Protein AF-A0A940WPD9-F1 (afdb_monomer_lite)

pLDDT: mean 84.14, std 19.32, range [26.27, 98.81]

Foldseek 3Di:
DDDDDDDDDDDDDDPPPPPPDCPVPQLVQLLVQLQVLLVVLAQQADDVVDQDSVHYAFQSSVQNSNVSSVFGADSAQVRNVVDADFDDPVRDDFQKKWWFADPPDGGTDHIFTDHDPQWTWGQDNSGIHIDHCPPPNNVVGTDGIGDRRDDDPDDDDDDDDDDDDDDDDDDDDDDDDPPDDDDPALAAEAEQADPDLQSSLLSLLCVLPVQADDPPQPALEAEEWELAQCLQLLQVLLLCLLRVLHFYGYAHLQAADPSNLVSSQSNVRQAYEYTEDSRTHNPRNQVSVCVRNNPVRYYYQYDPDSQSSQVSSVVSSPDFQAEEEWESVDRLLSLQCSLVCSQRRYGYGYDHQQDDDPVVLVVQAAHEYEYQEDSVRHNVNNVVSNVVRYVYYDYQYDPDSQSSSLSVCVVRVAQAQAEEEEASPRDSQSSSCSSVCNSVSHGYHHDYLARDPSCLVVLQPRLHRYYYYTYDPHDPRRVSRSSVSSD

Secondary structure (DSSP, 8-state):
----------------------GGGHHHHHHHHHHHHHHHTTTPPB-TT-EETTEE-HHHHHHHHHHHTT----SSHHHHHHSSEEE-GGG--TT-EEEEESSSSSSEEEEEEEEETTEEEEEETTEEEEEETT-TTTGGGEEEEEE-SPPP-------PPP------------------PPP--SSEEEEE--SSHHHHHHHHHHHH-TT-S-TT-S--EEEEEESS--GGGTTHHHHHHHTTS--EEEE-SSS--HHHHHHHHHHT-SEEEEES-TTTS-HHHHHHHHHHH-GGGEEEE--SSHHHHHHHHHHHH---SEEEEEESS-GGGTTTHHHHHHHTTEEEEEEBTTB--HHHHHHTTTSEEEEES-TTTS-HHHHHHHHHH-SEEEEE--SSHHHHHHHHHHHHT---SEEEEEESSS-HHHHHHHHHHHHTT-EEEEE-SS--GGGHHHHHHH--SEEEEESS---HHHHHHHHHHH-

Sequence (487 aa):
MSKKLLSLIIAFTLILTTLAFPIHSFANTQVNTVMSTANSLIGTPYRWGGTSPSGFDCSGFMSYVFNKAGVSLPRTTIDQYKAGTFVSKTDLQPGDAVFFKNTYRQGISHAGIYVGDNHFIHASSSGVVKTSLNNPYWSPKYHGAKRYIKPVAVKPVAKPVETKPAETQPVTTKPQSAEEQIIDTQIELTTLKGSTRETTAVEISKEIYPNGFDPKHQYKTVIVATAYEFADALSAAPLAAKYDNAPILLTEANKLNSNVATEIRRLKAEKVIVLGGEQAVSTQALQEAEQIVGKGNVSRISGSTRYETNEKINNQVGEVEGYFVVSGQEPADALSAAPIAAQNNWAIVLTNKNNINSETIEALEGKKISVLGGEAAISNQVYNQLEVEAATINRLSGKNRYETLSAVLNEFETNMDKIYMATGKNFPDALSAASLVNATDGTLLLIGDSVDNSLDQYITSSNPNNLYIIGGVVSNKAINSFLRLAN

Structure (mmCIF, N/CA/C/O backbone):
data_AF-A0A940WPD9-F1
#
_entry.id   AF-A0A940WPD9-F1
#
loop_
_atom_site.group_PDB
_atom_site.id
_atom_site.type_symbol
_atom_site.label_atom_id
_atom_site.label_alt_id
_atom_site.label_comp_id
_atom_site.label_asym_id
_atom_site.label_entity_id
_atom_site.label_seq_id
_atom_site.pdbx_PDB_ins_code
_atom_site.Cartn_x
_atom_site.Cartn_y
_atom_site.Cartn_z
_atom_site.occupancy
_atom_site.B_iso_or_equiv
_atom_site.auth_seq_id
_atom_site.auth_comp_id
_atom_site.auth_asym_id
_atom_site.auth_atom_id
_atom_site.pdbx_PDB_model_num
ATOM 1 N N . MET A 1 1 ? 88.794 15.548 14.563 1.00 39.53 1 MET A N 1
ATOM 2 C CA . MET A 1 1 ? 88.645 15.954 13.146 1.00 39.53 1 MET A CA 1
ATOM 3 C C . MET A 1 1 ? 87.170 15.969 12.782 1.00 39.53 1 MET A C 1
ATOM 5 O O . MET A 1 1 ? 86.406 15.182 13.313 1.00 39.53 1 MET A O 1
ATOM 9 N N . SER A 1 2 ? 86.783 16.942 11.968 1.00 39.28 2 SER A N 1
ATOM 10 C CA . SER A 1 2 ? 85.440 17.503 11.818 1.00 39.28 2 SER A CA 1
ATOM 11 C C . SER A 1 2 ? 84.738 17.098 10.511 1.00 39.28 2 SER A C 1
ATOM 13 O O . SER A 1 2 ? 85.445 16.928 9.523 1.00 39.28 2 SER A O 1
ATOM 15 N N . LYS A 1 3 ? 83.393 17.215 10.482 1.00 39.72 3 LYS A N 1
ATOM 16 C CA . LYS A 1 3 ? 82.508 17.415 9.299 1.00 39.72 3 LYS A CA 1
ATOM 17 C C . LYS A 1 3 ? 82.391 16.171 8.378 1.00 39.72 3 LYS A C 1
ATOM 19 O O . LYS A 1 3 ? 83.391 15.592 8.002 1.00 39.72 3 LYS A O 1
ATOM 24 N N . LYS A 1 4 ? 81.217 15.711 7.933 1.00 40.47 4 LYS A N 1
ATOM 25 C CA . LYS A 1 4 ? 80.090 16.460 7.359 1.00 40.47 4 LYS A CA 1
ATOM 26 C C . LYS A 1 4 ? 78.768 15.691 7.468 1.00 40.47 4 LYS A C 1
ATOM 28 O O . LYS A 1 4 ? 78.689 14.501 7.190 1.00 40.47 4 LYS A O 1
ATOM 33 N N . LEU A 1 5 ? 77.749 16.470 7.799 1.00 41.53 5 LEU A N 1
ATOM 34 C CA . LEU A 1 5 ? 76.334 16.277 7.531 1.00 41.53 5 LEU A CA 1
ATOM 35 C C . LEU A 1 5 ? 76.040 16.630 6.051 1.00 41.53 5 LEU A C 1
ATOM 37 O O . LEU A 1 5 ? 76.738 17.481 5.493 1.00 41.53 5 LEU A O 1
ATOM 41 N N . LEU A 1 6 ? 74.940 16.074 5.526 1.00 36.81 6 LEU A N 1
ATOM 42 C CA . LEU A 1 6 ? 74.021 16.606 4.495 1.00 36.81 6 LEU A CA 1
ATOM 43 C C . LEU A 1 6 ? 73.977 15.937 3.094 1.00 36.81 6 LEU A C 1
ATOM 45 O O . LEU A 1 6 ? 74.938 15.965 2.331 1.00 36.81 6 LEU A O 1
ATOM 49 N N . SER A 1 7 ? 72.744 15.508 2.771 1.00 32.84 7 SER A N 1
ATOM 50 C CA . SER A 1 7 ? 72.069 15.461 1.458 1.00 32.84 7 SER A CA 1
ATOM 51 C C . SER A 1 7 ? 72.208 14.225 0.557 1.00 32.84 7 SER A C 1
ATOM 53 O O . SER A 1 7 ? 73.091 14.175 -0.290 1.00 32.84 7 SER A O 1
ATOM 55 N N . LEU A 1 8 ? 71.188 13.352 0.574 1.00 34.41 8 LEU A N 1
ATOM 56 C CA . LEU A 1 8 ? 70.436 13.051 -0.655 1.00 34.41 8 LEU A CA 1
ATOM 57 C C . LEU A 1 8 ? 68.998 12.602 -0.332 1.00 34.41 8 LEU A C 1
ATOM 59 O O . LEU A 1 8 ? 68.768 11.648 0.404 1.00 34.41 8 LEU A O 1
ATOM 63 N N . ILE A 1 9 ? 68.045 13.356 -0.872 1.00 39.81 9 ILE A N 1
ATOM 64 C CA . ILE A 1 9 ? 66.598 13.117 -0.873 1.00 39.81 9 ILE A CA 1
ATOM 65 C C . ILE A 1 9 ? 66.276 12.190 -2.065 1.00 39.81 9 ILE A C 1
ATOM 67 O O . ILE A 1 9 ? 66.993 12.231 -3.063 1.00 39.81 9 ILE A O 1
ATOM 71 N N . ILE A 1 10 ? 65.138 11.483 -1.981 1.00 38.88 10 ILE A N 1
ATOM 72 C CA . ILE A 1 10 ? 64.295 10.907 -3.063 1.00 38.88 10 ILE A CA 1
ATOM 73 C C . ILE A 1 10 ? 64.305 9.364 -3.151 1.00 38.88 10 ILE A C 1
ATOM 75 O O . ILE A 1 10 ? 65.205 8.777 -3.738 1.00 38.88 10 ILE A O 1
ATOM 79 N N . ALA A 1 11 ? 63.230 8.746 -2.632 1.00 36.12 11 ALA A N 1
ATOM 80 C CA . ALA A 1 11 ? 62.503 7.573 -3.172 1.00 36.12 11 ALA A CA 1
ATOM 81 C C . ALA A 1 11 ? 61.358 7.219 -2.188 1.00 36.12 11 ALA A C 1
ATOM 83 O O . ALA A 1 11 ? 61.543 6.467 -1.239 1.00 36.12 11 ALA A O 1
ATOM 84 N N . PHE A 1 12 ? 60.284 8.008 -2.126 1.00 38.59 12 PHE A N 1
ATOM 85 C CA . PHE A 1 12 ? 59.021 7.831 -2.867 1.00 38.59 12 PHE A CA 1
ATOM 86 C C . PHE A 1 12 ? 58.340 6.454 -2.675 1.00 38.59 12 PHE A C 1
ATOM 88 O O . PHE A 1 12 ? 58.554 5.515 -3.429 1.00 38.59 12 PHE A O 1
ATOM 95 N N . THR A 1 13 ? 57.508 6.411 -1.626 1.00 37.34 13 THR A N 1
ATOM 96 C CA . THR A 1 13 ? 56.138 5.855 -1.559 1.00 37.34 13 THR A CA 1
ATOM 97 C C . THR A 1 13 ? 55.847 4.441 -2.070 1.00 37.34 13 THR A C 1
ATOM 99 O O . THR A 1 13 ? 55.763 4.181 -3.266 1.00 37.34 13 THR A O 1
ATOM 102 N N . LEU A 1 14 ? 55.517 3.596 -1.089 1.00 37.44 14 LEU A N 1
ATOM 103 C CA . LEU A 1 14 ? 54.426 2.616 -1.043 1.00 37.44 14 LEU A CA 1
ATOM 104 C C . LEU A 1 14 ? 53.578 2.502 -2.330 1.00 37.44 14 LEU A C 1
ATOM 106 O O . LEU A 1 14 ? 52.730 3.347 -2.621 1.00 37.44 14 LEU A O 1
ATOM 110 N N . ILE A 1 15 ? 53.772 1.404 -3.058 1.00 40.84 15 ILE A N 1
ATOM 111 C CA . ILE A 1 15 ? 52.881 0.958 -4.129 1.00 40.84 15 ILE A CA 1
ATOM 112 C C . ILE A 1 15 ? 51.590 0.458 -3.470 1.00 40.84 15 ILE A C 1
ATOM 114 O O . ILE A 1 15 ? 51.507 -0.680 -3.019 1.00 40.84 15 ILE A O 1
ATOM 118 N N . LEU A 1 16 ? 50.583 1.327 -3.401 1.00 38.41 16 LEU A N 1
ATOM 119 C CA . LEU A 1 16 ? 49.189 0.931 -3.239 1.00 38.41 16 LEU A CA 1
ATOM 120 C C . LEU A 1 16 ? 48.524 1.127 -4.604 1.00 38.41 16 LEU A C 1
ATOM 122 O O . LEU A 1 16 ? 48.071 2.220 -4.938 1.00 38.41 16 LEU A O 1
ATOM 126 N N . THR A 1 17 ? 48.531 0.086 -5.437 1.00 38.62 17 THR A N 1
ATOM 127 C CA . THR A 1 17 ? 47.802 0.081 -6.710 1.00 38.62 17 THR A CA 1
ATOM 128 C C . THR A 1 17 ? 46.307 0.034 -6.425 1.00 38.62 17 THR A C 1
ATOM 130 O O . THR A 1 17 ? 45.703 -1.032 -6.332 1.00 38.62 17 THR A O 1
ATOM 133 N N . THR A 1 18 ? 45.700 1.207 -6.269 1.00 39.31 18 THR A N 1
ATOM 134 C CA . THR A 1 18 ? 44.254 1.367 -6.360 1.00 39.31 18 THR A CA 1
ATOM 135 C C . THR A 1 18 ? 43.843 1.175 -7.819 1.00 39.31 18 THR A C 1
ATOM 137 O O . THR A 1 18 ? 44.156 1.976 -8.698 1.00 39.31 18 THR A O 1
ATOM 140 N N . LEU A 1 19 ? 43.123 0.088 -8.089 1.00 40.81 19 LEU A N 1
ATOM 141 C CA . LEU A 1 19 ? 42.294 -0.045 -9.284 1.00 40.81 19 LEU A CA 1
ATOM 142 C C . LEU A 1 19 ? 41.166 0.993 -9.192 1.00 40.81 19 LEU A C 1
ATOM 144 O O . LEU A 1 19 ? 40.081 0.726 -8.679 1.00 40.81 19 LEU A O 1
ATOM 148 N N . ALA A 1 20 ? 41.436 2.212 -9.656 1.00 43.62 20 ALA A N 1
ATOM 149 C CA . ALA A 1 20 ? 40.407 3.205 -9.909 1.00 43.62 20 ALA A CA 1
ATOM 150 C C . ALA A 1 20 ? 39.647 2.800 -11.182 1.00 43.62 20 ALA A C 1
ATOM 152 O O . ALA A 1 20 ? 40.031 3.151 -12.296 1.00 43.62 20 ALA A O 1
ATOM 153 N N . PHE A 1 21 ? 38.559 2.047 -11.023 1.00 49.44 21 PHE A N 1
ATOM 154 C CA . PHE A 1 21 ? 37.566 1.904 -12.087 1.00 49.44 21 PHE A CA 1
ATOM 155 C C . PHE A 1 21 ? 36.969 3.287 -12.416 1.00 49.44 21 PHE A C 1
ATOM 157 O O . PHE A 1 21 ? 36.688 4.072 -11.501 1.00 49.44 21 PHE A O 1
ATOM 164 N N . PRO A 1 22 ? 36.751 3.636 -13.696 1.00 43.00 22 PRO A N 1
ATOM 165 C CA . PRO A 1 22 ? 36.337 4.980 -14.063 1.00 43.00 22 PRO A CA 1
ATOM 166 C C . PRO A 1 22 ? 34.831 5.159 -13.822 1.00 43.00 22 PRO A C 1
ATOM 168 O O . PRO A 1 22 ? 34.005 4.934 -14.702 1.00 43.00 22 PRO A O 1
ATOM 171 N N . ILE A 1 23 ? 34.461 5.664 -12.642 1.00 47.09 23 ILE A N 1
ATOM 172 C CA . ILE A 1 23 ? 33.092 6.139 -12.334 1.00 47.09 23 ILE A CA 1
ATOM 173 C C . ILE A 1 23 ? 32.683 7.310 -13.266 1.00 47.09 23 ILE A C 1
ATOM 175 O O . ILE A 1 23 ? 31.501 7.585 -13.467 1.00 47.09 23 ILE A O 1
ATOM 179 N N . HIS A 1 24 ? 33.656 7.953 -13.922 1.00 44.50 24 HIS A N 1
ATOM 180 C CA . HIS A 1 24 ? 33.468 9.070 -14.853 1.00 44.50 24 HIS A CA 1
ATOM 181 C C . HIS A 1 24 ? 32.723 8.710 -16.159 1.00 44.50 24 HIS A C 1
ATOM 183 O O . HIS A 1 24 ? 32.221 9.611 -16.828 1.00 44.50 24 HIS A O 1
ATOM 189 N N . SER A 1 25 ? 32.612 7.426 -16.529 1.00 50.47 25 SER A N 1
ATOM 190 C CA . SER A 1 25 ? 32.008 7.009 -17.810 1.00 50.47 25 SER A CA 1
ATOM 191 C C . SER A 1 25 ? 30.476 6.875 -17.776 1.00 50.47 25 SER A C 1
ATOM 193 O O . SER A 1 25 ? 29.822 6.968 -18.815 1.00 50.47 25 SER A O 1
ATOM 195 N N . PHE A 1 26 ? 29.867 6.648 -16.609 1.00 54.84 26 PHE A N 1
ATOM 196 C CA . PHE A 1 26 ? 28.481 6.158 -16.543 1.00 54.84 26 PHE A CA 1
ATOM 197 C C . PHE A 1 26 ? 27.414 7.243 -16.759 1.00 54.84 26 PHE A C 1
ATOM 199 O O . PHE A 1 26 ? 26.503 7.041 -17.559 1.00 54.84 26 PHE A O 1
ATOM 206 N N . ALA A 1 27 ? 27.537 8.416 -16.128 1.00 53.69 27 ALA A N 1
ATOM 207 C CA . ALA A 1 27 ? 26.535 9.483 -16.264 1.00 53.69 27 ALA A CA 1
ATOM 208 C C . ALA A 1 27 ? 26.481 10.067 -17.690 1.00 53.69 27 ALA A C 1
ATOM 210 O O . ALA A 1 27 ? 25.396 10.259 -18.239 1.00 53.69 27 ALA A O 1
ATOM 211 N N . ASN A 1 28 ? 27.644 10.263 -18.329 1.00 62.09 28 ASN A N 1
ATOM 212 C CA . ASN A 1 28 ? 27.721 10.666 -19.739 1.00 62.09 28 ASN A CA 1
ATOM 213 C C . ASN A 1 28 ? 27.082 9.616 -20.663 1.00 62.09 28 ASN A C 1
ATOM 215 O O . ASN A 1 28 ? 26.410 9.971 -21.627 1.00 62.09 28 ASN A O 1
ATOM 219 N N . THR A 1 29 ? 27.207 8.327 -20.336 1.00 75.69 29 THR A N 1
ATOM 220 C CA . THR A 1 29 ? 26.565 7.243 -21.096 1.00 75.69 29 THR A CA 1
ATOM 221 C C . THR A 1 29 ? 25.037 7.279 -20.970 1.00 75.69 29 THR A C 1
ATOM 223 O O . THR A 1 29 ? 24.335 7.105 -21.968 1.00 75.69 29 THR A O 1
ATOM 226 N N . GLN A 1 30 ? 24.493 7.573 -19.784 1.00 85.88 30 GLN A N 1
ATOM 227 C CA . GLN A 1 30 ? 23.041 7.680 -19.581 1.00 85.88 30 GLN A CA 1
ATOM 228 C C . GLN A 1 30 ? 22.441 8.883 -20.310 1.00 85.88 30 GLN A C 1
ATOM 230 O O . GLN A 1 30 ? 21.435 8.732 -21.002 1.00 85.88 30 GLN A O 1
ATOM 235 N N . VAL A 1 31 ? 23.071 10.060 -20.214 1.00 88.31 31 VAL A N 1
ATOM 236 C CA . VAL A 1 31 ? 22.607 11.257 -20.937 1.00 88.31 31 VAL A CA 1
ATOM 237 C C . VAL A 1 31 ? 22.649 11.010 -22.443 1.00 88.31 31 VAL A C 1
ATOM 239 O O . VAL A 1 31 ? 21.654 11.247 -23.124 1.00 88.31 31 VAL A O 1
ATOM 242 N N . ASN A 1 32 ? 23.738 10.434 -22.961 1.00 84.50 32 ASN A N 1
ATOM 243 C CA . ASN A 1 32 ? 23.835 10.071 -24.376 1.00 84.50 32 ASN A CA 1
ATOM 244 C C . ASN A 1 32 ? 22.734 9.093 -24.802 1.00 84.50 32 ASN A C 1
ATOM 246 O O . ASN A 1 32 ? 22.191 9.233 -25.894 1.00 84.50 32 ASN A O 1
ATOM 250 N N . THR A 1 33 ? 22.362 8.147 -23.936 1.00 90.44 33 THR A N 1
ATOM 251 C CA . THR A 1 33 ? 21.287 7.181 -24.203 1.00 90.44 33 THR A CA 1
ATOM 252 C C . THR A 1 33 ? 19.906 7.838 -24.214 1.00 90.44 33 THR A C 1
ATOM 254 O O . THR A 1 33 ? 19.110 7.558 -25.110 1.00 90.44 33 THR A O 1
ATOM 257 N N . VAL A 1 34 ? 19.621 8.750 -23.275 1.00 96.38 34 VAL A N 1
ATOM 258 C CA . VAL A 1 34 ? 18.391 9.566 -23.289 1.00 96.38 34 VAL A CA 1
ATOM 259 C C . VAL A 1 34 ? 18.304 10.348 -24.596 1.00 96.38 34 VAL A C 1
ATOM 261 O O . VAL A 1 34 ? 17.288 10.311 -25.288 1.00 96.38 34 VAL A O 1
ATOM 264 N N . MET A 1 35 ? 19.391 11.023 -24.957 1.00 93.25 35 MET A N 1
ATOM 265 C CA . MET A 1 35 ? 19.458 11.888 -26.127 1.00 93.25 35 MET A CA 1
ATOM 266 C C . MET A 1 35 ? 19.324 11.105 -27.436 1.00 93.25 35 MET A C 1
ATOM 268 O O . MET A 1 35 ? 18.530 11.489 -28.296 1.00 93.25 35 MET A O 1
ATOM 272 N N . SER A 1 36 ? 20.049 9.997 -27.602 1.00 87.81 36 SER A N 1
ATOM 273 C CA . SER A 1 36 ? 19.975 9.170 -28.812 1.00 87.81 36 SER A CA 1
ATOM 274 C C . SER A 1 36 ? 18.607 8.499 -28.955 1.00 87.81 36 SER A C 1
ATOM 276 O O . SER A 1 36 ? 18.016 8.539 -30.035 1.00 87.81 36 SER A O 1
ATOM 278 N N . THR A 1 37 ? 18.049 7.982 -27.856 1.00 96.38 37 THR A N 1
ATOM 279 C CA . THR A 1 37 ? 16.721 7.357 -27.850 1.00 96.38 37 THR A CA 1
ATOM 280 C C . THR A 1 37 ? 15.639 8.381 -28.189 1.00 96.38 37 THR A C 1
ATOM 282 O O . THR A 1 37 ? 14.836 8.129 -29.085 1.00 96.38 37 THR A O 1
ATOM 285 N N . ALA A 1 38 ? 15.637 9.556 -27.548 1.00 95.75 38 ALA A N 1
ATOM 286 C CA . ALA A 1 38 ? 14.668 10.617 -27.831 1.00 95.75 38 ALA A CA 1
ATOM 287 C C . ALA A 1 38 ? 14.671 11.023 -29.312 1.00 95.75 38 ALA A C 1
ATOM 289 O O . ALA A 1 38 ? 13.608 11.135 -29.918 1.00 95.75 38 ALA A O 1
ATOM 290 N N . ASN A 1 39 ? 15.859 11.201 -29.902 1.00 94.94 39 ASN A N 1
ATOM 291 C CA . ASN A 1 39 ? 15.996 11.538 -31.319 1.00 94.94 39 ASN A CA 1
ATOM 292 C C . ASN A 1 39 ? 15.512 10.402 -32.235 1.00 94.94 39 ASN A C 1
ATOM 294 O O . ASN A 1 39 ? 14.820 10.677 -33.210 1.00 94.94 39 ASN A O 1
ATOM 298 N N . SER A 1 40 ? 15.811 9.139 -31.907 1.00 95.88 40 SER A N 1
ATOM 299 C CA . SER A 1 40 ? 15.390 7.980 -32.716 1.00 95.88 40 SER A CA 1
ATOM 300 C C . SER A 1 40 ? 13.872 7.791 -32.794 1.00 95.88 40 SER A C 1
ATOM 302 O O . SER A 1 40 ? 13.377 7.155 -33.718 1.00 95.88 40 SER A O 1
ATOM 304 N N . LEU A 1 41 ? 13.131 8.342 -31.828 1.00 97.75 41 LEU A N 1
ATOM 305 C CA . LEU A 1 41 ? 11.678 8.209 -31.743 1.00 97.75 41 LEU A CA 1
ATOM 306 C C . LEU A 1 41 ? 10.922 9.341 -32.444 1.00 97.75 41 LEU A C 1
ATOM 308 O O . LEU A 1 41 ? 9.694 9.266 -32.503 1.00 97.75 41 LEU A O 1
ATOM 312 N N . ILE A 1 42 ? 11.603 10.369 -32.967 1.00 97.00 42 ILE A N 1
ATOM 313 C CA . ILE A 1 42 ? 10.959 11.442 -33.740 1.00 97.00 42 ILE A CA 1
ATOM 314 C C . ILE A 1 42 ? 10.161 10.827 -34.899 1.00 97.00 42 ILE A C 1
ATOM 316 O O . ILE A 1 42 ? 10.656 9.976 -35.630 1.00 97.00 42 ILE A O 1
ATOM 320 N N . GLY A 1 43 ? 8.909 11.257 -35.049 1.00 93.81 43 GLY A N 1
ATOM 321 C CA . GLY A 1 43 ? 7.959 10.715 -36.022 1.00 93.81 43 GLY A CA 1
ATOM 322 C C . GLY A 1 43 ? 7.080 9.577 -35.494 1.00 93.81 43 GLY A C 1
ATOM 323 O O . GLY A 1 43 ? 6.101 9.228 -36.150 1.00 93.81 43 GLY A O 1
ATOM 324 N N . THR A 1 44 ? 7.351 9.030 -34.302 1.00 96.88 44 THR A N 1
ATOM 325 C CA . THR A 1 44 ? 6.466 8.022 -33.689 1.00 96.88 44 THR A CA 1
ATOM 326 C C . THR A 1 44 ? 5.070 8.616 -33.442 1.00 96.88 44 THR A C 1
ATOM 328 O O . THR A 1 44 ? 4.991 9.712 -32.875 1.00 96.88 44 THR A O 1
ATOM 331 N N . PRO A 1 45 ? 3.966 7.928 -33.807 1.00 96.75 45 PRO A N 1
ATOM 332 C CA . PRO A 1 45 ? 2.615 8.463 -33.650 1.00 96.75 45 PRO A CA 1
ATOM 333 C C . PRO A 1 45 ? 2.246 8.806 -32.207 1.00 96.75 45 PRO A C 1
ATOM 335 O O . PRO A 1 45 ? 2.702 8.175 -31.252 1.00 96.75 45 PRO A O 1
ATOM 338 N N . TYR A 1 46 ? 1.346 9.771 -32.043 1.00 95.94 46 TYR A N 1
ATOM 339 C CA . TYR A 1 46 ? 0.737 10.032 -30.746 1.00 95.94 46 TYR A CA 1
ATOM 340 C C . TYR A 1 46 ? -0.354 9.007 -30.447 1.00 95.94 46 TYR A C 1
ATOM 342 O O . TYR A 1 46 ? -1.203 8.735 -31.296 1.00 95.94 46 TYR A O 1
ATOM 350 N N . ARG A 1 47 ? -0.371 8.478 -29.224 1.00 94.88 47 ARG A N 1
ATOM 351 C CA . ARG A 1 47 ? -1.475 7.670 -28.696 1.00 94.88 47 ARG A CA 1
ATOM 352 C C . ARG A 1 47 ? -1.701 8.026 -27.238 1.00 94.88 47 ARG A C 1
ATOM 354 O O . ARG A 1 47 ? -0.790 7.881 -26.431 1.00 94.88 47 ARG A O 1
ATOM 361 N N . TRP A 1 48 ? -2.915 8.448 -26.894 1.00 89.69 48 TRP A N 1
ATOM 362 C CA . TRP A 1 48 ? -3.289 8.691 -25.501 1.00 89.69 48 TRP A CA 1
ATOM 363 C C . TRP A 1 48 ? -3.090 7.416 -24.674 1.00 89.69 48 TRP A C 1
ATOM 365 O O . TRP A 1 48 ? -3.544 6.346 -25.076 1.00 89.69 48 TRP A O 1
ATOM 375 N N . GLY A 1 49 ? -2.381 7.500 -23.549 1.00 87.00 49 GLY A N 1
ATOM 376 C CA . GLY A 1 49 ? -2.015 6.328 -22.754 1.00 87.00 49 GLY A CA 1
ATOM 377 C C . GLY A 1 49 ? -0.836 5.518 -23.313 1.00 87.00 49 GLY A C 1
ATOM 378 O O . GLY A 1 49 ? -0.356 4.613 -22.630 1.00 87.00 49 GLY A O 1
ATOM 379 N N . GLY A 1 50 ? -0.316 5.850 -24.497 1.00 92.31 50 GLY A N 1
ATOM 380 C CA . GLY A 1 50 ? 0.723 5.091 -25.191 1.00 92.31 50 GLY A CA 1
ATOM 381 C C . GLY A 1 50 ? 2.101 5.163 -24.530 1.00 92.31 50 GLY A C 1
ATOM 382 O O . GLY A 1 50 ? 2.527 6.219 -24.061 1.00 92.31 50 GLY A O 1
ATOM 383 N N . THR A 1 51 ? 2.812 4.034 -24.516 1.00 95.44 51 THR A N 1
ATOM 384 C CA . THR A 1 51 ? 4.109 3.846 -23.833 1.00 95.44 51 THR A CA 1
ATOM 385 C C . THR A 1 51 ? 5.140 3.086 -24.671 1.00 95.44 51 THR A C 1
ATOM 387 O O . THR A 1 51 ? 6.170 2.666 -24.143 1.00 95.44 51 THR A O 1
ATOM 390 N N . SER A 1 52 ? 4.896 2.888 -25.969 1.00 96.06 52 SER A N 1
ATOM 391 C CA . SER A 1 52 ? 5.783 2.106 -26.837 1.00 96.06 52 SER A CA 1
ATOM 392 C C . SER A 1 52 ? 5.952 2.750 -28.217 1.00 96.06 52 SER A C 1
ATOM 394 O O . SER A 1 52 ? 5.158 3.614 -28.582 1.00 96.06 52 SER A O 1
ATOM 396 N N . PRO A 1 53 ? 6.927 2.310 -29.037 1.00 96.56 53 PRO A N 1
ATOM 397 C CA . PRO A 1 53 ? 7.115 2.814 -30.402 1.00 96.56 53 PRO A CA 1
ATOM 398 C C . PRO A 1 53 ? 5.913 2.629 -31.347 1.00 96.56 53 PRO A C 1
ATOM 400 O O . PRO A 1 53 ? 5.915 3.161 -32.450 1.00 96.56 53 PRO A O 1
ATOM 403 N N . SER A 1 54 ? 4.864 1.906 -30.933 1.00 93.38 54 SER A N 1
ATOM 404 C CA . SER A 1 54 ? 3.584 1.868 -31.662 1.00 93.38 54 SER A CA 1
ATOM 405 C C . SER A 1 54 ? 2.746 3.146 -31.479 1.00 93.38 54 SER A C 1
ATOM 407 O O . SER A 1 54 ? 1.832 3.420 -32.262 1.00 93.38 54 SER A O 1
ATOM 409 N N . GLY A 1 55 ? 3.065 3.937 -30.452 1.00 92.44 55 GLY A N 1
ATOM 410 C CA . GLY A 1 55 ? 2.582 5.285 -30.221 1.00 92.44 55 GLY A CA 1
ATOM 411 C C . GLY A 1 55 ? 2.727 5.715 -28.759 1.00 92.44 55 GLY A C 1
ATOM 412 O O . GLY A 1 55 ? 2.577 4.902 -27.842 1.00 92.44 55 GLY A O 1
ATOM 413 N N . PHE A 1 56 ? 2.982 7.005 -28.540 1.00 98.12 56 PHE A N 1
ATOM 414 C CA . PHE A 1 56 ? 3.245 7.569 -27.213 1.00 98.12 56 PHE A CA 1
ATOM 415 C C . PHE A 1 56 ? 2.276 8.688 -26.839 1.00 98.12 56 PHE A C 1
ATOM 417 O O . PHE A 1 56 ? 1.882 9.478 -27.696 1.00 98.12 56 PHE A O 1
ATOM 424 N N . ASP A 1 57 ? 1.984 8.831 -25.545 1.00 96.44 57 ASP A N 1
ATOM 425 C CA . ASP A 1 57 ? 1.639 10.138 -24.980 1.00 96.44 57 ASP A CA 1
ATOM 426 C C . ASP A 1 57 ? 2.868 10.806 -24.349 1.00 96.44 57 ASP A C 1
ATOM 428 O O . ASP A 1 57 ? 3.963 10.242 -24.329 1.00 96.44 57 ASP A O 1
ATOM 432 N N . CYS A 1 58 ? 2.714 12.042 -23.863 1.00 94.44 58 CYS A N 1
ATOM 433 C CA . CYS A 1 58 ? 3.848 12.830 -23.385 1.00 94.44 58 CYS A CA 1
ATOM 434 C C . CYS A 1 58 ? 4.618 12.144 -22.251 1.00 94.44 58 CYS A C 1
ATOM 436 O O . CYS A 1 58 ? 5.835 12.018 -22.341 1.00 94.44 58 CYS A O 1
ATOM 438 N N . SER A 1 59 ? 3.940 11.644 -21.219 1.00 96.06 59 SER A N 1
ATOM 439 C CA . SER A 1 59 ? 4.616 11.019 -20.088 1.00 96.06 59 SER A CA 1
ATOM 440 C C . SER A 1 59 ? 5.038 9.577 -20.379 1.00 96.06 59 SER A C 1
ATOM 442 O O . SER A 1 59 ? 6.047 9.136 -19.837 1.00 96.06 59 SER A O 1
ATOM 444 N N . GLY A 1 60 ? 4.364 8.865 -21.286 1.00 94.19 60 GLY A N 1
ATOM 445 C CA . GLY A 1 60 ? 4.787 7.557 -21.781 1.00 94.19 60 GLY A CA 1
ATOM 446 C C . GLY A 1 60 ? 6.055 7.632 -22.633 1.00 94.19 60 GLY A C 1
ATOM 447 O O . GLY A 1 60 ? 6.940 6.794 -22.473 1.00 94.19 60 GLY A O 1
ATOM 448 N N . PHE A 1 61 ? 6.195 8.674 -23.460 1.00 98.56 61 PHE A N 1
ATOM 449 C CA . PHE A 1 61 ? 7.439 8.995 -24.167 1.00 98.56 61 PHE A CA 1
ATOM 450 C C . PHE A 1 61 ? 8.587 9.251 -23.183 1.00 98.56 61 PHE A C 1
ATOM 452 O O . PHE A 1 61 ? 9.650 8.645 -23.307 1.00 98.56 61 PHE A O 1
ATOM 459 N N . MET A 1 62 ? 8.356 10.097 -22.173 1.00 98.31 62 MET A N 1
ATOM 460 C CA . MET A 1 62 ? 9.352 10.387 -21.136 1.00 98.31 62 MET A CA 1
ATOM 461 C C . MET A 1 62 ? 9.795 9.109 -20.418 1.00 98.31 62 MET A C 1
ATOM 463 O O . MET A 1 62 ? 10.986 8.805 -20.381 1.00 98.31 62 MET A O 1
ATOM 467 N N . SER A 1 63 ? 8.848 8.325 -19.893 1.00 96.00 63 SER A N 1
ATOM 468 C CA . SER A 1 63 ? 9.156 7.079 -19.187 1.00 96.00 63 SER A CA 1
ATOM 469 C C . SER A 1 63 ? 9.918 6.095 -20.070 1.00 96.00 63 SER A C 1
ATOM 471 O O . SER A 1 63 ? 10.890 5.512 -19.604 1.00 96.00 63 SER A O 1
ATOM 473 N N . TYR A 1 64 ? 9.539 5.944 -21.342 1.00 97.81 64 TYR A N 1
ATOM 474 C CA . TYR A 1 64 ? 10.229 5.048 -22.270 1.00 97.81 64 TYR A CA 1
ATOM 475 C C . TYR A 1 64 ? 11.682 5.472 -22.514 1.00 97.81 64 TYR A C 1
ATOM 477 O O . TYR A 1 64 ? 12.593 4.652 -22.397 1.00 97.81 64 TYR A O 1
ATOM 485 N N . VAL A 1 65 ? 11.917 6.750 -22.827 1.00 97.88 65 VAL A N 1
ATOM 486 C CA . VAL A 1 65 ? 13.263 7.248 -23.140 1.00 97.88 65 VAL A CA 1
ATOM 487 C C . VAL A 1 65 ? 14.192 7.144 -21.934 1.00 97.88 65 VAL A C 1
ATOM 489 O O . VAL A 1 65 ? 15.305 6.633 -22.053 1.00 97.88 65 VAL A O 1
ATOM 492 N N . PHE A 1 66 ? 13.744 7.603 -20.766 1.00 96.62 66 PHE A N 1
ATOM 493 C CA . PHE A 1 66 ? 14.568 7.539 -19.563 1.00 96.62 66 PHE A CA 1
ATOM 494 C C . PHE A 1 66 ? 14.798 6.093 -19.116 1.00 96.62 66 PHE A C 1
ATOM 496 O O . PHE A 1 66 ? 15.909 5.763 -18.698 1.00 96.62 66 PHE A O 1
ATOM 503 N N . ASN A 1 67 ? 13.821 5.199 -19.306 1.00 93.94 67 ASN A N 1
ATOM 504 C CA . ASN A 1 67 ? 13.994 3.780 -19.007 1.00 93.94 67 ASN A CA 1
ATOM 505 C C . ASN A 1 67 ? 15.104 3.140 -19.857 1.00 93.94 67 ASN A C 1
ATOM 507 O O . ASN A 1 67 ? 15.895 2.368 -19.320 1.00 93.94 67 ASN A O 1
ATOM 511 N N . LYS A 1 68 ? 15.251 3.523 -21.136 1.00 92.56 68 LYS A N 1
ATOM 512 C CA . LYS A 1 68 ? 16.376 3.068 -21.976 1.00 92.56 68 LYS A CA 1
ATOM 513 C C . LYS A 1 68 ? 17.742 3.498 -21.445 1.00 92.56 68 LYS A C 1
ATOM 515 O O . LYS A 1 68 ? 18.714 2.785 -21.655 1.00 92.56 68 LYS A O 1
ATOM 520 N N . ALA A 1 69 ? 17.808 4.607 -20.712 1.00 86.62 69 ALA A N 1
ATOM 521 C CA . ALA A 1 69 ? 19.009 5.063 -20.016 1.00 86.62 69 ALA A CA 1
ATOM 522 C C . ALA A 1 69 ? 19.140 4.519 -18.577 1.00 86.62 69 ALA A C 1
ATOM 524 O O . ALA A 1 69 ? 19.990 4.982 -17.813 1.00 86.62 69 ALA A O 1
ATOM 525 N N . GLY A 1 70 ? 18.297 3.562 -18.180 1.00 86.31 70 GLY A N 1
ATOM 526 C CA . GLY A 1 70 ? 18.289 2.986 -16.833 1.00 86.31 70 GLY A CA 1
ATOM 527 C C . GLY A 1 70 ? 17.673 3.894 -15.764 1.00 86.31 70 GLY A C 1
ATOM 528 O O . GLY A 1 70 ? 17.910 3.687 -14.578 1.00 86.31 70 GLY A O 1
ATOM 529 N N . VAL A 1 71 ? 16.896 4.908 -16.157 1.00 90.81 71 VAL A N 1
ATOM 530 C CA . VAL A 1 71 ? 16.234 5.857 -15.253 1.00 90.81 71 VAL A CA 1
ATOM 531 C C . VAL A 1 71 ? 14.725 5.630 -15.290 1.00 90.81 71 VAL A C 1
ATOM 533 O O . VAL A 1 71 ? 14.061 5.881 -16.291 1.00 90.81 71 VAL A O 1
ATOM 536 N N . SER A 1 72 ? 14.153 5.150 -14.187 1.00 90.69 72 SER A N 1
ATOM 537 C CA . SER A 1 72 ? 12.707 4.929 -14.101 1.00 90.69 72 SER A CA 1
ATOM 538 C C . SER A 1 72 ? 11.978 6.226 -13.767 1.00 90.69 72 SER A C 1
ATOM 540 O O . SER A 1 72 ? 12.285 6.870 -12.763 1.00 90.69 72 SER A O 1
ATOM 542 N N . LEU A 1 73 ? 11.001 6.597 -14.597 1.00 90.06 73 LEU A N 1
ATOM 543 C CA . LEU A 1 73 ? 10.138 7.749 -14.356 1.00 90.06 73 LEU A CA 1
ATOM 544 C C . LEU A 1 73 ? 8.687 7.320 -14.100 1.00 90.06 73 LEU A C 1
ATOM 546 O O . LEU A 1 73 ? 8.188 6.447 -14.821 1.00 90.06 73 LEU A O 1
ATOM 550 N N . PRO A 1 74 ? 7.978 7.979 -13.159 1.00 87.38 74 PRO A N 1
ATOM 551 C CA . PRO A 1 74 ? 6.542 7.791 -12.950 1.00 87.38 74 PRO A CA 1
ATOM 552 C C . PRO A 1 74 ? 5.733 7.948 -14.241 1.00 87.38 74 PRO A C 1
ATOM 554 O O . PRO A 1 74 ? 6.144 8.658 -15.153 1.00 87.38 74 PRO A O 1
ATOM 557 N N . ARG A 1 75 ? 4.555 7.323 -14.333 1.00 92.00 75 ARG A N 1
ATOM 558 C CA . ARG A 1 75 ? 3.754 7.327 -15.572 1.00 92.00 75 ARG A CA 1
ATOM 559 C C . ARG A 1 75 ? 3.072 8.665 -15.865 1.00 92.00 75 ARG A C 1
ATOM 561 O O . ARG A 1 75 ? 2.748 8.927 -17.025 1.00 92.00 75 ARG A O 1
ATOM 568 N N . THR A 1 76 ? 2.814 9.491 -14.851 1.00 90.25 76 THR A N 1
ATOM 569 C CA . THR A 1 76 ? 2.081 10.756 -15.009 1.00 90.25 76 THR A CA 1
ATOM 570 C C . THR A 1 76 ? 3.033 11.943 -15.076 1.00 90.25 76 THR A C 1
ATOM 572 O O . THR A 1 76 ? 4.039 11.996 -14.375 1.00 90.25 76 THR A O 1
ATOM 575 N N . THR A 1 77 ? 2.689 12.947 -15.880 1.00 91.25 77 THR A N 1
ATOM 576 C CA . THR A 1 77 ? 3.484 14.174 -16.016 1.00 91.25 77 THR A CA 1
ATOM 577 C C . THR A 1 77 ? 3.655 14.928 -14.691 1.00 91.25 77 THR A C 1
ATOM 579 O O . THR A 1 77 ? 4.693 15.543 -14.459 1.00 91.25 77 THR A O 1
ATOM 582 N N . ILE A 1 78 ? 2.651 14.885 -13.805 1.00 89.88 78 ILE A N 1
ATOM 583 C CA . ILE A 1 78 ? 2.724 15.535 -12.486 1.00 89.88 78 ILE A CA 1
ATOM 584 C C . ILE A 1 78 ? 3.755 14.827 -11.609 1.00 89.88 78 ILE A C 1
ATOM 586 O O . ILE A 1 78 ? 4.594 15.492 -11.006 1.00 89.88 78 ILE A O 1
ATOM 590 N N . ASP A 1 79 ? 3.722 13.497 -11.556 1.00 88.88 79 ASP A N 1
ATOM 591 C CA . ASP A 1 79 ? 4.639 12.732 -10.708 1.00 88.88 79 ASP A CA 1
ATOM 592 C C . ASP A 1 79 ? 6.057 12.755 -11.265 1.00 88.88 79 ASP A C 1
ATOM 594 O O . ASP A 1 79 ? 7.015 12.858 -10.504 1.00 88.88 79 ASP A O 1
ATOM 598 N N . GLN A 1 80 ? 6.195 12.760 -12.594 1.00 94.75 80 GLN A N 1
ATOM 599 C CA . GLN A 1 80 ? 7.465 13.055 -13.247 1.00 94.75 80 GLN A CA 1
ATOM 600 C C . GLN A 1 80 ? 7.993 14.405 -12.761 1.00 94.75 80 GLN A C 1
ATOM 602 O O . GLN A 1 80 ? 9.112 14.459 -12.266 1.00 94.75 80 GLN A O 1
ATOM 607 N N . TYR A 1 81 ? 7.192 15.473 -12.791 1.00 94.19 81 TYR A N 1
ATOM 608 C CA . TYR A 1 81 ? 7.645 16.778 -12.307 1.00 94.19 81 TYR A CA 1
ATOM 609 C C . TYR A 1 81 ? 7.997 16.792 -10.815 1.00 94.19 81 TYR A C 1
ATOM 611 O O . TYR A 1 81 ? 8.926 17.487 -10.409 1.00 94.19 81 TYR A O 1
ATOM 619 N N . LYS A 1 82 ? 7.268 16.060 -9.970 1.00 89.81 82 LYS A N 1
ATOM 620 C CA . LYS A 1 82 ? 7.609 15.946 -8.543 1.00 89.81 82 LYS A CA 1
ATOM 621 C C . LYS A 1 82 ? 8.942 15.218 -8.350 1.00 89.81 82 LYS A C 1
ATOM 623 O O . LYS A 1 82 ? 9.732 15.633 -7.506 1.00 89.81 82 LYS A O 1
ATOM 628 N N . ALA A 1 83 ? 9.213 14.205 -9.168 1.00 80.94 83 ALA A N 1
ATOM 629 C CA . ALA A 1 83 ? 10.472 13.477 -9.181 1.00 80.94 83 ALA A CA 1
ATOM 630 C C . ALA A 1 83 ? 11.635 14.314 -9.756 1.00 80.94 83 ALA A C 1
ATOM 632 O O . ALA A 1 83 ? 11.449 15.251 -10.533 1.00 80.94 83 ALA A O 1
ATOM 633 N N . GLY A 1 84 ? 12.864 13.925 -9.415 1.00 84.69 84 GLY A N 1
ATOM 634 C CA . GLY A 1 84 ? 14.084 14.549 -9.934 1.00 84.69 84 GLY A CA 1
ATOM 635 C C . GLY A 1 84 ? 14.460 15.866 -9.252 1.00 84.69 84 GLY A C 1
ATOM 636 O O . GLY A 1 84 ? 13.690 16.479 -8.509 1.00 84.69 84 GLY A O 1
ATOM 637 N N . THR A 1 85 ? 15.688 16.310 -9.499 1.00 90.12 85 THR A N 1
ATOM 638 C CA . THR A 1 85 ? 16.227 17.548 -8.928 1.00 90.12 85 THR A CA 1
ATOM 639 C C . THR A 1 85 ? 15.747 18.745 -9.741 1.00 90.12 85 THR A C 1
ATOM 641 O O . THR A 1 85 ? 15.756 18.697 -10.968 1.00 90.12 85 THR A O 1
ATOM 644 N N . PHE A 1 86 ? 15.316 19.818 -9.076 1.00 84.69 86 PHE A N 1
ATOM 645 C CA . PHE A 1 86 ? 14.933 21.064 -9.746 1.00 84.69 86 PHE A CA 1
ATOM 646 C C . PHE A 1 86 ? 16.095 21.641 -10.568 1.00 84.69 86 PHE A C 1
ATOM 648 O O . PHE A 1 86 ? 17.232 21.666 -10.099 1.00 84.69 86 PHE A O 1
ATOM 655 N N . VAL A 1 87 ? 15.791 22.123 -11.775 1.00 86.88 87 VAL A N 1
ATOM 656 C CA . VAL A 1 87 ? 16.735 22.820 -12.658 1.00 86.88 87 VAL A CA 1
ATOM 657 C C . VAL A 1 87 ? 16.146 24.172 -13.040 1.00 86.88 87 VAL A C 1
ATOM 659 O O . VAL A 1 87 ? 14.999 24.258 -13.491 1.00 86.88 87 VAL A O 1
ATOM 662 N N . SER A 1 88 ? 16.928 25.237 -12.860 1.00 73.44 88 SER A N 1
ATOM 663 C CA . SER A 1 88 ? 16.538 26.569 -13.319 1.00 73.44 88 SER A CA 1
ATOM 664 C C . SER A 1 88 ? 16.576 26.628 -14.853 1.00 73.44 88 SER A C 1
ATOM 666 O O . SER A 1 88 ? 17.329 25.905 -15.499 1.00 73.44 88 SER A O 1
ATOM 668 N N . LYS A 1 89 ? 15.777 27.503 -15.476 1.00 81.69 89 LYS A N 1
ATOM 669 C CA . LYS A 1 89 ? 15.716 27.587 -16.948 1.00 81.69 89 LYS A CA 1
ATOM 670 C C . LYS A 1 89 ? 17.070 27.951 -17.584 1.00 81.69 89 LYS A C 1
ATOM 672 O O . LYS A 1 89 ? 17.333 27.535 -18.707 1.00 81.69 89 LYS A O 1
ATOM 677 N N . THR A 1 90 ? 17.914 28.708 -16.884 1.00 78.19 90 THR A N 1
ATOM 678 C CA . THR A 1 90 ? 19.264 29.087 -17.338 1.00 78.19 90 THR A CA 1
ATOM 679 C C . THR A 1 90 ? 20.289 27.965 -17.181 1.00 78.19 90 THR A C 1
ATOM 681 O O . THR A 1 90 ? 21.305 27.993 -17.864 1.00 78.19 90 THR A O 1
ATOM 684 N N . ASP A 1 91 ? 20.004 26.960 -16.346 1.00 81.19 91 ASP A N 1
ATOM 685 C CA . ASP A 1 91 ? 20.901 25.829 -16.059 1.00 81.19 91 ASP A CA 1
ATOM 686 C C . ASP A 1 91 ? 20.511 24.546 -16.813 1.00 81.19 91 ASP A C 1
ATOM 688 O O . ASP A 1 91 ? 20.976 23.450 -16.468 1.00 81.19 91 ASP A O 1
ATOM 692 N N . LEU A 1 92 ? 19.631 24.670 -17.813 1.00 86.69 92 LEU A N 1
ATOM 693 C CA . LEU A 1 92 ? 19.181 23.560 -18.647 1.00 86.69 92 LEU A CA 1
ATOM 694 C C . LEU A 1 92 ? 20.351 22.928 -19.404 1.00 86.69 92 LEU A C 1
ATOM 696 O O . LEU A 1 92 ? 21.079 23.593 -20.142 1.00 86.69 92 LEU A O 1
ATOM 700 N N . GLN A 1 93 ? 20.474 21.613 -19.270 1.00 91.25 93 GLN A N 1
ATOM 701 C CA . GLN A 1 93 ? 21.464 20.781 -19.944 1.00 91.25 93 GLN A CA 1
ATOM 702 C C . GLN A 1 93 ? 20.759 19.692 -20.758 1.00 91.25 93 GLN A C 1
ATOM 704 O O . GLN A 1 93 ? 19.693 19.220 -20.348 1.00 91.25 93 GLN A O 1
ATOM 709 N N . PRO A 1 94 ? 21.306 19.285 -21.921 1.00 93.19 94 PRO A N 1
ATOM 710 C CA . PRO A 1 94 ? 20.763 18.166 -22.684 1.00 93.19 94 PRO A CA 1
ATOM 711 C C . PRO A 1 94 ? 20.514 16.940 -21.795 1.00 93.19 94 PRO A C 1
ATOM 713 O O . PRO A 1 94 ? 21.374 16.554 -21.007 1.00 93.19 94 PRO A O 1
ATOM 716 N N . GLY A 1 95 ? 19.325 16.349 -21.910 1.00 91.31 95 GLY A N 1
ATOM 717 C CA . GLY A 1 95 ? 18.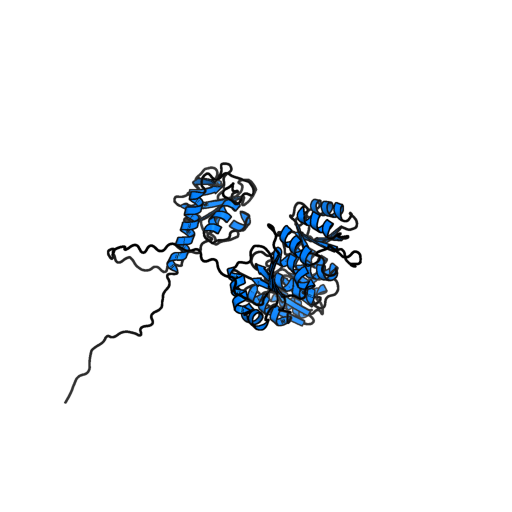868 15.246 -21.061 1.00 91.31 95 GLY A CA 1
ATOM 718 C C . GLY A 1 95 ? 18.033 15.671 -19.849 1.00 91.31 95 GLY A C 1
ATOM 719 O O . GLY A 1 95 ? 17.438 14.807 -19.205 1.00 91.31 95 GLY A O 1
ATOM 720 N N . ASP A 1 96 ? 17.921 16.968 -19.551 1.00 97.62 96 ASP A N 1
ATOM 721 C CA . ASP A 1 96 ? 16.939 17.462 -18.583 1.00 97.62 96 ASP A CA 1
ATOM 722 C C . ASP A 1 96 ? 15.513 17.317 -19.119 1.00 97.62 96 ASP A C 1
ATOM 724 O O . ASP A 1 96 ? 15.255 17.418 -20.317 1.00 97.62 96 ASP A O 1
ATOM 728 N N . ALA A 1 97 ? 14.551 17.128 -18.225 1.00 98.12 97 ALA A N 1
ATOM 729 C CA . ALA A 1 97 ? 13.140 17.158 -18.560 1.00 98.12 97 ALA A CA 1
ATOM 730 C C . ALA A 1 97 ? 12.559 18.554 -18.347 1.00 98.12 97 ALA A C 1
ATOM 732 O O . ALA A 1 97 ? 12.756 19.169 -17.301 1.00 98.12 97 ALA A O 1
ATOM 733 N N . VAL A 1 98 ? 11.790 19.031 -19.317 1.00 98.50 98 VAL A N 1
ATOM 734 C CA . VAL A 1 98 ? 11.068 20.304 -19.270 1.00 98.50 98 VAL A CA 1
ATOM 735 C C . VAL A 1 98 ? 9.571 20.051 -19.169 1.00 98.50 98 VAL A C 1
ATOM 737 O O . VAL A 1 98 ? 9.033 19.156 -19.821 1.00 98.50 98 VAL A O 1
ATOM 740 N N . PHE A 1 99 ? 8.894 20.851 -18.352 1.00 98.56 99 PHE A N 1
ATOM 741 C CA . PHE A 1 99 ? 7.488 20.682 -18.008 1.00 98.56 99 PHE A CA 1
ATOM 742 C C . PHE A 1 99 ? 6.685 21.923 -18.348 1.00 98.56 99 PHE A C 1
ATOM 744 O O . PHE A 1 99 ? 7.146 23.054 -18.177 1.00 98.56 99 PHE A O 1
ATOM 751 N N . PHE A 1 100 ? 5.448 21.699 -18.783 1.00 98.38 100 PHE A N 1
ATOM 752 C CA . PHE A 1 100 ? 4.533 22.744 -19.212 1.00 98.38 100 PHE A CA 1
ATOM 753 C C . PHE A 1 100 ? 3.174 22.594 -18.532 1.00 98.38 100 PHE A C 1
ATOM 755 O O . PHE A 1 100 ? 2.702 21.485 -18.250 1.00 98.38 100 PHE A O 1
ATOM 762 N N . LYS A 1 101 ? 2.535 23.734 -18.282 1.00 96.56 101 LYS A N 1
ATOM 763 C CA . LYS A 1 101 ? 1.218 23.837 -17.656 1.00 96.56 101 LYS A CA 1
ATOM 764 C C . LYS A 1 101 ? 0.164 24.342 -18.634 1.00 96.56 101 LYS A C 1
ATOM 766 O O . LYS A 1 101 ? 0.490 25.034 -19.595 1.00 96.56 101 LYS A O 1
ATOM 771 N N . ASN A 1 102 ? -1.100 24.063 -18.332 1.00 95.31 102 ASN A N 1
ATOM 772 C CA . ASN A 1 102 ? -2.255 24.585 -19.063 1.00 95.31 102 ASN A CA 1
ATOM 773 C C . ASN A 1 102 ? -2.199 24.286 -20.578 1.00 95.31 102 ASN A C 1
ATOM 775 O O . ASN A 1 102 ? -2.497 25.159 -21.393 1.00 95.31 102 ASN A O 1
ATOM 779 N N . THR A 1 103 ? -1.765 23.079 -20.967 1.00 93.31 103 THR A N 1
ATOM 780 C CA . THR A 1 103 ? -1.790 22.636 -22.373 1.00 93.31 103 THR A CA 1
ATOM 781 C C . THR A 1 103 ? -3.144 22.020 -22.719 1.00 93.31 103 THR A C 1
ATOM 783 O O . THR A 1 103 ? -3.879 22.596 -23.512 1.00 93.31 103 THR A O 1
ATOM 786 N N . TYR A 1 104 ? -3.497 20.894 -22.088 1.00 86.81 104 TYR A N 1
ATOM 787 C CA . TYR A 1 104 ? -4.793 20.211 -22.246 1.00 86.81 104 TYR A CA 1
ATOM 788 C C . TYR A 1 104 ? -5.600 20.103 -20.942 1.00 86.81 104 TYR A C 1
ATOM 790 O O . TYR A 1 104 ? -6.774 19.753 -20.974 1.00 86.81 104 TYR A O 1
ATOM 798 N N . ARG A 1 105 ? -4.986 20.392 -19.788 1.00 89.81 105 ARG A N 1
ATOM 799 C CA . ARG A 1 105 ? -5.665 20.537 -18.490 1.00 89.81 105 ARG A CA 1
ATOM 800 C C . ARG A 1 105 ? -4.977 21.611 -17.656 1.00 89.81 105 ARG A C 1
ATOM 802 O O . ARG A 1 105 ? -3.801 21.908 -17.889 1.00 89.81 105 ARG A O 1
ATOM 809 N N . GLN A 1 106 ? -5.694 22.167 -16.684 1.00 89.31 106 GLN A N 1
ATOM 810 C CA . GLN A 1 106 ? -5.135 23.128 -15.735 1.00 89.31 106 GLN A CA 1
ATOM 811 C C . GLN A 1 106 ? -3.969 22.509 -14.945 1.00 89.31 106 GLN A C 1
ATOM 813 O O . GLN A 1 106 ? -3.988 21.328 -14.598 1.00 89.31 106 GLN A O 1
ATOM 818 N N . GLY A 1 107 ? -2.942 23.312 -14.669 1.00 90.62 107 GLY A N 1
ATOM 819 C CA . GLY A 1 107 ? -1.723 22.846 -14.012 1.00 90.62 107 GLY A CA 1
ATOM 820 C C . GLY A 1 107 ? -0.826 22.039 -14.953 1.00 90.62 107 GLY A C 1
ATOM 821 O O . GLY A 1 107 ? -0.946 22.125 -16.179 1.00 90.62 107 GLY A O 1
ATOM 822 N N . ILE A 1 108 ? 0.123 21.290 -14.387 1.00 95.94 108 ILE A N 1
ATOM 823 C CA . ILE A 1 108 ? 1.115 20.534 -15.162 1.00 95.94 108 ILE A CA 1
ATOM 824 C C . ILE A 1 108 ? 0.417 19.460 -15.990 1.00 95.94 108 ILE A C 1
ATOM 826 O O . ILE A 1 108 ? -0.251 18.552 -15.483 1.00 95.94 108 ILE A O 1
ATOM 830 N N . SER A 1 109 ? 0.591 19.580 -17.296 1.00 94.50 109 SER A N 1
ATOM 831 C CA . SER A 1 109 ? -0.121 18.777 -18.280 1.00 94.50 109 SER A CA 1
ATOM 832 C C . SER A 1 109 ? 0.825 18.161 -19.299 1.00 94.50 109 SER A C 1
ATOM 834 O O . SER A 1 109 ? 0.568 17.050 -19.739 1.00 94.50 109 SER A O 1
ATOM 836 N N . HIS A 1 110 ? 1.973 18.771 -19.601 1.00 98.19 110 HIS A N 1
ATOM 837 C CA . HIS A 1 110 ? 2.876 18.254 -20.634 1.00 98.19 110 HIS A CA 1
ATOM 838 C C . HIS A 1 110 ? 4.340 18.210 -20.203 1.00 98.19 110 HIS A C 1
ATOM 840 O O . HIS A 1 110 ? 4.756 18.989 -19.346 1.00 98.19 110 HIS A O 1
ATOM 846 N N . ALA A 1 111 ? 5.118 17.327 -20.827 1.00 98.25 111 ALA A N 1
ATOM 847 C CA . ALA A 1 111 ? 6.558 17.218 -20.625 1.00 98.25 111 ALA A CA 1
ATOM 848 C C . ALA A 1 111 ? 7.298 16.878 -21.922 1.00 98.25 111 ALA A C 1
ATOM 850 O O . ALA A 1 111 ? 6.706 16.404 -22.895 1.00 98.25 111 ALA A O 1
ATOM 851 N N . GLY A 1 112 ? 8.604 17.119 -21.909 1.00 98.25 112 GLY A N 1
ATOM 852 C CA . GLY A 1 112 ? 9.533 16.690 -22.943 1.00 98.25 112 GLY A CA 1
ATOM 853 C C . GLY A 1 112 ? 10.978 16.732 -22.460 1.00 98.25 112 GLY A C 1
ATOM 854 O O . GLY A 1 112 ? 11.255 17.121 -21.327 1.00 98.25 112 GLY A O 1
ATOM 855 N N . ILE A 1 113 ? 11.898 16.331 -23.327 1.00 98.62 113 ILE A N 1
ATOM 856 C CA . ILE A 1 113 ? 13.326 16.194 -23.027 1.00 98.62 113 ILE A CA 1
ATOM 857 C C . ILE A 1 113 ? 14.057 17.346 -23.689 1.00 98.62 113 ILE A C 1
ATOM 859 O O . ILE A 1 113 ? 13.985 17.491 -24.906 1.00 98.62 113 ILE A O 1
ATOM 863 N N . TYR A 1 114 ? 14.743 18.172 -22.910 1.00 98.19 114 TYR A N 1
ATOM 864 C CA . TYR A 1 114 ? 15.603 19.224 -23.424 1.00 98.19 114 TYR A CA 1
ATOM 865 C C . TYR A 1 114 ? 16.798 18.610 -24.150 1.00 98.19 114 TYR A C 1
ATOM 867 O O . TYR A 1 114 ? 17.475 17.734 -23.614 1.00 98.19 114 TYR A O 1
ATOM 875 N N . VAL A 1 115 ? 17.060 19.070 -25.373 1.00 94.06 115 VAL A N 1
ATOM 876 C CA . VAL A 1 115 ? 18.086 18.489 -26.250 1.00 94.06 115 VAL A CA 1
ATOM 877 C C . VAL A 1 115 ? 19.183 19.473 -26.659 1.00 94.06 115 VAL A C 1
ATOM 879 O O . VAL A 1 115 ? 19.930 19.198 -27.593 1.00 94.06 115 VAL A O 1
ATOM 882 N N . GLY A 1 116 ? 19.295 20.606 -25.961 1.00 85.56 116 GLY A N 1
ATOM 883 C CA . GLY A 1 116 ? 20.230 21.678 -26.310 1.00 85.56 116 GLY A CA 1
ATOM 884 C C . GLY A 1 116 ? 19.643 22.691 -27.293 1.00 85.56 116 GLY A C 1
ATOM 885 O O . GLY A 1 116 ? 18.517 22.539 -27.773 1.00 85.56 116 GLY A O 1
ATOM 886 N N . ASP A 1 117 ? 20.393 23.766 -27.543 1.00 85.69 117 ASP A N 1
ATOM 887 C CA . ASP A 1 117 ? 20.049 24.857 -28.468 1.00 85.69 117 ASP A CA 1
ATOM 888 C C . ASP A 1 117 ? 18.641 25.439 -28.274 1.00 85.69 117 ASP A C 1
ATOM 890 O O . ASP A 1 117 ? 17.968 25.808 -29.234 1.00 85.69 117 ASP A O 1
ATOM 894 N N . ASN A 1 118 ? 18.156 25.499 -27.030 1.00 90.38 118 ASN A N 1
ATOM 895 C CA . ASN A 1 118 ? 16.803 25.951 -26.697 1.00 90.38 118 ASN A CA 1
ATOM 896 C C . ASN A 1 118 ? 15.673 25.100 -27.329 1.00 90.38 118 ASN A C 1
ATOM 898 O O . ASN A 1 118 ? 14.578 25.605 -27.595 1.00 90.38 118 ASN A O 1
ATOM 902 N N . HIS A 1 119 ? 15.920 23.809 -27.575 1.00 97.75 119 HIS A N 1
ATOM 903 C CA . HIS A 1 119 ? 14.952 22.858 -28.127 1.00 97.75 119 HIS A CA 1
ATOM 904 C C . HIS A 1 119 ? 14.668 21.694 -27.175 1.00 97.75 119 HIS A C 1
ATOM 906 O O . HIS A 1 119 ? 15.503 21.302 -26.361 1.00 97.75 119 HIS A O 1
ATOM 912 N N . PHE A 1 120 ? 13.487 21.097 -27.322 1.00 98.69 120 PHE A N 1
ATOM 913 C CA . PHE A 1 120 ? 13.079 19.899 -26.598 1.00 98.69 120 PHE A CA 1
ATOM 914 C C . PHE A 1 120 ? 12.323 18.925 -27.509 1.00 98.69 120 PHE A C 1
ATOM 916 O O . PHE A 1 120 ? 11.688 19.345 -28.476 1.00 98.69 120 PHE A O 1
ATOM 923 N N . ILE A 1 121 ? 12.390 17.627 -27.212 1.00 98.56 121 ILE A N 1
ATOM 924 C CA . ILE A 1 121 ? 11.639 16.572 -27.907 1.00 98.56 121 ILE A CA 1
ATOM 925 C C . ILE A 1 121 ? 10.469 16.127 -27.032 1.00 98.56 121 ILE A C 1
ATOM 927 O O . ILE A 1 121 ? 10.638 15.911 -25.832 1.00 98.56 121 ILE A O 1
ATOM 931 N N . HIS A 1 122 ? 9.280 15.989 -27.616 1.00 98.56 122 HIS A N 1
ATOM 932 C CA . HIS A 1 122 ? 8.079 15.551 -26.906 1.00 98.56 122 HIS A CA 1
ATOM 933 C C . HIS A 1 122 ? 7.075 14.868 -27.838 1.00 98.56 122 HIS A C 1
ATOM 935 O O . HIS A 1 122 ? 7.041 15.159 -29.029 1.00 98.56 122 HIS A O 1
ATOM 941 N N . ALA A 1 123 ? 6.192 14.027 -27.291 1.00 97.69 123 ALA A N 1
ATOM 942 C CA . ALA A 1 123 ? 5.020 13.525 -28.014 1.00 97.69 123 ALA A CA 1
ATOM 943 C C . ALA A 1 123 ? 3.937 14.617 -28.081 1.00 97.69 123 ALA A C 1
ATOM 945 O O . ALA A 1 123 ? 3.300 14.914 -27.073 1.00 97.69 123 ALA A O 1
ATOM 946 N N . SER A 1 124 ? 3.771 15.271 -29.230 1.00 92.69 124 SER A N 1
ATOM 947 C CA . SER A 1 124 ? 2.672 16.204 -29.523 1.00 92.69 124 SER A CA 1
ATOM 948 C C . SER A 1 124 ? 1.478 15.455 -30.122 1.00 92.69 124 SER A C 1
ATOM 950 O O . SER A 1 124 ? 1.586 14.270 -30.408 1.00 92.69 124 SER A O 1
ATOM 952 N N . SER A 1 125 ? 0.357 16.131 -30.387 1.00 88.44 125 SER A N 1
ATOM 953 C CA . SER A 1 125 ? -0.771 15.531 -31.120 1.00 88.44 125 SER A CA 1
ATOM 954 C C . SER A 1 125 ? -0.408 15.041 -32.532 1.00 88.44 125 SER A C 1
ATOM 956 O O . SER A 1 125 ? -1.106 14.187 -33.067 1.00 88.44 125 SER A O 1
ATOM 958 N N . SER A 1 126 ? 0.684 15.536 -33.125 1.00 88.25 126 SER A N 1
ATOM 959 C CA . SER A 1 126 ? 1.207 15.096 -34.425 1.00 88.25 126 SER A CA 1
ATOM 960 C C . SER A 1 126 ? 2.302 14.024 -34.309 1.00 88.25 126 SER A C 1
ATOM 962 O O . SER A 1 126 ? 2.990 13.754 -35.289 1.00 88.25 126 SER A O 1
ATOM 964 N N . GLY A 1 127 ? 2.496 13.439 -33.123 1.00 92.88 127 GLY A N 1
ATOM 965 C CA . GLY A 1 127 ? 3.555 12.469 -32.836 1.00 92.88 127 GLY A CA 1
ATOM 966 C C . GLY A 1 127 ? 4.759 13.071 -32.114 1.00 92.88 127 GLY A C 1
ATOM 967 O O . GLY A 1 127 ? 4.738 14.208 -31.646 1.00 92.88 127 GLY A O 1
ATOM 968 N N . VAL A 1 128 ? 5.824 12.286 -31.970 1.00 98.19 128 VAL A N 1
ATOM 969 C CA . VAL A 1 128 ? 7.065 12.733 -31.324 1.00 98.19 128 VAL A CA 1
ATOM 970 C C . VAL A 1 128 ? 7.790 13.733 -32.226 1.00 98.19 128 VAL A C 1
ATOM 972 O O . VAL A 1 128 ? 8.161 13.405 -33.350 1.00 98.19 128 VAL A O 1
ATOM 975 N N . VAL A 1 129 ? 8.004 14.954 -31.735 1.00 97.62 129 VAL A N 1
ATOM 976 C CA . VAL A 1 129 ? 8.575 16.077 -32.497 1.00 97.62 129 VAL A CA 1
ATOM 977 C C . VAL A 1 129 ? 9.606 16.850 -31.676 1.00 97.62 129 VAL A C 1
ATOM 979 O O . VAL A 1 129 ? 9.550 16.861 -30.445 1.00 97.62 129 VAL A O 1
ATOM 982 N N . LYS A 1 130 ? 10.531 17.529 -32.366 1.00 98.06 130 LYS A N 1
ATOM 983 C CA . LYS A 1 130 ? 11.468 18.495 -31.777 1.00 98.06 130 LYS A CA 1
ATOM 984 C C . LYS A 1 130 ? 10.905 19.911 -31.929 1.00 98.06 130 LYS A C 1
ATOM 986 O O . LYS A 1 130 ? 10.625 20.341 -33.044 1.00 98.06 130 LYS A O 1
ATOM 991 N N . THR A 1 131 ? 10.793 20.644 -30.826 1.00 96.81 131 THR A N 1
ATOM 992 C CA . THR A 1 131 ? 10.190 21.984 -30.779 1.00 96.81 131 THR A CA 1
ATOM 993 C C . THR A 1 131 ? 11.101 22.970 -30.048 1.00 96.81 131 THR A C 1
ATOM 995 O O . THR A 1 131 ? 11.780 22.605 -29.090 1.00 96.81 131 THR A O 1
ATOM 998 N N . SER A 1 132 ? 11.131 24.234 -30.482 1.00 96.50 132 SER A N 1
ATOM 999 C CA . SER A 1 132 ? 11.831 25.306 -29.757 1.00 96.50 132 SER A CA 1
ATOM 1000 C C . SER A 1 132 ? 11.069 25.703 -28.488 1.00 96.50 132 SER A C 1
ATOM 1002 O O . SER A 1 132 ? 9.851 25.876 -28.524 1.00 96.50 132 SER A O 1
ATOM 1004 N N . LEU A 1 133 ? 11.772 25.940 -27.378 1.00 94.50 133 LEU A N 1
ATOM 1005 C CA . LEU A 1 133 ? 11.186 26.507 -26.156 1.00 94.50 133 LEU A CA 1
ATOM 1006 C C . LEU A 1 133 ? 10.701 27.955 -26.342 1.00 94.50 133 LEU A C 1
ATOM 1008 O O . LEU A 1 133 ? 9.880 28.417 -25.553 1.00 94.50 133 LEU A O 1
ATOM 1012 N N . ASN A 1 134 ? 11.156 28.654 -27.390 1.00 93.50 134 ASN A N 1
ATOM 1013 C CA . ASN A 1 134 ? 10.653 29.980 -27.768 1.00 93.50 134 ASN A CA 1
ATOM 1014 C C . ASN A 1 134 ? 9.397 29.917 -28.645 1.00 93.50 134 ASN A C 1
ATOM 1016 O O . ASN A 1 134 ? 8.867 30.961 -29.021 1.00 93.50 134 ASN A O 1
ATOM 1020 N N . ASN A 1 135 ? 8.911 28.720 -28.986 1.00 96.25 135 ASN A N 1
ATOM 1021 C CA . ASN A 1 135 ? 7.685 28.578 -29.758 1.00 96.25 135 ASN A CA 1
ATOM 1022 C C . ASN A 1 135 ? 6.530 29.344 -29.065 1.00 96.25 135 ASN A C 1
ATOM 1024 O O . ASN A 1 135 ? 6.333 29.153 -27.860 1.00 96.25 135 ASN A O 1
ATOM 1028 N N . PRO A 1 136 ? 5.744 30.164 -29.793 1.00 91.88 136 PRO A N 1
ATOM 1029 C CA . PRO A 1 136 ? 4.702 31.011 -29.202 1.00 91.88 136 PRO A CA 1
ATOM 1030 C C . PRO A 1 136 ? 3.651 30.262 -28.375 1.00 91.88 136 PRO A C 1
ATOM 1032 O O . PRO A 1 136 ? 3.075 30.830 -27.451 1.00 91.88 136 PRO A O 1
ATOM 1035 N N . TYR A 1 137 ? 3.405 28.981 -28.667 1.00 95.00 137 TYR A N 1
ATOM 1036 C CA . TYR A 1 137 ? 2.494 28.152 -27.882 1.00 95.00 137 TYR A CA 1
ATOM 1037 C C . TYR A 1 137 ? 3.146 27.617 -26.596 1.00 95.00 137 TYR A C 1
ATOM 1039 O O . TYR A 1 137 ? 2.491 27.601 -25.548 1.00 95.00 137 TYR A O 1
ATOM 1047 N N . TRP A 1 138 ? 4.406 27.170 -26.669 1.00 96.38 138 TRP A N 1
ATOM 1048 C CA . TRP A 1 138 ? 5.110 26.480 -25.577 1.00 96.38 138 TRP A CA 1
ATOM 1049 C C . TRP A 1 138 ? 5.787 27.428 -24.588 1.00 96.38 138 TRP A C 1
ATOM 1051 O O . TRP A 1 138 ? 5.743 27.174 -23.386 1.00 96.38 138 TRP A O 1
ATOM 1061 N N . SER A 1 139 ? 6.353 28.536 -25.070 1.00 95.88 139 SER A N 1
ATOM 1062 C CA . SER A 1 139 ? 7.033 29.541 -24.245 1.00 95.88 139 SER A CA 1
ATOM 1063 C C . SER A 1 139 ? 6.176 30.041 -23.067 1.00 95.88 139 SER A C 1
ATOM 1065 O O . SER A 1 139 ? 6.621 29.895 -21.924 1.00 95.88 139 SER A O 1
ATOM 1067 N N . PRO A 1 140 ? 4.921 30.512 -23.263 1.00 94.69 140 PRO A N 1
ATOM 1068 C CA . PRO A 1 140 ? 4.082 30.974 -22.151 1.00 94.69 140 PRO A CA 1
ATOM 1069 C C . PRO A 1 140 ? 3.590 29.844 -21.231 1.00 94.69 140 PRO A C 1
ATOM 1071 O O . PRO A 1 140 ? 3.084 30.109 -20.141 1.00 94.69 140 PRO A O 1
ATOM 1074 N N . LYS A 1 141 ? 3.713 28.580 -21.655 1.00 97.88 141 LYS A N 1
ATOM 1075 C CA . LYS A 1 141 ? 3.272 27.404 -20.893 1.00 97.88 141 LYS A CA 1
ATOM 1076 C C . LYS A 1 141 ? 4.399 26.740 -20.116 1.00 97.88 141 LYS A C 1
ATOM 1078 O O . LYS A 1 141 ? 4.114 25.858 -19.309 1.00 97.88 141 LYS A O 1
ATOM 1083 N N . TYR A 1 142 ? 5.651 27.141 -20.336 1.00 96.88 142 TYR A N 1
ATOM 1084 C CA . TYR A 1 142 ? 6.794 26.607 -19.604 1.00 96.88 142 TYR A CA 1
ATOM 1085 C C . TYR A 1 142 ? 6.583 26.791 -18.099 1.00 96.88 142 TYR A C 1
ATOM 1087 O O . TYR A 1 142 ? 6.273 27.886 -17.627 1.00 96.88 142 TYR A O 1
ATOM 1095 N N . HIS A 1 143 ? 6.720 25.703 -17.347 1.00 96.75 143 HIS A N 1
ATOM 1096 C CA . HIS A 1 143 ? 6.514 25.697 -15.905 1.00 96.75 143 HIS A CA 1
ATOM 1097 C C . HIS A 1 143 ? 7.824 25.527 -15.137 1.00 96.75 143 HIS A C 1
ATOM 1099 O O . HIS A 1 143 ? 8.078 26.283 -14.205 1.00 96.75 143 HIS A O 1
ATOM 1105 N N . GLY A 1 144 ? 8.662 24.568 -15.532 1.00 90.69 144 GLY A N 1
ATOM 1106 C CA . GLY A 1 144 ? 9.916 24.274 -14.842 1.00 90.69 144 GLY A CA 1
ATOM 1107 C C . GLY A 1 144 ? 10.633 23.070 -15.441 1.00 90.69 144 GLY A C 1
ATOM 1108 O O . GLY A 1 144 ? 10.131 22.457 -16.384 1.00 90.69 144 GLY A O 1
ATOM 1109 N N . ALA A 1 145 ? 11.796 22.729 -14.889 1.00 96.25 145 ALA A N 1
ATOM 1110 C CA . ALA A 1 145 ? 12.607 21.613 -15.359 1.00 96.25 145 ALA A CA 1
ATOM 1111 C C . ALA A 1 145 ? 13.110 20.720 -14.220 1.00 96.25 145 ALA A C 1
ATOM 1113 O O . ALA A 1 145 ? 13.228 21.154 -13.068 1.00 96.25 145 ALA A O 1
ATOM 1114 N N . LYS A 1 146 ? 13.382 19.457 -14.561 1.00 97.19 146 LYS A N 1
ATOM 1115 C CA . LYS A 1 146 ? 13.881 18.423 -13.656 1.00 97.19 146 LYS A CA 1
ATOM 1116 C C . LYS A 1 146 ? 15.036 17.654 -14.276 1.00 97.19 146 LYS A C 1
ATOM 1118 O O . LYS A 1 146 ? 14.990 17.291 -15.447 1.00 97.19 146 LYS A O 1
ATOM 1123 N N . ARG A 1 147 ? 16.039 17.354 -13.456 1.00 96.31 147 ARG A N 1
ATOM 1124 C CA . ARG A 1 147 ? 17.171 16.494 -13.796 1.00 96.31 147 ARG A CA 1
ATOM 1125 C C . ARG A 1 147 ? 17.029 15.158 -13.091 1.00 96.31 147 ARG A C 1
ATOM 1127 O O . ARG A 1 147 ? 16.927 15.108 -11.864 1.00 96.31 147 ARG A O 1
ATOM 1134 N N . TYR A 1 148 ? 17.038 14.082 -13.870 1.00 91.12 148 TYR A N 1
ATOM 1135 C CA . TYR A 1 148 ? 16.928 12.715 -13.349 1.00 91.12 148 TYR A CA 1
ATOM 1136 C C . TYR A 1 148 ? 18.247 11.945 -13.378 1.00 91.12 148 TYR A C 1
ATOM 1138 O O . TYR A 1 148 ? 18.396 10.963 -12.657 1.00 91.12 148 TYR A O 1
ATOM 1146 N N . ILE A 1 149 ? 19.213 12.401 -14.177 1.00 90.06 149 ILE A N 1
ATOM 1147 C CA . ILE A 1 149 ? 20.559 11.832 -14.231 1.00 90.06 149 ILE A CA 1
ATOM 1148 C C . ILE A 1 149 ? 21.467 12.743 -13.410 1.00 90.06 149 ILE A C 1
ATOM 1150 O O . ILE A 1 149 ? 21.632 13.919 -13.732 1.00 90.06 149 ILE A O 1
ATOM 1154 N N . LYS A 1 150 ? 22.024 12.222 -12.313 1.00 67.38 150 LYS A N 1
ATOM 1155 C CA . LYS A 1 150 ? 22.917 12.999 -11.446 1.00 67.38 150 LYS A CA 1
ATOM 1156 C C . LYS A 1 150 ? 24.184 13.377 -12.229 1.00 67.38 150 LYS A C 1
ATOM 1158 O O . LYS A 1 150 ? 24.843 12.477 -12.752 1.00 67.38 150 LYS A O 1
ATOM 1163 N N . PRO A 1 151 ? 24.572 14.664 -12.281 1.00 52.31 151 PRO A N 1
ATOM 1164 C CA . PRO A 1 151 ? 25.901 15.033 -12.743 1.00 52.31 151 PRO A CA 1
ATOM 1165 C C . PRO A 1 151 ? 26.944 14.406 -11.814 1.00 52.31 151 PRO A C 1
ATOM 1167 O O . PRO A 1 151 ? 26.784 14.435 -10.590 1.00 52.31 151 PRO A O 1
ATOM 1170 N N . VAL A 1 152 ? 28.029 13.872 -12.374 1.00 46.31 152 VAL A N 1
ATOM 1171 C CA . VAL A 1 152 ? 29.229 13.599 -11.575 1.00 46.31 152 VAL A CA 1
ATOM 1172 C C . VAL A 1 152 ? 29.740 14.953 -11.086 1.00 46.31 152 VAL A C 1
ATOM 1174 O O . VAL A 1 152 ? 29.918 15.868 -11.889 1.00 46.31 152 VAL A O 1
ATOM 1177 N N . ALA A 1 153 ? 29.931 15.110 -9.775 1.00 37.38 153 ALA A N 1
ATOM 1178 C CA . ALA A 1 153 ? 30.486 16.332 -9.207 1.00 37.38 153 ALA A CA 1
ATOM 1179 C C . ALA A 1 153 ? 31.912 16.532 -9.740 1.00 37.38 153 ALA A C 1
ATOM 1181 O O . ALA A 1 153 ? 32.856 15.879 -9.298 1.00 37.38 153 ALA A O 1
ATOM 1182 N N . VAL A 1 154 ? 32.066 17.427 -10.712 1.00 36.16 154 VAL A N 1
ATOM 1183 C CA . VAL A 1 154 ? 33.373 17.828 -11.223 1.00 36.16 154 VAL A CA 1
ATOM 1184 C C . VAL A 1 154 ? 33.985 18.772 -10.189 1.00 36.16 154 VAL A C 1
ATOM 1186 O O . VAL A 1 154 ? 33.556 19.917 -10.059 1.00 36.16 154 VAL A O 1
ATOM 1189 N N . LYS A 1 155 ? 34.987 18.314 -9.426 1.00 30.88 155 LYS A N 1
ATOM 1190 C CA . LYS A 1 155 ? 35.932 19.259 -8.810 1.00 30.88 155 LYS A CA 1
ATOM 1191 C C . LYS A 1 155 ? 36.676 19.957 -9.955 1.00 30.88 155 LYS A C 1
ATOM 1193 O O . LYS A 1 155 ? 37.081 19.253 -10.881 1.00 30.88 155 LYS A O 1
ATOM 1198 N N . PRO A 1 156 ? 36.881 21.287 -9.929 1.00 30.81 156 PRO A N 1
ATOM 1199 C CA . PRO A 1 156 ? 37.627 21.958 -10.982 1.00 30.81 156 PRO A CA 1
ATOM 1200 C C . PRO A 1 156 ? 39.066 21.437 -10.955 1.00 30.81 156 PRO A C 1
ATOM 1202 O O . PRO A 1 156 ? 39.836 21.768 -10.056 1.00 30.81 156 PRO A O 1
ATOM 1205 N N . VAL A 1 157 ? 39.420 20.587 -11.915 1.00 34.19 157 VAL A N 1
ATOM 1206 C CA . VAL A 1 157 ? 40.819 20.298 -12.224 1.00 34.19 157 VAL A CA 1
ATOM 1207 C C . VAL A 1 157 ? 41.267 21.377 -13.201 1.00 34.19 157 VAL A C 1
ATOM 1209 O O . VAL A 1 157 ? 40.566 21.699 -14.161 1.00 34.19 157 VAL A O 1
ATOM 1212 N N . ALA A 1 158 ? 42.402 21.994 -12.885 1.00 32.41 158 ALA A N 1
ATOM 1213 C CA . ALA A 1 158 ? 43.021 23.048 -13.670 1.00 32.41 158 ALA A CA 1
ATOM 1214 C C . ALA A 1 158 ? 43.272 22.624 -15.133 1.00 32.41 158 ALA A C 1
ATOM 1216 O O . ALA A 1 158 ? 43.309 21.441 -15.458 1.00 32.41 158 ALA A O 1
ATOM 1217 N N . LYS A 1 159 ? 43.422 23.644 -15.990 1.00 30.64 159 LYS A N 1
ATOM 1218 C CA . LYS A 1 159 ? 43.551 23.617 -17.460 1.00 30.64 159 LYS A CA 1
ATOM 1219 C C . LYS A 1 159 ? 44.388 22.458 -18.046 1.00 30.64 159 LYS A C 1
ATOM 1221 O O . LYS A 1 159 ? 45.328 21.997 -17.402 1.00 30.64 159 LYS A O 1
ATOM 1226 N N . PRO A 1 160 ? 44.107 22.049 -19.301 1.00 30.38 160 PRO A N 1
ATOM 1227 C CA . PRO A 1 160 ? 44.690 20.857 -19.906 1.00 30.38 160 PRO A CA 1
ATOM 1228 C C . PRO A 1 160 ? 46.165 21.071 -20.254 1.00 30.38 160 PRO A C 1
ATOM 1230 O O . PRO A 1 160 ? 46.519 22.094 -20.841 1.00 30.38 160 PRO A O 1
ATOM 1233 N N . VAL A 1 161 ? 46.998 20.072 -19.960 1.00 28.95 161 VAL A N 1
ATOM 1234 C CA . VAL A 1 161 ? 48.275 19.879 -20.653 1.00 28.95 161 VAL A CA 1
ATOM 1235 C C . VAL A 1 161 ? 48.028 18.899 -21.791 1.00 28.95 161 VAL A C 1
ATOM 1237 O O . VAL A 1 161 ? 47.565 17.777 -21.598 1.00 28.95 161 VAL A O 1
ATOM 1240 N N . GLU A 1 162 ? 48.300 19.390 -22.987 1.00 31.78 162 GLU A N 1
ATOM 1241 C CA . GLU A 1 162 ? 48.203 18.720 -24.272 1.00 31.78 162 GLU A CA 1
ATOM 1242 C C . GLU A 1 162 ? 49.179 17.532 -24.332 1.00 31.78 162 GLU A C 1
ATOM 1244 O O . GLU A 1 162 ? 50.384 17.712 -24.162 1.00 31.78 162 GLU A O 1
ATOM 1249 N N . THR A 1 163 ? 48.687 16.316 -24.591 1.00 29.42 163 THR A N 1
ATOM 1250 C CA . THR A 1 163 ? 49.539 15.226 -25.093 1.00 29.42 163 THR A CA 1
ATOM 1251 C C . THR A 1 163 ? 48.847 14.451 -26.215 1.00 29.42 163 THR A C 1
ATOM 1253 O O . THR A 1 163 ? 47.633 14.269 -26.248 1.00 29.42 163 THR A O 1
ATOM 1256 N N . LYS A 1 164 ? 49.688 14.099 -27.186 1.00 29.97 164 LYS A N 1
ATOM 1257 C CA . LYS A 1 164 ? 49.453 13.635 -28.559 1.00 29.97 164 LYS A CA 1
ATOM 1258 C C . LYS A 1 164 ? 48.889 12.196 -28.615 1.00 29.97 164 LYS A C 1
ATOM 1260 O O . LYS A 1 164 ? 49.174 11.422 -27.704 1.00 29.97 164 LYS A O 1
ATOM 1265 N N . PRO A 1 165 ? 48.127 11.809 -29.660 1.00 27.97 165 PRO A N 1
ATOM 1266 C CA . PRO A 1 165 ? 47.426 10.525 -29.688 1.00 27.97 165 PRO A CA 1
ATOM 1267 C C . PRO A 1 165 ? 48.368 9.352 -29.990 1.00 27.97 165 PRO A C 1
ATOM 1269 O O . PRO A 1 165 ? 49.232 9.458 -30.861 1.00 27.97 165 PRO A O 1
ATOM 1272 N N . ALA A 1 166 ? 48.158 8.232 -29.294 1.00 29.47 166 ALA A N 1
ATOM 1273 C CA . ALA A 1 166 ? 48.754 6.937 -29.603 1.00 29.47 166 ALA A CA 1
ATOM 1274 C C . ALA A 1 166 ? 47.685 5.966 -30.134 1.00 29.47 166 ALA A C 1
ATOM 1276 O O . ALA A 1 166 ? 46.505 6.059 -29.799 1.00 29.47 166 ALA A O 1
ATOM 1277 N N . GLU A 1 167 ? 48.145 5.092 -31.018 1.00 29.34 167 GLU A N 1
ATOM 1278 C CA . GLU A 1 167 ? 47.422 4.335 -32.036 1.00 29.34 167 GLU A CA 1
ATOM 1279 C C . GLU A 1 167 ? 46.370 3.343 -31.523 1.00 29.34 167 GLU A C 1
ATOM 1281 O O . GLU A 1 167 ? 46.540 2.636 -30.532 1.00 29.34 167 GLU A O 1
ATOM 1286 N N . THR A 1 168 ? 45.285 3.242 -32.289 1.00 27.55 168 THR A N 1
ATOM 1287 C CA . THR A 1 168 ? 44.253 2.212 -32.186 1.00 27.55 168 THR A CA 1
ATOM 1288 C C . THR A 1 168 ? 44.728 0.887 -32.783 1.00 27.55 168 THR A C 1
ATOM 1290 O O . THR A 1 168 ? 45.080 0.842 -33.961 1.00 27.55 168 THR A O 1
ATOM 1293 N N . GLN A 1 169 ? 44.598 -0.209 -32.032 1.00 26.27 169 GLN A N 1
ATOM 1294 C CA . GLN A 1 169 ? 44.389 -1.539 -32.611 1.00 26.27 169 GLN A CA 1
ATOM 1295 C C . GLN A 1 169 ? 42.993 -2.061 -32.232 1.00 26.27 169 GLN A C 1
ATOM 1297 O O . GLN A 1 169 ? 42.573 -1.889 -31.085 1.00 26.27 169 GLN A O 1
ATOM 1302 N N . PRO A 1 170 ? 42.249 -2.682 -33.166 1.00 28.03 170 PRO A N 1
ATOM 1303 C CA . PRO A 1 170 ? 40.905 -3.170 -32.900 1.00 28.03 170 PRO A CA 1
ATOM 1304 C C . PRO A 1 170 ? 40.953 -4.565 -32.265 1.00 28.03 170 PRO A C 1
ATOM 1306 O O . PRO A 1 170 ? 41.365 -5.531 -32.900 1.00 28.03 170 PRO A O 1
ATOM 1309 N N . VAL A 1 171 ? 40.463 -4.692 -31.030 1.00 28.11 171 VAL A N 1
ATOM 1310 C CA . VAL A 1 171 ? 40.087 -5.994 -30.463 1.00 28.11 171 VAL A CA 1
ATOM 1311 C C . VAL A 1 171 ? 38.596 -6.190 -30.697 1.00 28.11 171 VAL A C 1
ATOM 1313 O O . VAL A 1 171 ? 37.746 -5.634 -30.005 1.00 28.11 171 VAL A O 1
ATOM 1316 N N . THR A 1 172 ? 38.273 -6.986 -31.710 1.00 29.69 172 THR A N 1
ATOM 1317 C CA . THR A 1 172 ? 36.936 -7.534 -31.922 1.00 29.69 172 THR A CA 1
ATOM 1318 C C . THR A 1 172 ? 36.632 -8.561 -30.837 1.00 29.69 172 THR A C 1
ATOM 1320 O O . THR A 1 172 ? 37.135 -9.680 -30.890 1.00 29.69 172 THR A O 1
ATOM 1323 N N . THR A 1 173 ? 35.763 -8.220 -29.887 1.00 28.92 173 THR A N 1
ATOM 1324 C CA . THR A 1 173 ? 34.994 -9.226 -29.145 1.00 28.92 173 THR A CA 1
ATOM 1325 C C . THR A 1 173 ? 33.514 -8.872 -29.206 1.00 28.92 173 THR A C 1
ATOM 1327 O O . THR A 1 173 ? 33.073 -7.770 -28.892 1.00 28.92 173 THR A O 1
ATOM 1330 N N . LYS A 1 174 ? 32.758 -9.825 -29.739 1.00 28.25 174 LYS A N 1
ATOM 1331 C CA . LYS A 1 174 ? 31.306 -9.827 -29.895 1.00 28.25 174 LYS A CA 1
ATOM 1332 C C . LYS A 1 174 ? 30.686 -9.916 -28.489 1.00 28.25 174 LYS A C 1
ATOM 1334 O O . LYS A 1 174 ? 31.120 -10.788 -27.738 1.00 28.25 174 LYS A O 1
ATOM 1339 N N . PRO A 1 175 ? 29.699 -9.092 -28.098 1.00 32.34 175 PRO A N 1
ATOM 1340 C CA . PRO A 1 175 ? 29.029 -9.292 -26.821 1.00 32.34 175 PRO A CA 1
ATOM 1341 C C . PRO A 1 175 ? 28.112 -10.514 -26.933 1.00 32.34 175 PRO A C 1
ATOM 1343 O O . PRO A 1 175 ? 27.099 -10.495 -27.632 1.00 32.34 175 PRO A O 1
ATOM 1346 N N . GLN A 1 176 ? 28.516 -11.597 -26.275 1.00 29.39 176 GLN A N 1
ATOM 1347 C CA . GLN A 1 176 ? 27.673 -12.747 -25.983 1.00 29.39 176 GLN A CA 1
ATOM 1348 C C . GLN A 1 176 ? 26.745 -12.348 -24.830 1.00 29.39 176 GLN A C 1
ATOM 1350 O O . GLN A 1 176 ? 27.204 -11.867 -23.795 1.00 29.39 176 GLN A O 1
ATOM 1355 N N . SER A 1 177 ? 25.437 -12.478 -25.040 1.00 34.03 177 SER A N 1
ATOM 1356 C CA . SER A 1 177 ? 24.408 -12.251 -24.029 1.00 34.03 177 SER A CA 1
ATOM 1357 C C . SER A 1 177 ? 24.628 -13.200 -22.853 1.00 34.03 177 SER A C 1
ATOM 1359 O O . SER A 1 177 ? 24.454 -14.409 -22.997 1.00 34.03 177 SER A O 1
ATOM 1361 N N . ALA A 1 178 ? 25.020 -12.661 -21.701 1.00 33.72 178 ALA A N 1
ATOM 1362 C CA . ALA A 1 178 ? 24.953 -13.390 -20.446 1.00 33.72 178 ALA A CA 1
ATOM 1363 C C . ALA A 1 178 ? 23.484 -13.425 -20.011 1.00 33.72 178 ALA A C 1
ATOM 1365 O O . ALA A 1 178 ? 22.952 -12.440 -19.500 1.00 33.72 178 ALA A O 1
ATOM 1366 N N . GLU A 1 179 ? 22.813 -14.539 -20.277 1.00 38.47 179 GLU A N 1
ATOM 1367 C CA . GLU A 1 179 ? 21.642 -14.926 -19.498 1.00 38.47 179 GLU A CA 1
ATOM 1368 C C . GLU A 1 179 ? 22.134 -15.181 -18.063 1.00 38.47 179 GLU A C 1
ATOM 1370 O O . GLU A 1 179 ? 22.975 -16.051 -17.834 1.00 38.47 179 GLU A O 1
ATOM 1375 N N . GLU A 1 180 ? 21.694 -14.361 -17.103 1.00 44.91 180 GLU A N 1
ATOM 1376 C CA . GLU A 1 180 ? 21.953 -14.588 -15.677 1.00 44.9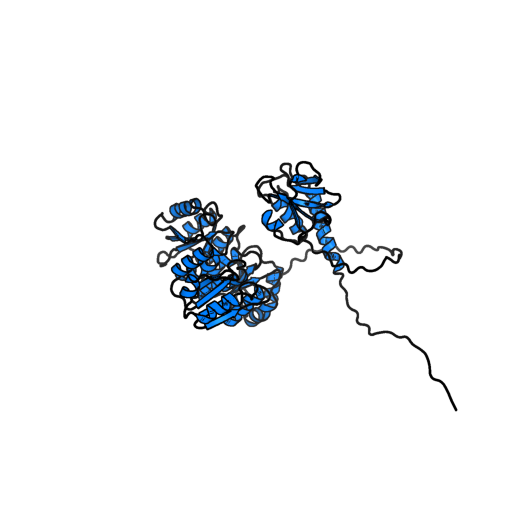1 180 GLU A CA 1
ATOM 1377 C C . GLU A 1 180 ? 21.257 -15.889 -15.255 1.00 44.91 180 GLU A C 1
ATOM 1379 O O . GLU A 1 180 ? 20.030 -15.945 -15.172 1.00 44.91 180 GLU A O 1
ATOM 1384 N N . GLN A 1 181 ? 22.045 -16.940 -15.005 1.00 40.69 181 GLN A N 1
ATOM 1385 C CA . GLN A 1 181 ? 21.561 -18.182 -14.404 1.00 40.69 181 GLN A CA 1
ATOM 1386 C C . GLN A 1 181 ? 21.039 -17.917 -12.988 1.00 40.69 181 GLN A C 1
ATOM 1388 O O . GLN A 1 181 ? 21.718 -17.297 -12.167 1.00 40.69 181 GLN A O 1
ATOM 1393 N N . ILE A 1 182 ? 19.838 -18.425 -12.710 1.00 48.97 182 ILE A N 1
ATOM 1394 C CA . ILE A 1 182 ? 19.270 -18.512 -11.363 1.00 48.97 182 ILE A CA 1
ATOM 1395 C C . ILE A 1 182 ? 20.193 -19.415 -10.532 1.00 48.97 182 ILE A C 1
ATOM 1397 O O . ILE A 1 182 ? 20.575 -20.495 -10.984 1.00 48.97 182 ILE A O 1
ATOM 1401 N N . ILE A 1 183 ? 20.592 -18.939 -9.352 1.00 54.53 183 ILE A N 1
ATOM 1402 C CA . ILE A 1 183 ? 21.382 -19.712 -8.386 1.00 54.53 183 ILE A CA 1
ATOM 1403 C C . ILE A 1 183 ? 20.528 -20.910 -7.958 1.00 54.53 183 ILE A C 1
ATOM 1405 O O . ILE A 1 183 ? 19.372 -20.719 -7.597 1.00 54.53 183 ILE A O 1
ATOM 1409 N N . ASP A 1 184 ? 21.081 -22.123 -8.021 1.00 50.66 184 ASP A N 1
ATOM 1410 C CA . ASP A 1 184 ? 20.421 -23.338 -7.534 1.00 50.66 184 ASP A CA 1
ATOM 1411 C C . ASP A 1 184 ? 20.239 -23.217 -6.013 1.00 50.66 184 ASP A C 1
ATOM 1413 O O . ASP A 1 184 ? 21.203 -23.297 -5.251 1.00 50.66 184 ASP A O 1
ATOM 1417 N N . THR A 1 185 ? 19.021 -22.887 -5.586 1.00 63.31 185 THR A N 1
ATOM 1418 C CA . THR A 1 185 ? 18.648 -22.660 -4.186 1.00 63.31 185 THR A CA 1
ATOM 1419 C C . THR A 1 185 ? 17.590 -23.679 -3.788 1.00 63.31 185 THR A C 1
ATOM 1421 O O . THR A 1 185 ? 16.693 -23.957 -4.579 1.00 63.31 185 THR A O 1
ATOM 1424 N N . GLN A 1 186 ? 17.612 -24.163 -2.542 1.00 77.62 186 GLN A N 1
ATOM 1425 C CA . GLN A 1 186 ? 16.505 -24.965 -1.984 1.00 77.62 186 GLN A CA 1
ATOM 1426 C C . GLN A 1 186 ? 15.209 -24.143 -1.797 1.00 77.62 186 GLN A C 1
ATOM 1428 O O . GLN A 1 186 ? 14.168 -24.699 -1.462 1.00 77.62 186 GLN A O 1
ATOM 1433 N N . ILE A 1 187 ? 15.277 -22.827 -2.016 1.00 87.00 187 ILE A N 1
ATOM 1434 C CA . ILE A 1 187 ? 14.173 -21.877 -1.889 1.00 87.00 187 ILE A CA 1
ATOM 1435 C C . ILE A 1 187 ? 13.250 -21.989 -3.106 1.00 87.00 187 ILE A C 1
ATOM 1437 O O . ILE A 1 187 ? 13.667 -21.748 -4.241 1.00 87.00 187 ILE A O 1
ATOM 1441 N N . GLU A 1 188 ? 11.976 -22.290 -2.873 1.00 89.88 188 GLU A N 1
ATOM 1442 C CA . GLU A 1 188 ? 10.959 -22.297 -3.921 1.00 89.88 188 GLU A CA 1
ATOM 1443 C C . GLU A 1 188 ? 10.536 -20.861 -4.265 1.00 89.88 188 GLU A C 1
ATOM 1445 O O . GLU A 1 188 ? 10.049 -20.108 -3.415 1.00 89.88 188 GLU A O 1
ATOM 1450 N N . LEU A 1 189 ? 10.731 -20.473 -5.529 1.00 91.25 189 LEU A N 1
ATOM 1451 C CA . LEU A 1 189 ? 10.420 -19.136 -6.030 1.00 91.25 189 LEU A CA 1
ATOM 1452 C C . LEU A 1 189 ? 9.045 -19.100 -6.710 1.00 91.25 189 LEU A C 1
ATOM 1454 O O . LEU A 1 189 ? 8.866 -19.660 -7.792 1.00 91.25 189 LEU A O 1
ATOM 1458 N N . THR A 1 190 ? 8.123 -18.317 -6.152 1.00 93.50 190 THR A N 1
ATOM 1459 C CA . THR A 1 190 ? 6.794 -18.060 -6.729 1.00 93.50 190 THR A CA 1
ATOM 1460 C C . THR A 1 190 ? 6.670 -16.589 -7.104 1.00 93.50 190 THR A C 1
ATOM 1462 O O . THR A 1 190 ? 7.101 -15.713 -6.368 1.00 93.50 190 THR A O 1
ATOM 1465 N N . THR A 1 191 ? 6.086 -16.265 -8.258 1.00 92.44 191 THR A N 1
ATOM 1466 C CA . THR A 1 191 ? 5.820 -14.867 -8.642 1.00 92.44 191 THR A CA 1
ATOM 1467 C C . THR A 1 191 ? 4.324 -14.634 -8.777 1.00 92.44 191 THR A C 1
ATOM 1469 O O . THR A 1 191 ? 3.688 -15.217 -9.650 1.00 92.44 191 THR A O 1
ATOM 1472 N N . LEU A 1 192 ? 3.786 -13.716 -7.976 1.00 91.88 192 LEU A N 1
ATOM 1473 C CA . LEU A 1 192 ? 2.395 -13.274 -8.034 1.00 91.88 192 LEU A CA 1
ATOM 1474 C C . LEU A 1 192 ? 2.352 -11.865 -8.626 1.00 91.88 192 LEU A C 1
ATOM 1476 O O . LEU A 1 192 ? 2.631 -10.870 -7.952 1.00 91.88 192 LEU A O 1
ATOM 1480 N N . LYS A 1 193 ? 2.045 -11.765 -9.921 1.00 87.88 193 LYS A N 1
ATOM 1481 C CA . LYS A 1 193 ? 1.976 -10.481 -10.629 1.00 87.88 193 LYS A CA 1
ATOM 1482 C C . LYS A 1 193 ? 0.905 -10.486 -11.706 1.00 87.88 193 LYS A C 1
ATOM 1484 O O . LYS A 1 193 ? 0.736 -11.467 -12.423 1.00 87.88 193 LYS A O 1
ATOM 1489 N N . GLY A 1 194 ? 0.274 -9.334 -11.889 1.00 79.81 194 GLY A N 1
ATOM 1490 C CA . GLY A 1 194 ? -0.517 -9.033 -13.071 1.00 79.81 194 GLY A CA 1
ATOM 1491 C C . GLY A 1 194 ? 0.148 -7.981 -13.964 1.00 79.81 194 GLY A C 1
ATOM 1492 O O . GLY A 1 194 ? 1.211 -7.442 -13.652 1.00 79.81 194 GLY A O 1
ATOM 1493 N N . SER A 1 195 ? -0.486 -7.660 -15.095 1.00 78.31 195 SER A N 1
ATOM 1494 C CA . SER A 1 195 ? -0.058 -6.552 -15.969 1.00 78.31 195 SER A CA 1
ATOM 1495 C C . SER A 1 195 ? -0.270 -5.171 -15.336 1.00 78.31 195 SER A C 1
ATOM 1497 O O . SER A 1 195 ? 0.339 -4.187 -15.755 1.00 78.31 195 SER A O 1
ATOM 1499 N N . THR A 1 196 ? -1.158 -5.095 -14.346 1.00 83.12 196 THR A N 1
ATOM 1500 C CA . THR A 1 196 ? -1.485 -3.911 -13.549 1.00 83.12 196 THR A CA 1
ATOM 1501 C C . THR A 1 196 ? -1.610 -4.286 -12.069 1.00 83.12 196 THR A C 1
ATOM 1503 O O . THR A 1 196 ? -1.753 -5.463 -11.735 1.00 83.12 196 THR A O 1
ATOM 1506 N N . ARG A 1 197 ? -1.614 -3.288 -11.179 1.00 84.38 197 ARG A N 1
ATOM 1507 C CA . ARG A 1 197 ? -1.771 -3.483 -9.724 1.00 84.38 197 ARG A CA 1
ATOM 1508 C C . ARG A 1 197 ? -3.104 -4.137 -9.345 1.00 84.38 197 ARG A C 1
ATOM 1510 O O . ARG A 1 197 ? -3.159 -4.950 -8.434 1.00 84.38 197 ARG A O 1
ATOM 1517 N N . GLU A 1 198 ? -4.163 -3.839 -10.092 1.00 89.94 198 GLU A N 1
ATOM 1518 C CA . GLU A 1 198 ? -5.485 -4.444 -9.924 1.00 89.94 198 GLU A CA 1
ATOM 1519 C C . GLU A 1 198 ? -5.426 -5.939 -10.250 1.00 89.94 198 GLU A C 1
ATOM 1521 O O . GLU A 1 198 ? -5.900 -6.767 -9.479 1.00 89.94 198 GLU A O 1
ATOM 1526 N N . THR A 1 199 ? -4.772 -6.310 -11.356 1.00 92.25 199 THR A N 1
ATOM 1527 C CA . THR A 1 199 ? -4.574 -7.726 -11.700 1.00 92.25 199 THR A CA 1
ATOM 1528 C C . THR A 1 199 ? -3.597 -8.439 -10.762 1.00 92.25 199 THR A C 1
ATOM 1530 O O . THR A 1 199 ? -3.806 -9.610 -10.484 1.00 92.25 199 THR A O 1
ATOM 1533 N N . THR A 1 200 ? -2.581 -7.758 -10.214 1.00 92.00 200 THR A N 1
ATOM 1534 C CA . THR A 1 200 ? -1.722 -8.331 -9.161 1.00 92.00 200 THR A CA 1
ATOM 1535 C C . THR A 1 200 ? -2.536 -8.661 -7.911 1.00 92.00 200 THR A C 1
ATOM 1537 O O . THR A 1 200 ? -2.418 -9.766 -7.393 1.00 92.00 200 THR A O 1
ATOM 1540 N N . ALA A 1 201 ? -3.414 -7.754 -7.468 1.00 95.31 201 ALA A N 1
ATOM 1541 C CA . ALA A 1 201 ? -4.310 -8.009 -6.340 1.00 95.31 201 ALA A CA 1
ATOM 1542 C C . ALA A 1 201 ? -5.256 -9.200 -6.598 1.00 95.31 201 ALA A C 1
ATOM 1544 O O . ALA A 1 201 ? -5.537 -9.975 -5.689 1.00 95.31 201 ALA A O 1
ATOM 1545 N N . VAL A 1 202 ? -5.698 -9.391 -7.848 1.00 97.62 202 VAL A N 1
ATOM 1546 C CA . VAL A 1 202 ? -6.476 -10.574 -8.255 1.00 97.62 202 VAL A CA 1
ATOM 1547 C C . VAL A 1 202 ? -5.649 -11.862 -8.172 1.00 97.62 202 VAL A C 1
ATOM 1549 O O . VAL A 1 202 ? -6.160 -12.861 -7.675 1.00 97.62 202 VAL A O 1
ATOM 1552 N N . GLU A 1 203 ? -4.387 -11.867 -8.609 1.00 97.12 203 GLU A N 1
ATOM 1553 C CA . GLU A 1 203 ? -3.524 -13.053 -8.466 1.00 97.12 203 GLU A CA 1
ATOM 1554 C C . GLU A 1 203 ? -3.245 -13.386 -6.992 1.00 97.12 203 GLU A C 1
ATOM 1556 O O . GLU A 1 203 ? -3.308 -14.548 -6.607 1.00 97.12 203 GLU A O 1
ATOM 1561 N N . ILE A 1 204 ? -3.052 -12.374 -6.142 1.00 96.62 204 ILE A N 1
ATOM 1562 C CA . ILE A 1 204 ? -2.926 -12.558 -4.687 1.00 96.62 204 ILE A CA 1
ATOM 1563 C C . ILE A 1 204 ? -4.212 -13.157 -4.098 1.00 96.62 204 ILE A C 1
ATOM 1565 O O . ILE A 1 204 ? -4.155 -14.097 -3.316 1.00 96.62 204 ILE A O 1
ATOM 1569 N N . SER A 1 205 ? -5.384 -12.662 -4.506 1.00 98.06 205 SER A N 1
ATOM 1570 C CA . SER A 1 205 ? -6.681 -13.205 -4.077 1.00 98.06 205 SER A CA 1
ATOM 1571 C C . SER A 1 205 ? -6.863 -14.680 -4.456 1.00 98.06 205 SER A C 1
ATOM 1573 O O . SER A 1 205 ? -7.400 -15.464 -3.673 1.00 98.06 205 SER A O 1
ATOM 1575 N N . LYS A 1 206 ? -6.390 -15.087 -5.639 1.00 97.38 206 LYS A N 1
ATOM 1576 C CA . LYS A 1 206 ? -6.408 -16.493 -6.069 1.00 97.38 206 LYS A CA 1
ATOM 1577 C C . LYS A 1 206 ? -5.444 -17.366 -5.273 1.00 97.38 206 LYS A C 1
ATOM 1579 O O . LYS A 1 206 ? -5.765 -18.529 -5.073 1.00 97.38 206 LYS A O 1
ATOM 1584 N N . GLU A 1 207 ? -4.323 -16.821 -4.812 1.00 96.25 207 GLU A N 1
ATOM 1585 C CA . GLU A 1 207 ? -3.408 -17.548 -3.928 1.00 96.25 207 GLU A CA 1
ATOM 1586 C C . GLU A 1 207 ? -4.071 -17.848 -2.574 1.00 96.25 207 GLU A C 1
ATOM 1588 O O . GLU A 1 207 ? -3.999 -18.970 -2.086 1.00 96.25 207 GLU A O 1
ATOM 1593 N N . ILE A 1 208 ? -4.795 -16.875 -2.003 1.00 95.31 208 ILE A N 1
ATOM 1594 C CA . ILE A 1 208 ? -5.521 -17.065 -0.734 1.00 95.31 208 ILE A CA 1
ATOM 1595 C C . ILE A 1 208 ? -6.731 -18.000 -0.929 1.00 95.31 208 ILE A C 1
ATOM 1597 O O . ILE A 1 208 ? -6.961 -18.910 -0.135 1.00 95.31 208 ILE A O 1
ATOM 1601 N N . TYR A 1 209 ? -7.508 -17.799 -2.001 1.00 97.12 209 TYR A N 1
ATOM 1602 C CA . TYR A 1 209 ? -8.754 -18.526 -2.279 1.00 97.12 209 TYR A CA 1
ATOM 1603 C C . TYR A 1 209 ? -8.776 -19.108 -3.703 1.00 97.12 209 TYR A C 1
ATOM 1605 O O . TYR A 1 209 ? -9.527 -18.620 -4.563 1.00 97.12 209 TYR A O 1
ATOM 1613 N N . PRO A 1 210 ? -8.038 -20.194 -3.994 1.00 96.69 210 PRO A N 1
ATOM 1614 C CA . PRO A 1 210 ? -7.901 -20.728 -5.356 1.00 96.69 210 PRO A CA 1
ATOM 1615 C C . PRO A 1 210 ? -9.235 -21.146 -5.985 1.00 96.69 210 PRO A C 1
ATOM 1617 O O . PRO A 1 210 ? -9.452 -20.951 -7.181 1.00 96.69 210 PRO 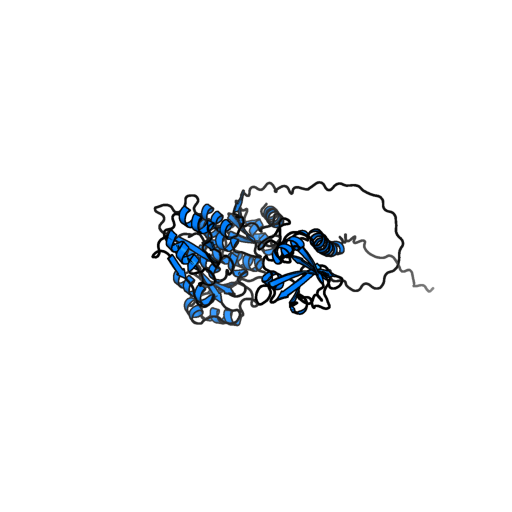A O 1
ATOM 1620 N N . ASN A 1 211 ? -10.187 -21.601 -5.168 1.00 96.50 211 ASN A N 1
ATOM 1621 C CA . ASN A 1 211 ? -11.517 -22.043 -5.607 1.00 96.50 211 ASN A CA 1
ATOM 1622 C C . ASN A 1 211 ? -12.653 -21.069 -5.242 1.00 96.50 211 ASN A C 1
ATOM 1624 O O . ASN A 1 211 ? -13.829 -21.399 -5.405 1.00 96.50 211 ASN A O 1
ATOM 1628 N N . GLY A 1 212 ? -12.307 -19.870 -4.767 1.00 97.50 212 GLY A N 1
ATOM 1629 C CA . GLY A 1 212 ? -13.248 -18.931 -4.165 1.00 97.50 212 GLY A CA 1
ATOM 1630 C C . GLY A 1 212 ? -13.501 -19.237 -2.690 1.00 97.50 212 GLY A C 1
ATOM 1631 O O . GLY A 1 212 ? -12.884 -20.148 -2.135 1.00 97.50 212 GLY A O 1
ATOM 1632 N N . PHE A 1 213 ? -14.394 -18.481 -2.049 1.00 98.19 213 PHE A N 1
ATOM 1633 C CA . PHE A 1 213 ? -14.781 -18.776 -0.672 1.00 98.19 213 PHE A CA 1
ATOM 1634 C C . PHE A 1 213 ? -15.485 -20.136 -0.602 1.00 98.19 213 PHE A C 1
ATOM 1636 O O . PHE A 1 213 ? -16.394 -20.420 -1.392 1.00 98.19 213 PHE A O 1
ATOM 1643 N N . ASP A 1 214 ? -15.104 -20.962 0.377 1.00 96.12 214 ASP A N 1
ATOM 1644 C CA . ASP A 1 214 ? -15.866 -22.166 0.709 1.00 96.12 214 ASP A CA 1
ATOM 1645 C C . ASP A 1 214 ? -17.320 -21.763 1.034 1.00 96.12 214 ASP A C 1
ATOM 1647 O O . ASP A 1 214 ? -17.540 -20.761 1.723 1.00 96.12 214 ASP A O 1
ATOM 1651 N N . PRO A 1 215 ? -18.349 -22.496 0.569 1.00 95.12 215 PRO A N 1
ATOM 1652 C CA . PRO A 1 215 ? -19.738 -22.205 0.918 1.00 95.12 215 PRO A CA 1
ATOM 1653 C C . PRO A 1 215 ? -20.008 -22.066 2.426 1.00 95.12 215 PRO A C 1
ATOM 1655 O O . PRO A 1 215 ? -20.927 -21.332 2.792 1.00 95.12 215 PRO A O 1
ATOM 1658 N N . LYS A 1 216 ? -19.219 -22.742 3.273 1.00 96.19 216 LYS A N 1
ATOM 1659 C CA . LYS A 1 216 ? -19.266 -22.706 4.742 1.00 96.19 216 LYS A CA 1
ATOM 1660 C C . LYS A 1 216 ? -18.359 -21.641 5.368 1.00 96.19 216 LYS A C 1
ATOM 1662 O O . LYS A 1 216 ? -18.383 -21.498 6.587 1.00 96.19 216 LYS A O 1
ATOM 1667 N N . HIS A 1 217 ? -17.561 -20.922 4.576 1.00 94.62 217 HIS A N 1
ATOM 1668 C CA . HIS A 1 217 ? -16.700 -19.851 5.073 1.00 94.62 217 HIS A CA 1
ATOM 1669 C C . HIS A 1 217 ? -17.556 -18.777 5.751 1.00 94.62 217 HIS A C 1
ATOM 1671 O O . HIS A 1 217 ? -18.494 -18.256 5.142 1.00 94.62 217 HIS A O 1
ATOM 1677 N N . GLN A 1 218 ? -17.241 -18.458 7.009 1.00 95.56 218 GLN A N 1
ATOM 1678 C CA . GLN A 1 218 ? -18.047 -17.558 7.837 1.00 95.56 218 GLN A CA 1
ATOM 1679 C C . GLN A 1 218 ? -18.124 -16.147 7.243 1.00 95.56 218 GLN A C 1
ATOM 1681 O O . GLN A 1 218 ? -19.173 -15.505 7.291 1.00 95.56 218 GLN A O 1
ATOM 1686 N N . TYR A 1 219 ? -17.018 -15.674 6.668 1.00 95.50 219 TYR A N 1
ATOM 1687 C CA . TYR A 1 219 ? -16.902 -14.330 6.113 1.00 95.50 219 TYR A CA 1
ATOM 1688 C C . TYR A 1 219 ? -16.590 -14.386 4.619 1.00 95.50 219 TYR A C 1
ATOM 1690 O O . TYR A 1 219 ? -15.456 -14.624 4.232 1.00 95.50 219 TYR A O 1
ATOM 1698 N N . LYS A 1 220 ? -17.573 -14.147 3.750 1.00 98.00 220 LYS A N 1
ATOM 1699 C CA . LYS A 1 220 ? -17.341 -14.045 2.294 1.00 98.00 220 LYS A CA 1
ATOM 1700 C C . LYS A 1 220 ? -17.167 -12.585 1.887 1.00 98.00 220 LYS A C 1
ATOM 1702 O O . LYS A 1 220 ? -17.905 -12.063 1.049 1.00 98.00 220 LYS A O 1
ATOM 1707 N N . THR A 1 221 ? -16.243 -11.911 2.567 1.00 98.38 221 THR A N 1
ATOM 1708 C CA . THR A 1 221 ? -16.023 -10.465 2.468 1.00 98.38 221 THR A CA 1
ATOM 1709 C C . THR A 1 221 ? -14.836 -10.164 1.566 1.00 98.38 221 THR A C 1
ATOM 1711 O O . THR A 1 221 ? -13.788 -10.782 1.691 1.00 98.38 221 THR A O 1
ATOM 1714 N N . VAL A 1 222 ? -14.973 -9.160 0.705 1.00 98.31 222 VAL A N 1
ATOM 1715 C CA . VAL A 1 222 ? -13.862 -8.574 -0.055 1.00 98.31 222 VAL A CA 1
ATOM 1716 C C . VAL A 1 222 ? -13.694 -7.116 0.341 1.00 98.31 222 VAL A C 1
ATOM 1718 O O . VAL A 1 222 ? -14.681 -6.387 0.470 1.00 98.31 222 VAL A O 1
ATOM 1721 N N . ILE A 1 223 ? -12.451 -6.673 0.501 1.00 97.81 223 ILE A N 1
ATOM 1722 C CA . ILE A 1 223 ? -12.124 -5.265 0.717 1.00 97.81 223 ILE A CA 1
ATOM 1723 C C . ILE A 1 223 ? -11.679 -4.668 -0.617 1.00 97.81 223 ILE A C 1
ATOM 1725 O O . ILE A 1 223 ? -10.792 -5.201 -1.275 1.00 97.81 223 ILE A O 1
ATOM 1729 N N . VAL A 1 224 ? -12.290 -3.558 -1.027 1.00 96.25 224 VAL A N 1
ATOM 1730 C CA . VAL A 1 224 ? -11.935 -2.820 -2.243 1.00 96.25 224 VAL A CA 1
ATOM 1731 C C . VAL A 1 224 ? -11.382 -1.459 -1.850 1.00 96.25 224 VAL A C 1
ATOM 1733 O O . VAL A 1 224 ? -12.073 -0.656 -1.223 1.00 96.25 224 VAL A O 1
ATOM 1736 N N . ALA A 1 225 ? -10.147 -1.182 -2.252 1.00 91.69 225 ALA A N 1
ATOM 1737 C CA . ALA A 1 225 ? -9.484 0.094 -2.019 1.00 91.69 225 ALA A CA 1
ATOM 1738 C C . ALA A 1 225 ? -9.036 0.742 -3.334 1.00 91.69 225 ALA A C 1
ATOM 1740 O O . ALA A 1 225 ? -8.976 0.109 -4.394 1.00 91.69 225 ALA A O 1
ATOM 1741 N N . THR A 1 226 ? -8.709 2.031 -3.267 1.00 82.44 226 THR A N 1
ATOM 1742 C CA . THR A 1 226 ? -8.138 2.732 -4.415 1.00 82.44 226 THR A CA 1
ATOM 1743 C C . THR A 1 226 ? -6.750 2.210 -4.738 1.00 82.44 226 THR A C 1
ATOM 1745 O O . THR A 1 226 ? -5.923 1.949 -3.864 1.00 82.44 226 THR A O 1
ATOM 1748 N N . ALA A 1 227 ? -6.470 2.114 -6.028 1.00 61.69 227 ALA A N 1
ATOM 1749 C CA . ALA A 1 227 ? -5.183 1.670 -6.494 1.00 61.69 227 ALA A CA 1
ATOM 1750 C C . ALA A 1 227 ? -4.112 2.773 -6.450 1.00 61.69 227 ALA A C 1
ATOM 1752 O O . ALA A 1 227 ? -2.985 2.463 -6.804 1.00 61.69 227 ALA A O 1
ATOM 1753 N N . TYR A 1 228 ? -4.400 4.030 -6.068 1.00 58.31 228 T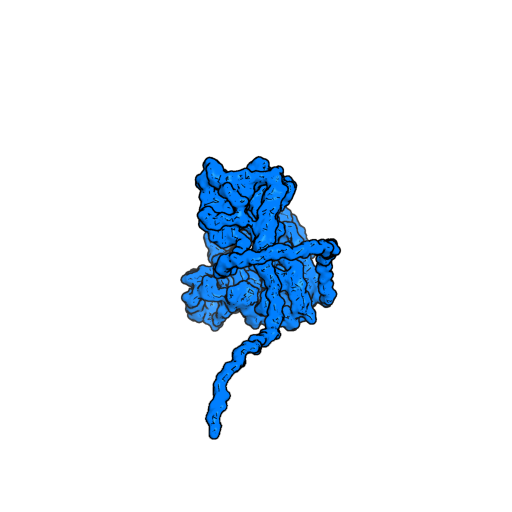YR A N 1
ATOM 1754 C CA . TYR A 1 228 ? -3.466 5.162 -6.263 1.00 58.31 228 TYR A CA 1
ATOM 1755 C C . TYR A 1 228 ? -3.175 6.039 -5.029 1.00 58.31 228 TYR A C 1
ATOM 1757 O O . TYR A 1 228 ? -2.076 6.582 -4.951 1.00 58.31 228 TYR A O 1
ATOM 1765 N N . GLU A 1 229 ? -4.097 6.159 -4.067 1.00 63.19 229 GLU A N 1
ATOM 1766 C CA . GLU A 1 229 ? -3.925 6.939 -2.825 1.00 63.19 229 GLU A CA 1
ATOM 1767 C C . GLU A 1 229 ? -4.006 6.004 -1.600 1.00 63.19 229 GLU A C 1
ATOM 1769 O O . GLU A 1 229 ? -5.081 5.706 -1.089 1.00 63.19 229 GLU A O 1
ATOM 1774 N N . PHE A 1 230 ? -2.860 5.483 -1.151 1.00 65.25 230 PHE A N 1
ATOM 1775 C CA . PHE A 1 230 ? -2.795 4.283 -0.294 1.00 65.25 230 PHE A CA 1
ATOM 1776 C C . PHE A 1 230 ? -2.923 4.510 1.208 1.00 65.25 230 PHE A C 1
ATOM 1778 O O . PHE A 1 230 ? -3.015 3.531 1.942 1.00 65.25 230 PHE A O 1
ATOM 1785 N N . ALA A 1 231 ? -2.886 5.758 1.680 1.00 60.00 231 ALA A N 1
ATOM 1786 C CA . ALA A 1 231 ? -2.888 6.034 3.118 1.00 60.00 231 ALA A CA 1
ATOM 1787 C C . ALA A 1 231 ? -4.120 5.417 3.803 1.00 60.00 231 ALA A C 1
ATOM 1789 O O . ALA A 1 231 ? -3.986 4.733 4.812 1.00 60.00 231 ALA A O 1
ATOM 1790 N N . ASP A 1 232 ? -5.286 5.559 3.172 1.00 62.62 232 ASP A N 1
ATOM 1791 C CA . ASP A 1 232 ? -6.562 5.000 3.629 1.00 62.62 232 ASP A CA 1
ATOM 1792 C C . ASP A 1 232 ? -6.569 3.461 3.626 1.00 62.62 232 ASP A C 1
ATOM 1794 O O . ASP A 1 232 ? -7.339 2.837 4.350 1.00 62.62 232 ASP A O 1
ATOM 1798 N N . ALA A 1 233 ? -5.716 2.839 2.812 1.00 68.00 233 ALA A N 1
ATOM 1799 C CA . ALA A 1 233 ? -5.681 1.399 2.628 1.00 68.00 233 ALA A CA 1
ATOM 1800 C C . ALA A 1 233 ? -4.645 0.691 3.513 1.00 68.00 233 ALA A C 1
ATOM 1802 O O . ALA A 1 233 ? -4.744 -0.514 3.686 1.00 68.00 233 ALA A O 1
ATOM 1803 N N . LEU A 1 234 ? -3.685 1.388 4.132 1.00 77.56 234 LEU A N 1
ATOM 1804 C CA . LEU A 1 234 ? -2.702 0.745 5.029 1.00 77.56 234 LEU A CA 1
ATOM 1805 C C . LEU A 1 234 ? -3.372 0.011 6.192 1.00 77.56 234 LEU A C 1
ATOM 1807 O O . LEU A 1 234 ? -2.934 -1.062 6.592 1.00 77.56 234 LEU A O 1
ATOM 1811 N N . SER A 1 235 ? -4.480 0.561 6.682 1.00 85.38 235 SER A N 1
ATOM 1812 C CA . SER A 1 235 ? -5.302 -0.041 7.734 1.00 85.38 235 SER A CA 1
ATOM 1813 C C . SER A 1 235 ? -6.214 -1.161 7.231 1.00 85.38 235 SER A C 1
ATOM 1815 O O . SER A 1 235 ? -6.941 -1.760 8.019 1.00 85.38 235 SER A O 1
ATOM 1817 N N . ALA A 1 236 ? -6.187 -1.472 5.931 1.00 90.94 236 ALA A N 1
ATOM 1818 C CA . ALA A 1 236 ? -6.984 -2.548 5.360 1.00 90.94 236 ALA A CA 1
ATOM 1819 C C . ALA A 1 236 ? -6.526 -3.924 5.842 1.00 90.94 236 ALA A C 1
ATOM 1821 O O . ALA A 1 236 ? -7.363 -4.811 5.911 1.00 90.94 236 ALA A O 1
ATOM 1822 N N . ALA A 1 237 ? -5.246 -4.121 6.182 1.00 92.56 237 ALA A N 1
ATOM 1823 C CA . ALA A 1 237 ? -4.752 -5.436 6.595 1.00 92.56 237 ALA A CA 1
ATOM 1824 C C . ALA A 1 237 ? -5.304 -5.886 7.965 1.00 92.56 237 ALA A C 1
ATOM 1826 O O . ALA A 1 237 ? -5.891 -6.967 8.010 1.00 92.56 237 ALA A O 1
ATOM 1827 N N . PRO A 1 238 ? -5.263 -5.071 9.043 1.00 94.94 238 PRO A N 1
ATOM 1828 C CA . PRO A 1 238 ? -5.981 -5.401 10.280 1.00 94.94 238 PRO A CA 1
ATOM 1829 C C . PRO A 1 238 ? -7.486 -5.622 10.067 1.00 94.94 238 PRO A C 1
ATOM 1831 O O . PRO A 1 238 ? -8.077 -6.544 10.626 1.00 94.94 238 PRO A O 1
ATOM 1834 N N . LEU A 1 239 ? -8.119 -4.819 9.200 1.00 96.19 239 LEU A N 1
ATOM 1835 C CA . LEU A 1 239 ? -9.533 -5.005 8.869 1.00 96.19 239 LEU A CA 1
ATOM 1836 C C . LEU A 1 239 ? -9.781 -6.315 8.105 1.00 96.19 239 LEU A C 1
ATOM 1838 O O . LEU A 1 239 ? -10.776 -6.985 8.359 1.00 96.19 239 LEU A O 1
ATOM 1842 N N . ALA A 1 240 ? -8.893 -6.694 7.187 1.00 96.31 240 ALA A N 1
ATOM 1843 C CA . ALA A 1 240 ? -8.964 -7.950 6.450 1.00 96.31 240 ALA A CA 1
ATOM 1844 C C . ALA A 1 240 ? -8.862 -9.151 7.394 1.00 96.31 240 ALA A C 1
ATOM 1846 O O . ALA A 1 240 ? -9.646 -10.090 7.262 1.00 96.31 240 ALA A O 1
ATOM 1847 N N . ALA A 1 241 ? -7.956 -9.087 8.374 1.00 95.44 241 ALA A N 1
ATOM 1848 C CA . ALA A 1 241 ? -7.773 -10.125 9.384 1.00 95.44 241 ALA A CA 1
ATOM 1849 C C . ALA A 1 241 ? -9.048 -10.371 10.203 1.00 95.44 241 ALA A C 1
ATOM 1851 O O . ALA A 1 241 ? -9.427 -11.521 10.414 1.00 95.44 241 ALA A O 1
ATOM 1852 N N . LYS A 1 242 ? -9.785 -9.310 10.567 1.00 95.25 242 LYS A N 1
ATOM 1853 C CA . LYS A 1 242 ? -11.091 -9.430 11.243 1.00 95.25 242 LYS A CA 1
ATOM 1854 C C . LYS A 1 242 ? -12.103 -10.274 10.464 1.00 95.25 242 LYS A C 1
ATOM 1856 O O . LYS A 1 242 ? -12.950 -10.934 11.063 1.00 95.25 242 LYS A O 1
ATOM 1861 N N . TYR A 1 243 ? -12.049 -10.221 9.138 1.00 95.88 243 TYR A N 1
ATOM 1862 C CA . TYR A 1 243 ? -12.943 -10.964 8.253 1.00 95.88 243 TYR A CA 1
ATOM 1863 C C . TYR A 1 243 ? -12.306 -12.262 7.745 1.00 95.88 243 TYR A C 1
ATOM 1865 O O . TYR A 1 243 ? -12.578 -12.656 6.614 1.00 95.88 243 TYR A O 1
ATOM 1873 N N . ASP A 1 244 ? -11.481 -12.906 8.577 1.00 93.56 244 ASP A N 1
ATOM 1874 C CA . ASP A 1 244 ? -10.814 -14.180 8.286 1.00 93.56 244 ASP A CA 1
ATOM 1875 C C . ASP A 1 244 ? -10.010 -14.124 6.980 1.00 93.56 244 ASP A C 1
ATOM 1877 O O . ASP A 1 244 ? -10.212 -14.907 6.059 1.00 93.56 244 ASP A O 1
ATOM 1881 N N . ASN A 1 245 ? -9.119 -13.128 6.899 1.00 94.25 245 ASN A N 1
ATOM 1882 C CA . ASN A 1 245 ? -8.238 -12.866 5.755 1.00 94.25 245 ASN A CA 1
ATOM 1883 C C . ASN A 1 245 ? -8.956 -12.493 4.451 1.00 94.25 245 ASN A C 1
ATOM 1885 O O . ASN A 1 245 ? -8.581 -12.933 3.362 1.00 94.25 245 ASN A O 1
ATOM 1889 N N . ALA A 1 246 ? -9.942 -11.598 4.548 1.00 97.50 246 ALA A N 1
ATOM 1890 C CA . ALA A 1 246 ? -10.622 -11.039 3.382 1.00 97.50 246 ALA A CA 1
ATOM 1891 C C . ALA A 1 246 ? -9.624 -10.492 2.331 1.00 97.50 246 ALA A C 1
ATOM 1893 O O . ALA A 1 246 ? -8.763 -9.673 2.676 1.00 97.50 246 ALA A O 1
ATOM 1894 N N . PRO A 1 247 ? -9.751 -10.856 1.038 1.00 97.31 247 PRO A N 1
ATOM 1895 C CA . PRO A 1 247 ? -8.867 -10.344 -0.002 1.00 97.31 247 PRO A CA 1
ATOM 1896 C C . PRO A 1 247 ? -8.964 -8.823 -0.134 1.00 97.31 247 PRO A C 1
ATOM 1898 O O . PRO A 1 247 ? -10.063 -8.257 -0.167 1.00 97.31 247 PRO A O 1
ATOM 1901 N N . ILE A 1 248 ? -7.807 -8.169 -0.266 1.00 96.31 248 ILE A N 1
ATOM 1902 C CA . ILE A 1 248 ? -7.700 -6.732 -0.539 1.00 96.31 248 ILE A CA 1
ATOM 1903 C C . ILE A 1 248 ? -7.520 -6.539 -2.049 1.00 96.31 248 ILE A C 1
ATOM 1905 O O . ILE A 1 248 ? -6.435 -6.745 -2.594 1.00 96.31 248 ILE A O 1
ATOM 1909 N N . LEU A 1 249 ? -8.591 -6.133 -2.732 1.00 96.75 249 LEU A N 1
ATOM 1910 C CA . LEU A 1 249 ? -8.607 -5.837 -4.163 1.00 96.75 249 LEU A CA 1
ATOM 1911 C C . LEU A 1 249 ? -8.467 -4.332 -4.424 1.00 96.75 249 LEU A C 1
ATOM 1913 O O . LEU A 1 249 ? -8.890 -3.491 -3.628 1.00 96.75 249 LEU A O 1
ATOM 1917 N N . LEU A 1 250 ? -7.887 -3.985 -5.574 1.00 92.44 250 LEU A N 1
ATOM 1918 C CA . LEU A 1 250 ? -7.583 -2.602 -5.945 1.00 92.44 250 LEU A CA 1
ATOM 1919 C C . LEU A 1 250 ? -8.351 -2.180 -7.189 1.00 92.44 250 LEU A C 1
ATOM 1921 O O . LEU A 1 250 ? -8.382 -2.925 -8.161 1.00 92.44 250 LEU A O 1
ATOM 1925 N N . THR A 1 251 ? -8.908 -0.973 -7.191 1.00 91.56 251 THR A N 1
ATOM 1926 C CA . THR A 1 251 ? -9.657 -0.440 -8.337 1.00 91.56 251 THR A CA 1
ATOM 1927 C C . THR A 1 251 ? -9.247 0.982 -8.706 1.00 91.56 251 THR A C 1
ATOM 1929 O O . THR A 1 251 ? -8.724 1.733 -7.875 1.00 91.56 251 THR A O 1
ATOM 1932 N N . GLU A 1 252 ? -9.501 1.375 -9.956 1.00 82.62 252 GLU A N 1
ATOM 1933 C CA . GLU A 1 252 ? -9.378 2.771 -10.366 1.00 82.62 252 GLU A CA 1
ATOM 1934 C C . GLU A 1 252 ? -10.419 3.657 -9.665 1.00 82.62 252 GLU A C 1
ATOM 1936 O O . GLU A 1 252 ? -11.489 3.204 -9.265 1.00 82.62 252 GLU A O 1
ATOM 1941 N N . ALA A 1 253 ? -10.130 4.956 -9.553 1.00 80.94 253 ALA A N 1
ATOM 1942 C CA . ALA A 1 253 ? -10.993 5.873 -8.813 1.00 80.94 253 ALA A CA 1
ATOM 1943 C C . ALA A 1 253 ? -12.387 6.048 -9.427 1.00 80.94 253 ALA A C 1
ATOM 1945 O O . ALA A 1 253 ? -13.346 6.291 -8.705 1.00 80.94 253 ALA A O 1
ATOM 1946 N N . ASN A 1 254 ? -12.523 5.953 -10.750 1.00 81.19 254 ASN A N 1
ATOM 1947 C CA . ASN A 1 254 ? -13.756 6.317 -11.446 1.00 81.19 254 ASN A CA 1
ATOM 1948 C C . ASN A 1 254 ? -14.733 5.154 -11.679 1.00 81.19 254 ASN A C 1
ATOM 1950 O O . ASN A 1 254 ? -15.906 5.430 -11.914 1.00 81.19 254 ASN A O 1
ATOM 1954 N N . LYS A 1 255 ? -14.296 3.893 -11.600 1.00 88.00 255 LYS A N 1
ATOM 1955 C CA . LYS A 1 255 ? -15.123 2.701 -11.865 1.00 88.00 255 LYS A CA 1
ATOM 1956 C C . LYS A 1 255 ? -14.581 1.475 -11.129 1.00 88.00 255 LYS A C 1
ATOM 1958 O O . LYS A 1 255 ? -13.419 1.476 -10.727 1.00 88.00 255 LYS A O 1
ATOM 1963 N N . LEU A 1 256 ? -15.386 0.422 -11.010 1.00 95.75 256 LEU A N 1
ATOM 1964 C CA . LEU A 1 256 ? -14.912 -0.882 -10.570 1.00 95.75 256 LEU A CA 1
ATOM 1965 C C . LEU A 1 256 ? -14.136 -1.539 -11.718 1.00 95.75 256 LEU A C 1
ATOM 1967 O O . LEU A 1 256 ? -14.642 -1.718 -12.829 1.00 95.75 256 LEU A O 1
ATOM 1971 N N . ASN A 1 257 ? -12.885 -1.906 -11.460 1.00 96.19 257 ASN A N 1
ATOM 1972 C CA . ASN A 1 257 ? -12.058 -2.584 -12.443 1.00 96.19 257 ASN A CA 1
ATOM 1973 C C . ASN A 1 257 ? -12.731 -3.893 -12.891 1.00 96.19 257 ASN A C 1
ATOM 1975 O O . ASN A 1 257 ? -13.196 -4.679 -12.066 1.00 96.19 257 ASN A O 1
ATOM 1979 N N . SER A 1 258 ? -12.758 -4.172 -14.196 1.00 95.00 258 SER A N 1
ATOM 1980 C CA . SER A 1 258 ? -13.452 -5.356 -14.723 1.00 95.00 258 SER A CA 1
ATOM 1981 C C . SER A 1 258 ? -12.847 -6.677 -14.239 1.00 95.00 258 SER A C 1
ATOM 1983 O O . SER A 1 258 ? -13.578 -7.653 -14.056 1.00 95.00 258 SER A O 1
ATOM 1985 N N . ASN A 1 259 ? -11.532 -6.718 -13.993 1.00 96.69 259 ASN A N 1
ATOM 1986 C CA . ASN A 1 259 ? -10.869 -7.902 -13.443 1.00 96.69 259 ASN A CA 1
ATOM 1987 C C . ASN A 1 259 ? -11.230 -8.091 -11.967 1.00 96.69 259 ASN A C 1
ATOM 1989 O O . ASN A 1 259 ? -11.525 -9.207 -11.558 1.00 96.69 259 ASN A O 1
ATOM 1993 N N . VAL A 1 260 ? -11.317 -7.003 -11.197 1.00 97.88 260 VAL A N 1
ATOM 1994 C CA . VAL A 1 260 ? -11.799 -7.033 -9.806 1.00 97.88 260 VAL A CA 1
ATOM 1995 C C . VAL A 1 260 ? -13.255 -7.474 -9.736 1.00 97.88 260 VAL A C 1
ATOM 1997 O O . VAL A 1 260 ? -13.593 -8.352 -8.954 1.00 97.88 260 VAL A O 1
ATOM 2000 N N . ALA A 1 261 ? -14.121 -6.937 -10.595 1.00 98.38 261 ALA A N 1
ATOM 2001 C CA . ALA A 1 261 ? -15.517 -7.357 -10.676 1.00 98.38 261 ALA A CA 1
ATOM 2002 C C . ALA A 1 261 ? -15.651 -8.852 -11.022 1.00 98.38 261 ALA A C 1
ATOM 2004 O O . ALA A 1 261 ? -16.553 -9.538 -10.540 1.00 98.38 261 ALA A O 1
ATOM 2005 N N . THR A 1 262 ? -14.773 -9.366 -11.884 1.00 98.62 262 THR A N 1
ATOM 2006 C CA . THR A 1 262 ? -14.716 -10.798 -12.214 1.00 98.62 262 THR A CA 1
ATOM 2007 C C . THR A 1 262 ? -14.251 -11.614 -11.012 1.00 98.62 262 THR A C 1
ATOM 2009 O O . THR A 1 262 ? -14.840 -12.650 -10.718 1.00 98.62 262 THR A O 1
ATOM 2012 N N . GLU A 1 263 ? -13.260 -11.119 -10.277 1.00 98.75 263 GLU A N 1
ATOM 2013 C CA . GLU A 1 263 ? -12.727 -11.785 -9.094 1.00 98.75 263 GLU A CA 1
ATOM 2014 C C . GLU A 1 263 ? -13.737 -11.838 -7.942 1.00 98.75 263 GLU A C 1
ATOM 2016 O O . GLU A 1 263 ? -13.937 -12.905 -7.372 1.00 98.75 263 GLU A O 1
ATOM 2021 N N . ILE A 1 264 ? -14.476 -10.756 -7.670 1.00 98.81 264 ILE A N 1
ATOM 2022 C CA . ILE A 1 264 ? -15.567 -10.747 -6.676 1.00 98.81 264 ILE A CA 1
ATOM 2023 C C . ILE A 1 264 ? -16.605 -11.838 -7.003 1.00 98.81 264 ILE A C 1
ATOM 2025 O O . ILE A 1 264 ? -17.064 -12.554 -6.109 1.00 98.81 264 ILE A O 1
ATOM 2029 N N . ARG A 1 265 ? -16.942 -12.021 -8.291 1.00 98.69 265 ARG A N 1
ATOM 2030 C CA . ARG A 1 265 ? -17.847 -13.095 -8.742 1.00 98.69 265 ARG A CA 1
ATOM 2031 C C . ARG A 1 265 ? -17.226 -14.483 -8.596 1.00 98.69 265 ARG A C 1
ATOM 2033 O O . ARG A 1 265 ? -17.913 -15.393 -8.141 1.00 98.69 265 ARG A O 1
ATOM 2040 N N . ARG A 1 266 ? -15.952 -14.654 -8.969 1.00 98.69 266 ARG A N 1
ATOM 2041 C CA . ARG A 1 266 ? -15.221 -15.929 -8.843 1.00 98.69 266 ARG A CA 1
ATOM 2042 C C . ARG A 1 266 ? -15.151 -16.378 -7.385 1.00 98.69 266 ARG A C 1
ATOM 2044 O O . ARG A 1 266 ? -15.423 -17.539 -7.096 1.00 98.69 266 ARG A O 1
ATOM 2051 N N . LEU A 1 267 ? -14.852 -15.441 -6.485 1.00 98.69 267 LEU A N 1
ATOM 2052 C CA . LEU A 1 267 ? -14.832 -15.656 -5.042 1.00 98.69 267 LEU A CA 1
ATOM 2053 C C . LEU A 1 267 ? -16.202 -16.051 -4.486 1.00 98.69 267 LEU A C 1
ATOM 2055 O O . LEU A 1 267 ? -16.252 -16.658 -3.422 1.00 98.69 267 LEU A O 1
ATOM 2059 N N . LYS A 1 268 ? -17.297 -15.721 -5.187 1.00 98.31 268 LYS A N 1
ATOM 2060 C CA . LYS A 1 268 ? -18.670 -15.773 -4.663 1.00 98.31 268 LYS A CA 1
ATOM 2061 C C . LYS A 1 268 ? -18.789 -14.961 -3.371 1.00 98.31 268 LYS A C 1
ATOM 2063 O O . LYS A 1 268 ? -19.360 -15.423 -2.385 1.00 98.31 268 LYS A O 1
ATOM 2068 N N . ALA A 1 269 ? -18.197 -13.767 -3.379 1.00 98.50 269 ALA A N 1
ATOM 2069 C CA . ALA A 1 269 ? -18.275 -12.855 -2.250 1.00 98.50 269 ALA A CA 1
ATOM 2070 C C . ALA A 1 269 ? -19.741 -12.501 -1.958 1.00 98.50 269 ALA A C 1
ATOM 2072 O O . ALA A 1 269 ? -20.526 -12.260 -2.875 1.00 98.50 269 ALA A O 1
ATOM 2073 N N . GLU A 1 270 ? -20.092 -12.447 -0.679 1.00 98.38 270 GLU A N 1
ATOM 2074 C CA . GLU A 1 270 ? -21.413 -12.022 -0.207 1.00 98.38 270 GLU A CA 1
ATOM 2075 C C . GLU A 1 270 ? -21.382 -10.603 0.352 1.00 98.38 270 GLU A C 1
ATOM 2077 O O . GLU A 1 270 ? -22.440 -10.011 0.511 1.00 98.38 270 GLU A O 1
ATOM 2082 N N . LYS A 1 271 ? -20.197 -10.040 0.631 1.00 98.56 271 LYS A N 1
ATOM 2083 C CA . LYS A 1 271 ? -20.028 -8.684 1.165 1.00 98.56 271 LYS A CA 1
ATOM 2084 C C . LYS A 1 271 ? -18.849 -7.972 0.507 1.00 98.56 271 LYS A C 1
ATOM 2086 O O . LYS A 1 271 ? -17.785 -8.562 0.331 1.00 98.56 271 LYS A O 1
ATOM 2091 N 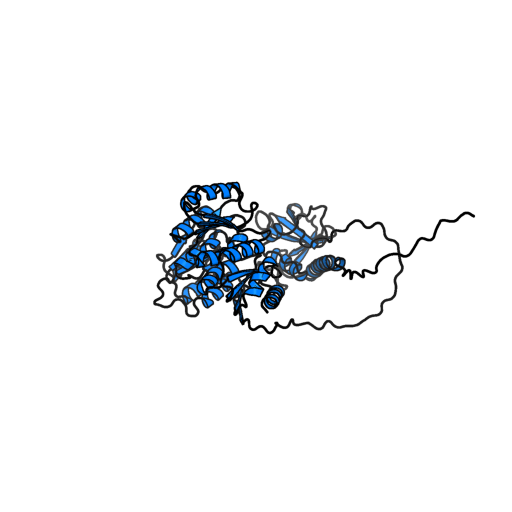N . VAL A 1 272 ? -19.014 -6.686 0.198 1.00 98.69 272 VAL A N 1
ATOM 2092 C CA . VAL A 1 272 ? -17.921 -5.812 -0.261 1.00 98.69 272 VAL A CA 1
ATOM 2093 C C . VAL A 1 272 ? -17.791 -4.614 0.672 1.00 98.69 272 VAL A C 1
ATOM 2095 O O . VAL A 1 272 ? -18.756 -3.895 0.927 1.00 98.69 272 VAL A O 1
ATOM 2098 N N . ILE A 1 273 ? -16.579 -4.372 1.162 1.00 98.00 273 ILE A N 1
ATOM 2099 C CA . ILE A 1 273 ? -16.242 -3.190 1.955 1.00 98.00 273 ILE A CA 1
ATOM 2100 C C . ILE A 1 273 ? -15.371 -2.276 1.101 1.00 98.00 273 ILE A C 1
ATOM 2102 O O . ILE A 1 273 ? -14.250 -2.628 0.751 1.00 98.00 273 ILE A O 1
ATOM 2106 N N . VAL A 1 274 ? -15.882 -1.096 0.765 1.00 96.06 274 VAL A N 1
ATOM 2107 C CA . VAL A 1 274 ? -15.154 -0.071 0.015 1.00 96.06 274 VAL A CA 1
ATOM 2108 C C . VAL A 1 274 ? -14.445 0.865 0.990 1.00 96.06 274 VAL A C 1
ATOM 2110 O O . VAL A 1 274 ? -15.094 1.460 1.851 1.00 96.06 274 VAL A O 1
ATOM 2113 N N . LEU A 1 275 ? -13.132 1.031 0.840 1.00 93.69 275 LEU A N 1
ATOM 2114 C CA . LEU A 1 275 ? -12.330 1.954 1.645 1.00 93.69 275 LEU A CA 1
ATOM 2115 C C . LEU A 1 275 ? -12.058 3.261 0.896 1.00 93.69 275 LEU A C 1
ATOM 2117 O O . LEU A 1 275 ? -11.689 3.258 -0.281 1.00 93.69 275 LEU A O 1
ATOM 2121 N N . GLY A 1 276 ? -12.196 4.375 1.613 1.00 88.75 276 GLY A N 1
ATOM 2122 C CA . GLY A 1 276 ? -11.933 5.719 1.106 1.00 88.75 276 GLY A CA 1
ATOM 2123 C C . GLY A 1 276 ? -13.175 6.414 0.546 1.00 88.75 276 GLY A C 1
ATOM 2124 O O . GLY A 1 276 ? -14.209 5.801 0.260 1.00 88.75 276 GLY A O 1
ATOM 2125 N N . GLY A 1 277 ? -13.092 7.741 0.435 1.00 89.06 277 GLY A N 1
ATOM 2126 C CA . GLY A 1 277 ? -14.182 8.579 -0.074 1.00 89.06 277 GLY A CA 1
ATOM 2127 C C . GLY A 1 277 ? -14.434 8.411 -1.578 1.00 89.06 277 GLY A C 1
ATOM 2128 O O . GLY A 1 277 ? -13.736 7.673 -2.273 1.00 89.06 277 GLY A O 1
ATOM 2129 N N . GLU A 1 278 ? -15.412 9.146 -2.112 1.00 89.25 278 GLU A N 1
ATOM 2130 C CA . GLU A 1 278 ? -15.806 9.059 -3.531 1.00 89.25 278 GLU A CA 1
ATOM 2131 C C . GLU A 1 278 ? -14.681 9.422 -4.516 1.00 89.25 278 GLU A C 1
ATOM 2133 O O . GLU A 1 278 ? -14.683 8.964 -5.653 1.00 89.25 278 GLU A O 1
ATOM 2138 N N . GLN A 1 279 ? -13.701 10.224 -4.086 1.00 82.19 279 GLN A N 1
ATOM 2139 C CA . GLN A 1 279 ? -12.525 10.556 -4.902 1.00 82.19 279 GLN A CA 1
ATOM 2140 C C . GLN A 1 279 ? -11.531 9.392 -5.010 1.00 82.19 279 GLN A C 1
ATOM 2142 O O . GLN A 1 279 ? -10.793 9.305 -5.987 1.00 82.19 279 GLN A O 1
ATOM 2147 N N . ALA A 1 280 ? -11.498 8.513 -4.005 1.00 84.81 280 ALA A N 1
ATOM 2148 C CA . ALA A 1 280 ? -10.635 7.338 -3.982 1.00 84.81 280 ALA A CA 1
ATOM 2149 C C . ALA A 1 280 ? -11.289 6.171 -4.735 1.00 84.81 280 ALA A C 1
ATOM 2151 O O . ALA A 1 280 ? -10.629 5.514 -5.540 1.00 84.81 280 ALA A O 1
ATOM 2152 N N . VAL A 1 281 ? -12.584 5.950 -4.491 1.00 90.19 281 VAL A N 1
ATOM 2153 C CA . VAL A 1 281 ? -13.419 4.947 -5.161 1.00 90.19 281 VAL A CA 1
ATOM 2154 C C . VAL A 1 281 ? -14.799 5.556 -5.393 1.00 90.19 281 VAL A C 1
ATOM 2156 O O . VAL A 1 281 ? -15.528 5.799 -4.432 1.00 90.19 281 VAL A O 1
ATOM 2159 N N . SER A 1 282 ? -15.173 5.807 -6.645 1.00 91.94 282 SER A N 1
ATOM 2160 C CA . SER A 1 282 ? -16.399 6.528 -6.999 1.00 91.94 282 SER A CA 1
ATOM 2161 C C . SER A 1 282 ? -17.674 5.836 -6.521 1.00 91.94 282 SER A C 1
ATOM 2163 O O . SER A 1 282 ? -17.722 4.631 -6.264 1.00 91.94 282 SER A O 1
ATOM 2165 N N . THR A 1 283 ? -18.756 6.606 -6.447 1.00 94.12 283 THR A N 1
ATOM 2166 C CA . THR A 1 283 ? -20.104 6.061 -6.231 1.00 94.12 283 THR A CA 1
ATOM 2167 C C . THR A 1 283 ? -20.524 5.129 -7.367 1.00 94.12 283 THR A C 1
ATOM 2169 O O . THR A 1 283 ? -21.211 4.145 -7.114 1.00 94.12 283 THR A O 1
ATOM 2172 N N . GLN A 1 284 ? -20.032 5.355 -8.590 1.00 94.81 284 GLN A N 1
ATOM 2173 C CA . GLN A 1 284 ? -20.215 4.417 -9.699 1.00 94.81 284 GLN A CA 1
ATOM 2174 C C . GLN A 1 284 ? -19.555 3.059 -9.408 1.00 94.81 284 GLN A C 1
ATOM 2176 O O . GLN A 1 284 ? -20.205 2.030 -9.555 1.00 94.81 284 GLN A O 1
ATOM 2181 N N . ALA A 1 285 ? -18.299 3.036 -8.952 1.00 94.75 285 ALA A N 1
ATOM 2182 C CA . ALA A 1 285 ? -17.614 1.791 -8.601 1.00 94.75 285 ALA A CA 1
ATOM 2183 C C . ALA A 1 285 ? -18.341 1.032 -7.475 1.00 94.75 285 ALA A C 1
ATOM 2185 O O . ALA A 1 285 ? -18.448 -0.194 -7.509 1.00 94.75 285 ALA A O 1
ATOM 2186 N N . LEU A 1 286 ? -18.887 1.767 -6.500 1.00 96.44 286 LEU A N 1
ATOM 2187 C CA . LEU A 1 286 ? -19.707 1.201 -5.430 1.00 96.44 286 LEU A CA 1
ATOM 2188 C C . LEU A 1 286 ? -20.986 0.558 -5.989 1.00 96.44 286 LEU A C 1
ATOM 2190 O O . LEU A 1 286 ? -21.261 -0.596 -5.680 1.00 96.44 286 LEU A O 1
ATOM 2194 N N . GLN A 1 287 ? -21.722 1.253 -6.860 1.00 97.25 287 GLN A N 1
ATOM 2195 C CA . GLN A 1 287 ? -22.926 0.719 -7.513 1.00 97.25 287 GLN A CA 1
ATOM 2196 C C . GLN A 1 287 ? -22.626 -0.512 -8.382 1.00 97.25 287 GLN A C 1
ATOM 2198 O O . GLN A 1 287 ? -23.403 -1.463 -8.407 1.00 97.25 287 GLN A O 1
ATOM 2203 N N . GLU A 1 288 ? -21.485 -0.534 -9.072 1.00 98.06 288 GLU A N 1
ATOM 2204 C CA . GLU A 1 288 ? -21.031 -1.700 -9.838 1.00 98.06 288 GLU A CA 1
ATOM 2205 C C . GLU A 1 288 ? -20.735 -2.904 -8.923 1.00 98.06 288 GLU A C 1
ATOM 2207 O O . GLU A 1 288 ? -21.027 -4.040 -9.297 1.00 98.06 288 GLU A O 1
ATOM 2212 N N . ALA A 1 289 ? -20.235 -2.682 -7.701 1.00 98.00 289 ALA A N 1
ATOM 2213 C CA . ALA A 1 289 ? -20.105 -3.737 -6.692 1.00 98.00 289 ALA A CA 1
ATOM 2214 C C . ALA A 1 289 ? -21.473 -4.185 -6.136 1.00 98.00 289 ALA A C 1
ATOM 2216 O O . ALA A 1 289 ? -21.697 -5.383 -5.955 1.00 98.00 289 ALA A O 1
ATOM 2217 N N . GLU A 1 290 ? -22.416 -3.257 -5.926 1.00 98.38 290 GLU A N 1
ATOM 2218 C CA . GLU A 1 290 ? -23.787 -3.565 -5.479 1.00 98.38 290 GLU A CA 1
ATOM 2219 C C . GLU A 1 290 ? -24.523 -4.464 -6.478 1.00 98.38 290 GLU A C 1
ATOM 2221 O O . GLU A 1 290 ? -25.305 -5.325 -6.078 1.00 98.38 290 GLU A O 1
ATOM 2226 N N . GLN A 1 291 ? -24.248 -4.315 -7.775 1.00 98.12 291 GLN A N 1
ATOM 2227 C CA . GLN A 1 291 ? -24.784 -5.196 -8.816 1.00 98.12 291 GLN A CA 1
ATOM 2228 C C . GLN A 1 291 ? -24.257 -6.637 -8.723 1.00 98.12 291 GLN A C 1
ATOM 2230 O O . GLN A 1 291 ? -24.857 -7.536 -9.310 1.00 98.12 291 GLN A O 1
ATOM 2235 N N . ILE A 1 292 ? -23.141 -6.870 -8.023 1.00 98.38 292 ILE A N 1
ATOM 2236 C CA . ILE A 1 292 ? -22.533 -8.197 -7.867 1.00 98.38 292 ILE A CA 1
ATOM 2237 C C . ILE A 1 292 ? -23.023 -8.877 -6.591 1.00 98.38 292 ILE A C 1
ATOM 2239 O O . ILE A 1 292 ? -23.461 -10.022 -6.653 1.00 98.38 292 ILE A O 1
ATOM 2243 N N . VAL A 1 293 ? -22.942 -8.186 -5.449 1.00 98.19 293 VAL A N 1
ATOM 2244 C CA . VAL A 1 293 ? -23.222 -8.786 -4.128 1.00 98.19 293 VAL A CA 1
ATOM 2245 C C . VAL A 1 293 ? -24.569 -8.370 -3.532 1.00 98.19 293 VAL A C 1
ATOM 2247 O O . VAL A 1 293 ? -24.986 -8.910 -2.512 1.00 98.19 293 VAL A O 1
ATOM 2250 N N . GLY A 1 294 ? -25.278 -7.437 -4.170 1.00 97.75 294 GLY A N 1
ATOM 2251 C CA . GLY A 1 294 ? -26.522 -6.850 -3.681 1.00 97.75 294 GLY A CA 1
ATOM 2252 C C . GLY A 1 294 ? -26.292 -5.553 -2.902 1.00 97.75 294 GLY A C 1
ATOM 2253 O O . GLY A 1 294 ? -25.338 -5.415 -2.140 1.00 97.75 294 GLY A O 1
ATOM 2254 N N . LYS A 1 295 ? -27.208 -4.590 -3.057 1.00 93.81 295 LYS A N 1
ATOM 2255 C CA . LYS A 1 295 ? -27.109 -3.252 -2.445 1.00 93.81 295 LYS A CA 1
ATOM 2256 C C . LYS A 1 295 ? -26.940 -3.267 -0.919 1.00 93.81 295 LYS A C 1
ATOM 2258 O O . LYS A 1 295 ? -26.172 -2.482 -0.383 1.00 93.81 295 LYS A O 1
ATOM 2263 N N . GLY A 1 296 ? -27.630 -4.170 -0.220 1.00 95.94 296 GLY A N 1
ATOM 2264 C CA . GLY A 1 296 ? -27.535 -4.300 1.243 1.00 95.94 296 GLY A CA 1
ATOM 2265 C C . GLY A 1 296 ? -26.205 -4.871 1.747 1.00 95.94 296 GLY A C 1
ATOM 2266 O O . GLY A 1 296 ? -25.959 -4.864 2.948 1.00 95.94 296 GLY A O 1
ATOM 2267 N N . ASN A 1 297 ? -25.356 -5.344 0.835 1.00 98.06 297 ASN A N 1
ATOM 2268 C CA . ASN A 1 297 ? -24.125 -6.061 1.138 1.00 98.06 297 ASN A CA 1
ATOM 2269 C C . ASN A 1 297 ? -22.858 -5.281 0.762 1.00 98.06 297 ASN A C 1
ATOM 2271 O O . ASN A 1 297 ? -21.746 -5.804 0.879 1.00 98.06 297 ASN A O 1
ATOM 2275 N N . VAL A 1 298 ? -23.005 -4.032 0.314 1.00 98.38 298 VAL A N 1
ATOM 2276 C CA . VAL A 1 298 ? -21.878 -3.130 0.071 1.00 98.38 298 VAL A CA 1
ATOM 2277 C C . VAL A 1 298 ? -21.875 -2.035 1.125 1.00 98.38 298 VAL A C 1
ATOM 2279 O O . VAL A 1 298 ? -22.877 -1.360 1.340 1.00 98.38 298 VAL A O 1
ATOM 2282 N N . SER A 1 299 ? -20.735 -1.837 1.782 1.00 97.12 299 SER A N 1
ATOM 2283 C CA . SER A 1 299 ? -20.547 -0.765 2.763 1.00 97.12 299 SER A CA 1
ATOM 2284 C C . SER A 1 299 ? -19.324 0.067 2.418 1.00 97.12 299 SER A C 1
ATOM 2286 O O . SER A 1 299 ? -18.294 -0.492 2.046 1.00 97.12 299 SER A O 1
ATOM 2288 N N . ARG A 1 300 ? -19.404 1.387 2.593 1.00 96.12 300 ARG A N 1
ATOM 2289 C CA . ARG A 1 300 ? -18.254 2.289 2.474 1.00 96.12 300 ARG A CA 1
ATOM 2290 C C . ARG A 1 300 ? -17.756 2.702 3.854 1.00 96.12 300 ARG A C 1
ATOM 2292 O O . ARG A 1 300 ? -18.554 3.125 4.686 1.00 96.12 300 ARG A O 1
ATOM 2299 N N . ILE A 1 301 ? -16.444 2.651 4.056 1.00 95.56 301 ILE A N 1
ATOM 2300 C CA . ILE A 1 301 ? -15.763 3.235 5.212 1.00 95.56 301 ILE A CA 1
ATOM 2301 C C . ILE A 1 301 ? -14.922 4.408 4.707 1.00 95.56 301 ILE A C 1
ATOM 2303 O O . ILE A 1 301 ? -13.958 4.226 3.963 1.00 95.56 301 ILE A O 1
ATOM 2307 N N . SER A 1 302 ? -15.313 5.627 5.077 1.00 92.62 302 SER A N 1
ATOM 2308 C CA . SER A 1 302 ? -14.637 6.850 4.639 1.00 92.62 302 SER A CA 1
ATOM 2309 C C . SER A 1 302 ? -14.858 8.010 5.601 1.00 92.62 302 SER A C 1
ATOM 2311 O O . SER A 1 302 ? -15.951 8.169 6.154 1.00 92.62 302 SER A O 1
ATOM 2313 N N . GLY A 1 303 ? -13.849 8.861 5.736 1.00 89.31 303 GLY A N 1
ATOM 2314 C CA . GLY A 1 303 ? -13.932 10.177 6.355 1.00 89.31 303 GLY A CA 1
ATOM 2315 C C . GLY A 1 303 ? -13.632 11.303 5.367 1.00 89.31 303 GLY A C 1
ATOM 2316 O O . GLY A 1 303 ? -13.323 11.072 4.197 1.00 89.31 303 GLY A O 1
ATOM 2317 N N . SER A 1 304 ? -13.713 12.537 5.853 1.00 87.19 304 SER A N 1
ATOM 2318 C CA . SER A 1 304 ? -13.350 13.755 5.119 1.00 87.19 304 SER A CA 1
ATOM 2319 C C . SER A 1 304 ? -11.838 13.867 4.910 1.00 87.19 304 SER A C 1
ATOM 2321 O O . SER A 1 304 ? -11.373 14.570 4.014 1.00 87.19 304 SER A O 1
ATOM 2323 N N . THR A 1 305 ? -11.057 13.175 5.743 1.00 86.25 305 THR A N 1
ATOM 2324 C CA . THR A 1 305 ? -9.596 13.095 5.666 1.00 86.25 305 THR A CA 1
ATOM 2325 C C . THR A 1 305 ? -9.129 11.650 5.819 1.00 86.25 305 THR A C 1
ATOM 2327 O O . THR A 1 305 ? -9.863 10.808 6.331 1.00 86.25 305 THR A O 1
ATOM 2330 N N . ARG A 1 306 ? -7.874 11.368 5.443 1.00 85.94 306 ARG A N 1
ATOM 2331 C CA . ARG A 1 306 ? -7.250 10.048 5.656 1.00 85.94 306 ARG A CA 1
ATOM 2332 C C . ARG A 1 306 ? -7.213 9.626 7.125 1.00 85.94 306 ARG A C 1
ATOM 2334 O O . ARG A 1 306 ? -7.316 8.446 7.422 1.00 85.94 306 ARG A O 1
ATOM 2341 N N . TYR A 1 307 ? -7.098 10.596 8.030 1.00 89.44 307 TYR A N 1
ATOM 2342 C CA . TYR A 1 307 ? -7.089 10.378 9.476 1.00 89.44 307 TYR A CA 1
ATOM 2343 C C . TYR A 1 307 ? -8.468 9.927 9.967 1.00 89.44 307 TYR A C 1
ATOM 2345 O O . TYR A 1 307 ? -8.579 8.921 10.652 1.00 89.44 307 TYR A O 1
ATOM 2353 N N . GLU A 1 308 ? -9.528 10.591 9.506 1.00 90.25 308 GLU A N 1
ATOM 2354 C CA . GLU A 1 308 ? -10.908 10.210 9.831 1.00 90.25 308 GLU A CA 1
ATOM 2355 C C . GLU A 1 308 ? -11.311 8.880 9.157 1.00 90.25 308 GLU A C 1
ATOM 2357 O O . GLU A 1 308 ? -12.014 8.062 9.747 1.00 90.25 308 GLU A O 1
ATOM 2362 N N . THR A 1 309 ? -10.855 8.614 7.922 1.00 91.00 309 THR A N 1
ATOM 2363 C CA . THR A 1 309 ? -11.028 7.292 7.290 1.00 91.00 309 THR A CA 1
ATOM 2364 C C . THR A 1 309 ? -10.339 6.205 8.116 1.00 91.00 309 THR A C 1
ATOM 2366 O O . THR A 1 309 ? -10.945 5.168 8.375 1.00 91.00 309 THR A O 1
ATOM 2369 N N . ASN A 1 310 ? -9.098 6.444 8.546 1.00 92.50 310 ASN A N 1
ATOM 2370 C CA . ASN A 1 310 ? -8.321 5.529 9.375 1.00 92.50 310 ASN A CA 1
ATOM 2371 C C . ASN A 1 310 ? -9.002 5.235 10.721 1.00 92.50 310 ASN A C 1
ATOM 2373 O O . ASN A 1 310 ? -9.145 4.070 11.077 1.00 92.50 310 ASN A O 1
ATOM 2377 N N . GLU A 1 311 ? -9.498 6.257 11.414 1.00 92.06 311 GLU A N 1
ATOM 2378 C CA . GLU A 1 311 ? -10.261 6.105 12.656 1.00 92.06 311 GLU A CA 1
ATOM 2379 C C . GLU A 1 311 ? -11.512 5.239 12.449 1.00 92.06 311 GLU A C 1
ATOM 2381 O O . GLU A 1 311 ? -11.742 4.272 13.174 1.00 92.06 311 GLU A O 1
ATOM 2386 N N . LYS A 1 312 ? -12.288 5.500 11.387 1.00 94.12 312 LYS A N 1
ATOM 2387 C CA . LYS A 1 312 ? -13.468 4.686 11.055 1.00 94.12 312 LYS A CA 1
ATOM 2388 C C . LYS A 1 312 ? -13.111 3.244 10.701 1.00 94.12 312 LYS A C 1
ATOM 2390 O O . LYS A 1 312 ? -13.896 2.348 11.006 1.00 94.12 312 LYS A O 1
ATOM 2395 N N . ILE A 1 313 ? -11.959 3.002 10.069 1.00 94.62 313 ILE A N 1
ATOM 2396 C CA . ILE A 1 313 ? -11.451 1.643 9.839 1.00 94.62 313 ILE A CA 1
ATOM 2397 C C . ILE A 1 313 ? -11.105 0.984 11.175 1.00 94.62 313 ILE A C 1
ATOM 2399 O O . ILE A 1 313 ? -11.549 -0.135 11.405 1.00 94.62 313 ILE A O 1
ATOM 2403 N N . ASN A 1 314 ? -10.399 1.671 12.075 1.00 94.06 314 ASN A N 1
ATOM 2404 C CA . ASN A 1 314 ? -10.029 1.130 13.386 1.00 94.06 314 ASN A CA 1
ATOM 2405 C C . ASN A 1 314 ? -11.257 0.814 14.251 1.00 94.06 314 ASN A C 1
ATOM 2407 O O . ASN A 1 314 ? -11.324 -0.264 14.835 1.00 94.06 314 ASN A O 1
ATOM 2411 N N . ASN A 1 315 ? -12.297 1.650 14.214 1.00 94.00 315 ASN A N 1
ATOM 2412 C CA . ASN A 1 315 ? -13.586 1.349 14.849 1.00 94.00 315 ASN A CA 1
ATOM 2413 C C . ASN A 1 315 ? -14.230 0.072 14.280 1.00 94.00 315 ASN A C 1
ATOM 2415 O O . ASN A 1 315 ? -14.909 -0.669 14.990 1.00 94.00 315 ASN A O 1
ATOM 2419 N N . GLN A 1 316 ? -14.019 -0.206 12.989 1.00 95.19 316 GLN A N 1
ATOM 2420 C CA . GLN A 1 316 ? -14.461 -1.449 12.358 1.00 95.19 316 GLN A CA 1
ATOM 2421 C C . GLN A 1 316 ? -13.539 -2.629 12.656 1.00 95.19 316 GLN A C 1
ATOM 2423 O O . GLN A 1 316 ? -14.041 -3.745 12.627 1.00 95.19 316 GLN A O 1
ATOM 2428 N N . VAL A 1 317 ? -12.253 -2.430 12.961 1.00 95.06 317 VAL A N 1
ATOM 2429 C CA . VAL A 1 317 ? -11.356 -3.480 13.477 1.00 95.06 317 VAL A CA 1
ATOM 2430 C C . VAL A 1 317 ? -11.829 -3.893 14.878 1.00 95.06 317 VAL A C 1
ATOM 2432 O O . VAL A 1 317 ? -12.185 -5.054 15.086 1.00 95.06 317 VAL A O 1
ATOM 2435 N N . GLY A 1 318 ? -12.033 -2.929 15.775 1.00 92.81 318 GLY A N 1
ATOM 2436 C CA . GLY A 1 318 ? -12.496 -3.156 17.147 1.00 92.81 318 GLY A CA 1
ATOM 2437 C C . GLY A 1 318 ? -11.335 -3.277 18.134 1.00 92.81 318 GLY A C 1
ATOM 2438 O O . GLY A 1 318 ? -10.308 -2.630 17.957 1.00 92.81 318 GLY A O 1
ATOM 2439 N N . GLU A 1 319 ? -11.510 -4.085 19.182 1.00 94.12 319 GLU A N 1
ATOM 2440 C CA . GLU A 1 319 ? -10.499 -4.239 20.232 1.00 94.12 319 GLU A CA 1
ATOM 2441 C C . GLU A 1 319 ? -9.226 -4.918 19.724 1.00 94.12 319 GLU A C 1
ATOM 2443 O O . GLU A 1 319 ? -9.265 -6.014 19.165 1.00 94.12 319 GLU A O 1
ATOM 2448 N N . VAL A 1 320 ? -8.097 -4.264 19.989 1.00 96.25 320 VAL A N 1
ATOM 2449 C CA . VAL A 1 320 ? -6.751 -4.707 19.620 1.00 96.25 320 VAL A CA 1
ATOM 2450 C C . VAL A 1 320 ? -5.804 -4.647 20.819 1.00 96.25 320 VAL A C 1
ATOM 2452 O O . VAL A 1 320 ? -6.028 -3.895 21.777 1.00 96.25 320 VAL A O 1
ATOM 2455 N N . GLU A 1 321 ? -4.735 -5.438 20.740 1.00 95.50 321 GLU A N 1
ATOM 2456 C CA . GLU A 1 321 ? -3.669 -5.546 21.747 1.00 95.50 321 GLU A CA 1
ATOM 2457 C C . GLU A 1 321 ? -2.695 -4.358 21.708 1.00 95.50 321 GLU A C 1
ATOM 2459 O O . GLU A 1 321 ? -2.056 -4.023 22.710 1.00 95.50 321 GLU A O 1
ATOM 2464 N N . GLY A 1 322 ? -2.579 -3.702 20.553 1.00 97.06 322 GLY A N 1
ATOM 2465 C CA . GLY A 1 322 ? -1.688 -2.567 20.365 1.00 97.06 322 GLY A CA 1
ATOM 2466 C C . GLY A 1 322 ? -1.890 -1.842 19.041 1.00 97.06 322 GLY A C 1
ATOM 2467 O O . GLY A 1 322 ? -2.723 -2.215 18.209 1.00 97.06 322 GLY A O 1
ATOM 2468 N N . TYR A 1 323 ? -1.119 -0.775 18.864 1.00 96.81 323 TYR A N 1
ATOM 2469 C CA . TYR A 1 323 ? -1.219 0.118 17.722 1.00 96.81 323 TYR A CA 1
ATOM 2470 C C . TYR A 1 323 ? 0.148 0.491 17.163 1.00 96.81 323 TYR A C 1
ATOM 2472 O O . TYR A 1 323 ? 1.044 0.931 17.884 1.00 96.81 323 TYR A O 1
ATOM 2480 N N . PHE A 1 324 ? 0.268 0.425 15.841 1.00 95.81 324 PHE A N 1
ATOM 2481 C CA . PHE A 1 324 ? 1.302 1.159 15.128 1.00 95.81 324 PHE A CA 1
ATOM 2482 C C . PHE A 1 324 ? 0.821 2.574 14.842 1.00 95.81 324 PHE A C 1
ATOM 2484 O O . PHE A 1 324 ? -0.178 2.758 14.149 1.00 95.81 324 PHE A O 1
ATOM 2491 N N . VAL A 1 325 ? 1.551 3.580 15.316 1.00 95.06 325 VAL A N 1
ATOM 2492 C CA . VAL A 1 325 ? 1.288 4.979 14.966 1.00 95.06 325 VAL A CA 1
ATOM 2493 C C . VAL A 1 325 ? 2.257 5.398 13.871 1.00 95.06 325 VAL A C 1
ATOM 2495 O O . VAL A 1 325 ? 3.473 5.364 14.054 1.00 95.06 325 VAL A O 1
ATOM 2498 N N . VAL A 1 326 ? 1.719 5.793 12.720 1.00 92.75 326 VAL A N 1
ATOM 2499 C CA . VAL A 1 326 ? 2.497 6.039 11.501 1.00 92.75 326 VAL A CA 1
ATOM 2500 C C . VAL A 1 326 ? 2.153 7.390 10.877 1.00 92.75 326 VAL A C 1
ATOM 2502 O O . VAL A 1 326 ? 1.067 7.942 11.071 1.00 92.75 326 VAL A O 1
ATOM 2505 N N . SER A 1 327 ? 3.078 7.952 10.096 1.00 89.06 327 SER A N 1
ATOM 2506 C CA . SER A 1 327 ? 2.821 9.217 9.406 1.00 89.06 327 SER A CA 1
ATOM 2507 C C . SER A 1 327 ? 1.782 9.024 8.306 1.00 89.06 327 SER A C 1
ATOM 2509 O O . SER A 1 327 ? 1.980 8.256 7.365 1.00 89.06 327 SER A O 1
ATOM 2511 N N . GLY A 1 328 ? 0.696 9.792 8.367 1.00 83.56 328 GLY A N 1
ATOM 2512 C CA . GLY A 1 328 ? -0.289 9.838 7.291 1.00 83.56 328 GLY A CA 1
ATOM 2513 C C . GLY A 1 328 ? 0.223 10.543 6.033 1.00 83.56 328 GLY A C 1
ATOM 2514 O O . GLY A 1 328 ? -0.425 10.440 4.999 1.00 83.56 328 GLY A O 1
ATOM 2515 N N . GLN A 1 329 ? 1.348 11.268 6.090 1.00 78.44 329 GLN A N 1
ATOM 2516 C CA . GLN A 1 329 ? 1.891 12.027 4.954 1.00 78.44 329 GLN A CA 1
ATOM 2517 C C . GLN A 1 329 ? 2.871 11.197 4.113 1.00 78.44 329 GLN A C 1
ATOM 2519 O O . GLN A 1 329 ? 2.802 11.247 2.888 1.00 78.44 329 GLN A O 1
ATOM 2524 N N . GLU A 1 330 ? 3.729 10.410 4.765 1.00 71.12 330 GLU A N 1
ATOM 2525 C CA . GLU A 1 330 ? 4.758 9.568 4.135 1.00 71.12 330 GLU A CA 1
ATOM 2526 C C . GLU A 1 330 ? 4.687 8.137 4.700 1.00 71.12 330 GLU A C 1
ATOM 2528 O O . GLU A 1 330 ? 5.532 7.733 5.499 1.00 71.12 330 GLU A O 1
ATOM 2533 N N . PRO A 1 331 ? 3.683 7.334 4.309 1.00 67.31 331 PRO A N 1
ATOM 2534 C CA . PRO A 1 331 ? 3.410 6.046 4.948 1.00 67.31 331 PRO A CA 1
ATOM 2535 C C . PRO A 1 331 ? 4.366 4.909 4.552 1.00 67.31 331 PRO A C 1
ATOM 2537 O O . PRO A 1 331 ? 4.071 3.736 4.770 1.00 67.31 331 PRO A O 1
ATOM 2540 N N . ALA A 1 332 ? 5.503 5.222 3.931 1.00 65.94 332 ALA A N 1
ATOM 2541 C CA . ALA A 1 332 ? 6.450 4.209 3.476 1.00 65.94 332 ALA A CA 1
ATOM 2542 C C . ALA A 1 332 ? 6.949 3.307 4.617 1.00 65.94 332 ALA A C 1
ATOM 2544 O O . ALA A 1 332 ? 7.184 2.124 4.390 1.00 65.94 332 ALA A O 1
ATOM 2545 N N . ASP A 1 333 ? 7.059 3.868 5.822 1.00 67.44 333 ASP A N 1
ATOM 2546 C CA . ASP A 1 333 ? 7.476 3.172 7.042 1.00 67.44 333 ASP A CA 1
ATOM 2547 C C . ASP A 1 333 ? 6.372 2.262 7.627 1.00 67.44 333 ASP A C 1
ATOM 2549 O O . ASP A 1 333 ? 6.653 1.417 8.469 1.00 67.44 333 ASP A O 1
ATOM 2553 N N . ALA A 1 334 ? 5.119 2.407 7.174 1.00 70.38 334 ALA A N 1
ATOM 2554 C CA . ALA A 1 334 ? 3.953 1.680 7.689 1.00 70.38 334 ALA A CA 1
ATOM 2555 C C . ALA A 1 334 ? 3.630 0.393 6.921 1.00 70.38 334 ALA A C 1
ATOM 2557 O O . ALA A 1 334 ? 2.919 -0.479 7.412 1.00 70.38 334 ALA A O 1
ATOM 2558 N N . LEU A 1 335 ? 4.097 0.290 5.680 1.00 75.19 335 LEU A N 1
ATOM 2559 C CA . LEU A 1 335 ? 3.616 -0.715 4.739 1.00 75.19 335 LEU A CA 1
ATOM 2560 C C . LEU A 1 335 ? 3.956 -2.147 5.161 1.00 75.19 335 LEU A C 1
ATOM 2562 O O . LEU A 1 335 ? 3.108 -3.031 5.094 1.00 75.19 335 LEU A O 1
ATOM 2566 N N . SER A 1 336 ? 5.189 -2.372 5.603 1.00 72.81 336 SER A N 1
ATOM 2567 C CA . SER A 1 336 ? 5.624 -3.668 6.121 1.00 72.81 336 SER A CA 1
ATOM 2568 C C . SER A 1 336 ? 5.075 -3.973 7.510 1.00 72.81 336 SER A C 1
ATOM 2570 O O . SER A 1 336 ? 5.076 -5.126 7.919 1.00 72.81 336 SER A O 1
ATOM 2572 N N . ALA A 1 337 ? 4.579 -2.960 8.224 1.00 84.44 337 ALA A N 1
ATOM 2573 C CA . ALA A 1 337 ? 3.925 -3.158 9.507 1.00 84.44 337 ALA A CA 1
ATOM 2574 C C . ALA A 1 337 ? 2.471 -3.619 9.353 1.00 84.44 337 ALA A C 1
ATOM 2576 O O . ALA A 1 337 ? 1.923 -4.169 10.295 1.00 84.44 337 ALA A O 1
ATOM 2577 N N . ALA A 1 338 ? 1.838 -3.445 8.188 1.00 90.25 338 ALA A N 1
ATOM 2578 C CA . ALA A 1 338 ? 0.437 -3.822 7.992 1.00 90.25 338 ALA A CA 1
ATOM 2579 C C . ALA A 1 338 ? 0.157 -5.331 8.169 1.00 90.25 338 ALA A C 1
ATOM 2581 O O . ALA A 1 338 ? -0.788 -5.659 8.890 1.00 90.25 338 ALA A O 1
ATOM 2582 N N . PRO A 1 339 ? 0.958 -6.257 7.604 1.00 91.56 339 PRO A N 1
ATOM 2583 C CA . PRO A 1 339 ? 0.807 -7.681 7.896 1.00 91.56 339 PRO A CA 1
ATOM 2584 C C . PRO A 1 339 ? 1.144 -8.023 9.348 1.00 91.56 339 PRO A C 1
ATOM 2586 O O . PRO A 1 339 ? 0.401 -8.761 9.979 1.00 91.56 339 PRO A O 1
ATOM 2589 N N . ILE A 1 340 ? 2.204 -7.425 9.902 1.00 93.25 340 ILE A N 1
ATOM 2590 C CA . ILE A 1 340 ? 2.622 -7.650 11.296 1.00 93.25 340 ILE A CA 1
ATOM 2591 C C . ILE A 1 340 ? 1.519 -7.200 12.260 1.00 93.25 340 ILE A C 1
ATOM 2593 O O . ILE A 1 340 ? 1.241 -7.874 13.250 1.00 93.25 340 ILE A O 1
ATOM 2597 N N . ALA A 1 341 ? 0.836 -6.099 11.940 1.00 94.06 341 ALA A N 1
ATOM 2598 C CA . ALA A 1 341 ? -0.301 -5.611 12.700 1.00 94.06 341 ALA A CA 1
ATOM 2599 C C . ALA A 1 341 ? -1.439 -6.636 12.700 1.00 94.06 341 ALA A C 1
ATOM 2601 O O . ALA A 1 341 ? -1.938 -7.016 13.755 1.00 94.06 341 ALA A O 1
ATOM 2602 N N . ALA A 1 342 ? -1.796 -7.135 11.514 1.00 93.44 342 ALA A N 1
ATOM 2603 C CA . ALA A 1 342 ? -2.808 -8.171 11.353 1.00 93.44 342 ALA A CA 1
ATOM 2604 C C . ALA A 1 342 ? -2.467 -9.458 12.135 1.00 93.44 342 ALA A C 1
ATOM 2606 O O . ALA A 1 342 ? -3.332 -9.976 12.839 1.00 93.44 342 ALA A O 1
ATOM 2607 N N . GLN A 1 343 ? -1.211 -9.914 12.078 1.00 93.44 343 GLN A N 1
ATOM 2608 C CA . GLN A 1 343 ? -0.732 -11.137 12.740 1.00 93.44 343 GLN A CA 1
ATOM 2609 C C . GLN A 1 343 ? -0.763 -11.044 14.271 1.00 93.44 343 GLN A C 1
ATOM 2611 O O . GLN A 1 343 ? -0.987 -12.042 14.949 1.00 93.44 343 GLN A O 1
ATOM 2616 N N . ASN A 1 344 ? -0.565 -9.844 14.825 1.00 93.88 344 ASN A N 1
ATOM 2617 C CA . ASN A 1 344 ? -0.449 -9.633 16.269 1.00 93.88 344 ASN A CA 1
ATOM 2618 C C . ASN A 1 344 ? -1.744 -9.143 16.936 1.00 93.88 344 ASN A C 1
ATOM 2620 O O . ASN A 1 344 ? -1.727 -8.841 18.127 1.00 93.88 344 ASN A O 1
ATOM 2624 N N . ASN A 1 345 ? -2.861 -9.046 16.202 1.00 95.00 345 ASN A N 1
ATOM 2625 C CA . ASN A 1 345 ? -4.077 -8.354 16.651 1.00 95.00 345 ASN A CA 1
ATOM 2626 C C . ASN A 1 345 ? -3.805 -6.886 17.038 1.00 95.00 345 ASN A C 1
ATOM 2628 O O . ASN A 1 345 ? -4.203 -6.414 18.103 1.00 95.00 345 ASN A O 1
ATOM 2632 N N . TRP A 1 346 ? -3.065 -6.173 16.188 1.00 96.00 346 TRP A N 1
ATOM 2633 C CA . TRP A 1 346 ? -2.782 -4.742 16.302 1.00 96.00 346 TRP A CA 1
ATOM 2634 C C . TRP A 1 346 ? -3.476 -3.970 15.179 1.00 96.00 346 TRP A C 1
ATOM 2636 O O . TRP A 1 346 ? -3.740 -4.497 14.096 1.00 96.00 346 TRP A O 1
ATOM 2646 N N . ALA A 1 347 ? -3.722 -2.682 15.407 1.00 95.25 347 ALA A N 1
ATOM 2647 C CA . ALA A 1 347 ? -4.225 -1.771 14.382 1.00 95.25 347 ALA A CA 1
ATOM 2648 C C . ALA A 1 347 ? -3.171 -0.735 13.961 1.00 95.25 347 ALA A C 1
ATOM 2650 O O . ALA A 1 347 ? -2.125 -0.574 14.589 1.00 95.25 347 ALA A O 1
ATOM 2651 N N . ILE A 1 348 ? -3.447 -0.018 12.870 1.00 93.88 348 ILE A N 1
ATOM 2652 C CA . ILE A 1 348 ? -2.604 1.083 12.390 1.00 93.88 348 ILE A CA 1
ATOM 2653 C C . ILE A 1 348 ? -3.362 2.388 12.581 1.00 93.88 348 ILE A C 1
ATOM 2655 O O . ILE A 1 348 ? -4.488 2.521 12.108 1.00 93.88 348 ILE A O 1
ATOM 2659 N N . VAL A 1 349 ? -2.722 3.373 13.196 1.00 93.75 349 VAL A N 1
ATOM 2660 C CA . VAL A 1 349 ? -3.213 4.741 13.358 1.00 93.75 349 VAL A CA 1
ATOM 2661 C C . VAL A 1 349 ? -2.370 5.700 12.527 1.00 93.75 349 VAL A C 1
ATOM 2663 O O . VAL A 1 349 ? -1.140 5.671 12.576 1.00 93.75 349 VAL A O 1
ATOM 2666 N N . LEU A 1 350 ? -3.029 6.583 11.777 1.00 91.62 350 LEU A N 1
ATOM 2667 C CA . LEU A 1 350 ? -2.370 7.650 11.031 1.00 91.62 350 LEU A CA 1
ATOM 2668 C C . LEU A 1 350 ? -2.309 8.932 11.866 1.00 91.62 350 LEU A C 1
ATOM 2670 O O . LEU A 1 350 ? -3.305 9.350 12.446 1.00 91.62 350 LEU A O 1
ATOM 2674 N N . THR A 1 351 ? -1.174 9.628 11.829 1.00 92.44 351 THR A N 1
ATOM 2675 C CA . THR A 1 351 ? -1.023 10.953 12.452 1.00 92.44 351 THR A CA 1
ATOM 2676 C C . THR A 1 351 ? -0.344 11.968 11.526 1.00 92.44 351 THR A C 1
ATOM 2678 O O . THR A 1 351 ? 0.300 11.602 10.534 1.00 92.44 351 THR A O 1
ATOM 2681 N N . ASN A 1 352 ? -0.514 13.267 11.792 1.00 91.69 352 ASN A N 1
ATOM 2682 C CA . ASN A 1 352 ? 0.321 14.288 11.156 1.00 91.69 352 ASN A CA 1
ATOM 2683 C C . ASN A 1 352 ? 1.667 14.360 11.878 1.00 91.69 352 ASN A C 1
ATOM 2685 O O . ASN A 1 352 ? 1.776 14.028 13.054 1.00 91.69 352 ASN A O 1
ATOM 2689 N N . LYS A 1 353 ? 2.688 14.898 11.203 1.00 92.56 353 LYS A N 1
ATOM 2690 C CA . LYS A 1 353 ? 4.024 15.034 11.795 1.00 92.56 353 LYS A CA 1
ATOM 2691 C C . LYS A 1 353 ? 4.019 15.724 13.163 1.00 92.56 353 LYS A C 1
ATOM 2693 O O . LYS A 1 353 ? 4.728 15.288 14.057 1.00 92.56 353 LYS A O 1
ATOM 2698 N N . ASN A 1 354 ? 3.265 16.814 13.301 1.00 94.44 354 ASN A N 1
ATOM 2699 C CA . ASN A 1 354 ? 3.309 17.690 14.479 1.00 94.44 354 ASN A CA 1
ATOM 2700 C C . ASN A 1 354 ? 1.992 17.736 15.260 1.00 94.44 354 ASN A C 1
ATOM 2702 O O . ASN A 1 354 ? 1.865 18.551 16.167 1.00 94.44 354 ASN A O 1
ATOM 2706 N N . ASN A 1 355 ? 0.993 16.952 14.860 1.00 93.44 355 ASN A N 1
ATOM 2707 C CA . ASN A 1 355 ? -0.318 17.001 15.485 1.00 93.44 355 ASN A CA 1
ATOM 2708 C C . ASN A 1 355 ? -1.008 15.643 15.392 1.00 93.44 355 ASN A C 1
ATOM 2710 O O . ASN A 1 355 ? -1.076 15.061 14.308 1.00 93.44 355 ASN A O 1
ATOM 2714 N N . ILE A 1 356 ? -1.571 15.203 16.506 1.00 92.75 356 ILE A N 1
ATOM 2715 C CA . ILE A 1 356 ? -2.426 14.027 16.600 1.00 92.75 356 ILE A CA 1
ATOM 2716 C C . ILE A 1 356 ? -3.783 14.465 17.155 1.00 92.75 356 ILE A C 1
ATOM 2718 O O . ILE A 1 356 ? -3.856 15.374 17.980 1.00 92.75 356 ILE A O 1
ATOM 2722 N N . ASN A 1 357 ? -4.859 13.879 16.638 1.00 90.56 357 ASN A N 1
ATOM 2723 C CA . ASN A 1 357 ? -6.212 14.214 17.066 1.00 90.56 357 ASN A CA 1
ATOM 2724 C C . ASN A 1 357 ? -6.453 13.703 18.505 1.00 90.56 357 ASN A C 1
ATOM 2726 O O . ASN A 1 357 ? -6.031 12.595 18.824 1.00 90.56 357 ASN A O 1
ATOM 2730 N N . SER A 1 358 ? -7.133 14.487 19.349 1.00 89.44 358 SER A N 1
ATOM 2731 C CA . SER A 1 358 ? -7.575 14.078 20.689 1.00 89.44 358 SER A CA 1
ATOM 2732 C C . SER A 1 358 ? -8.400 12.792 20.682 1.00 89.44 358 SER A C 1
ATOM 2734 O O . SER A 1 358 ? -8.110 11.912 21.479 1.00 89.44 358 SER A O 1
ATOM 2736 N N . GLU A 1 359 ? -9.332 12.620 19.740 1.00 88.12 359 GLU A N 1
ATOM 2737 C CA . GLU A 1 359 ? -10.117 11.380 19.614 1.00 88.12 359 GLU A CA 1
ATOM 2738 C C . GLU A 1 359 ? -9.209 10.163 19.359 1.00 88.12 359 GLU A C 1
ATOM 2740 O O . GLU A 1 359 ? -9.446 9.061 19.849 1.00 88.12 359 GLU A O 1
ATOM 2745 N N . THR A 1 360 ? -8.114 10.367 18.619 1.00 91.00 360 THR A N 1
ATOM 2746 C CA . THR A 1 360 ? -7.105 9.327 18.392 1.00 91.00 360 THR A CA 1
ATOM 2747 C C . THR A 1 360 ? -6.284 9.045 19.646 1.00 91.00 360 THR A C 1
ATOM 2749 O O . THR A 1 360 ? -5.965 7.891 19.892 1.00 91.00 360 THR A O 1
ATOM 2752 N N . ILE A 1 361 ? -5.931 10.067 20.431 1.00 92.62 361 ILE A N 1
ATOM 2753 C CA . ILE A 1 361 ? -5.233 9.877 21.709 1.00 92.62 361 ILE A CA 1
ATOM 2754 C C . ILE A 1 361 ? -6.107 9.053 22.665 1.00 92.62 361 ILE A C 1
ATOM 2756 O O . ILE A 1 361 ? -5.628 8.068 23.216 1.00 92.62 361 ILE A O 1
ATOM 2760 N N . GLU A 1 362 ? -7.388 9.405 22.802 1.00 90.81 362 GLU A N 1
ATOM 2761 C CA . GLU A 1 362 ? -8.344 8.696 23.664 1.00 90.81 362 GLU A CA 1
ATOM 2762 C C . GLU A 1 362 ? -8.487 7.219 23.261 1.00 90.81 362 GLU A C 1
ATOM 2764 O O . GLU A 1 362 ? -8.448 6.331 24.107 1.00 90.81 362 GLU A O 1
ATOM 2769 N N . ALA A 1 363 ? -8.559 6.922 21.959 1.00 90.06 363 ALA A N 1
ATOM 2770 C CA . ALA A 1 363 ? -8.624 5.542 21.465 1.00 90.06 363 ALA A CA 1
ATOM 2771 C C . ALA A 1 363 ? -7.353 4.707 21.746 1.00 90.06 363 ALA A C 1
ATOM 2773 O O . ALA A 1 363 ? -7.381 3.476 21.642 1.00 90.06 363 ALA A O 1
ATOM 2774 N N . LEU A 1 364 ? -6.234 5.366 22.063 1.00 95.19 364 LEU A N 1
ATOM 2775 C CA . LEU A 1 364 ? -4.934 4.754 22.339 1.00 95.19 364 LEU A CA 1
ATOM 2776 C C . LEU A 1 364 ? -4.625 4.636 23.843 1.00 95.19 364 LEU A C 1
ATOM 2778 O O . LEU A 1 364 ? -3.607 4.033 24.198 1.00 95.19 364 LEU A O 1
ATOM 2782 N N . GLU A 1 365 ? -5.481 5.172 24.717 1.00 95.69 365 GLU A N 1
ATOM 2783 C CA . GLU A 1 365 ? -5.283 5.167 26.170 1.00 95.69 365 GLU A CA 1
ATOM 2784 C C . GLU A 1 365 ? -5.123 3.735 26.713 1.00 95.69 365 GLU A C 1
ATOM 2786 O O . GLU A 1 365 ? -5.908 2.828 26.425 1.00 95.69 365 GLU A O 1
ATOM 2791 N N . GLY A 1 366 ? -4.062 3.507 27.490 1.00 96.75 366 GLY A N 1
ATOM 2792 C CA . GLY A 1 366 ? -3.758 2.219 28.110 1.00 96.75 366 GLY A CA 1
ATOM 2793 C C . GLY A 1 366 ? -3.351 1.111 27.129 1.00 96.75 366 GLY A C 1
ATOM 2794 O O . GLY A 1 366 ? -3.288 -0.056 27.523 1.00 96.75 366 GLY A O 1
ATOM 2795 N N . LYS A 1 367 ? -3.069 1.431 25.860 1.00 97.56 367 LYS A N 1
ATOM 2796 C CA . LYS A 1 367 ? -2.680 0.448 24.833 1.00 97.56 367 LYS A CA 1
ATOM 2797 C C . LYS A 1 367 ? -1.165 0.415 24.629 1.00 97.56 367 LYS A C 1
ATOM 2799 O O . LYS A 1 367 ? -0.440 1.334 25.015 1.00 97.56 367 LYS A O 1
ATOM 2804 N N . LYS A 1 368 ? -0.668 -0.666 24.020 1.00 98.31 368 LYS A N 1
ATOM 2805 C CA . LYS A 1 368 ? 0.725 -0.755 23.555 1.00 98.31 368 LYS A CA 1
ATOM 2806 C C . LYS A 1 368 ? 0.869 0.037 22.259 1.00 98.31 368 LYS A C 1
ATOM 2808 O O . LYS A 1 368 ? 0.052 -0.127 21.355 1.00 98.31 368 LYS A O 1
ATOM 2813 N N . ILE A 1 369 ? 1.893 0.876 22.160 1.00 98.25 369 ILE A N 1
ATOM 2814 C CA . ILE A 1 369 ? 2.105 1.765 21.018 1.00 98.25 369 ILE A CA 1
ATOM 2815 C C . ILE A 1 369 ? 3.516 1.593 20.460 1.00 98.25 369 ILE A C 1
ATOM 2817 O O . ILE A 1 369 ? 4.503 1.726 21.179 1.00 98.25 369 ILE A O 1
ATOM 2821 N N . SER A 1 370 ? 3.612 1.402 19.147 1.00 97.31 370 SER A N 1
ATOM 2822 C CA . SER A 1 370 ? 4.871 1.500 18.410 1.00 97.31 370 SER A CA 1
ATOM 2823 C C . SER A 1 370 ? 4.787 2.611 17.375 1.00 97.31 370 SER A C 1
ATOM 2825 O O . SER A 1 370 ? 4.041 2.533 16.399 1.00 97.31 370 SER A O 1
ATOM 2827 N N . VAL A 1 371 ? 5.558 3.676 17.583 1.00 96.44 371 VAL A N 1
ATOM 2828 C CA . VAL A 1 371 ? 5.643 4.805 16.651 1.00 96.44 371 VAL A CA 1
ATOM 2829 C C . VAL A 1 371 ? 6.632 4.455 15.543 1.00 96.44 371 VAL A C 1
ATOM 2831 O O . VAL A 1 371 ? 7.821 4.280 15.814 1.00 96.44 371 VAL A O 1
ATOM 2834 N N . LEU A 1 372 ? 6.162 4.366 14.296 1.00 94.31 372 LEU A N 1
ATOM 2835 C CA . LEU A 1 372 ? 7.005 4.000 13.156 1.00 94.31 372 LEU A CA 1
ATOM 2836 C C . LEU A 1 372 ? 7.528 5.235 12.422 1.00 94.31 372 LEU A C 1
ATOM 2838 O O . LEU A 1 372 ? 6.764 6.104 11.991 1.00 94.31 372 LEU A O 1
ATOM 2842 N N . GLY A 1 373 ? 8.846 5.271 12.243 1.00 90.88 373 GLY A N 1
ATOM 2843 C CA . GLY A 1 373 ? 9.563 6.363 11.594 1.00 90.88 373 GLY A CA 1
ATOM 2844 C C . GLY A 1 373 ? 10.205 7.338 12.584 1.00 90.88 373 GLY A C 1
ATOM 2845 O O . GLY A 1 373 ? 9.827 7.458 13.753 1.00 90.88 373 GLY A O 1
ATOM 2846 N N . GLY A 1 374 ? 11.247 8.028 12.118 1.00 92.50 374 GLY A N 1
ATOM 2847 C CA . GLY A 1 374 ? 12.007 8.975 12.937 1.00 92.50 374 GLY A CA 1
ATOM 2848 C C . GLY A 1 374 ? 11.253 10.283 13.207 1.00 92.50 374 GLY A C 1
ATOM 2849 O O . GLY A 1 374 ? 10.151 10.512 12.702 1.00 92.50 374 GLY A O 1
ATOM 2850 N N . GLU A 1 375 ? 11.889 11.206 13.934 1.00 93.88 375 GLU A N 1
ATOM 2851 C CA . GLU A 1 375 ? 11.327 12.534 14.252 1.00 93.88 375 GLU A CA 1
ATOM 2852 C C . GLU A 1 375 ? 10.918 13.338 12.999 1.00 93.88 375 GLU A C 1
ATOM 2854 O O . GLU A 1 375 ? 9.998 14.160 13.013 1.00 93.88 375 GLU A O 1
ATOM 2859 N N . ALA A 1 376 ? 11.583 13.076 11.870 1.00 89.12 376 ALA A N 1
ATOM 2860 C CA . ALA A 1 376 ? 11.248 13.685 10.590 1.00 89.12 376 ALA A CA 1
ATOM 2861 C C . ALA A 1 376 ? 9.830 13.329 10.104 1.00 89.12 376 ALA A C 1
ATOM 2863 O O . ALA A 1 376 ? 9.216 14.181 9.454 1.00 89.12 376 ALA A O 1
ATOM 2864 N N . ALA A 1 377 ? 9.334 12.130 10.431 1.00 89.69 377 ALA A N 1
ATOM 2865 C CA . ALA A 1 377 ? 8.019 11.616 10.055 1.00 89.69 377 ALA A CA 1
ATOM 2866 C C . ALA A 1 377 ? 6.948 11.915 11.118 1.00 89.69 377 ALA A C 1
ATOM 2868 O O . ALA A 1 377 ? 5.845 12.334 10.764 1.00 89.69 377 ALA A O 1
ATOM 2869 N N . ILE A 1 378 ? 7.289 11.734 12.400 1.00 93.75 378 ILE A N 1
ATOM 2870 C CA . ILE A 1 378 ? 6.424 11.987 13.564 1.00 93.75 378 ILE A CA 1
ATOM 2871 C C . ILE A 1 378 ? 7.274 12.638 14.652 1.00 93.75 378 ILE A C 1
ATOM 2873 O O . ILE A 1 378 ? 8.199 12.004 15.163 1.00 93.75 378 ILE A O 1
ATOM 2877 N N . SER A 1 379 ? 6.972 13.884 15.007 1.00 97.06 379 SER A N 1
ATOM 2878 C CA . SER A 1 379 ? 7.780 14.688 15.922 1.00 97.06 379 SER A CA 1
ATOM 2879 C C . SER A 1 379 ? 7.828 14.110 17.338 1.00 97.06 379 SER A C 1
ATOM 2881 O O . SER A 1 379 ? 6.978 13.313 17.742 1.00 97.06 379 SER A O 1
ATOM 2883 N N . ASN A 1 380 ? 8.810 14.553 18.125 1.00 97.81 380 ASN A N 1
ATOM 2884 C CA . ASN A 1 380 ? 8.869 14.213 19.546 1.00 97.81 380 ASN A CA 1
ATOM 2885 C C . ASN A 1 380 ? 7.696 14.812 20.333 1.00 97.81 380 ASN A C 1
ATOM 2887 O O . ASN A 1 380 ? 7.297 14.248 21.338 1.00 97.81 380 ASN A O 1
ATOM 2891 N N . GLN A 1 381 ? 7.081 15.898 19.851 1.00 97.31 381 GLN A N 1
ATOM 2892 C CA . GLN A 1 381 ? 5.866 16.430 20.468 1.00 97.31 381 GLN A CA 1
ATOM 2893 C C . GLN A 1 381 ? 4.725 15.406 20.419 1.00 97.31 381 GLN A C 1
ATOM 2895 O O . GLN A 1 381 ? 4.123 15.132 21.450 1.00 97.31 381 GLN A O 1
ATOM 2900 N N . VAL A 1 382 ? 4.453 14.820 19.247 1.00 97.44 382 VAL A N 1
ATOM 2901 C CA . VAL A 1 382 ? 3.399 13.800 19.104 1.00 97.44 382 VAL A CA 1
ATOM 2902 C C . VAL A 1 382 ? 3.747 12.545 19.904 1.00 97.44 382 VAL A C 1
ATOM 2904 O O . VAL A 1 382 ? 2.882 11.985 20.565 1.00 97.44 382 VAL A O 1
ATOM 2907 N N . TYR A 1 383 ? 5.016 12.128 19.888 1.00 98.00 383 TYR A N 1
ATOM 2908 C CA . TYR A 1 383 ? 5.479 10.992 20.688 1.00 98.00 383 TYR A CA 1
ATOM 2909 C C . TYR A 1 383 ? 5.231 11.202 22.185 1.00 98.00 383 TYR A C 1
ATOM 2911 O O . TYR A 1 383 ? 4.638 10.346 22.826 1.00 98.00 383 TYR A O 1
ATOM 2919 N N . ASN A 1 384 ? 5.615 12.360 22.723 1.00 97.50 384 ASN A N 1
ATOM 2920 C CA . ASN A 1 384 ? 5.452 12.664 24.143 1.00 97.50 384 ASN A CA 1
ATOM 2921 C C . ASN A 1 384 ? 3.974 12.780 24.541 1.00 97.50 384 ASN A C 1
ATOM 2923 O O . ASN A 1 384 ? 3.629 12.466 25.671 1.00 97.50 384 ASN A O 1
ATOM 2927 N N . GLN A 1 385 ? 3.093 13.220 23.633 1.00 97.12 385 GLN A N 1
ATOM 2928 C CA . GLN A 1 385 ? 1.645 13.204 23.879 1.00 97.12 385 GLN A CA 1
ATOM 2929 C C . GLN A 1 385 ? 1.111 11.774 24.011 1.00 97.12 385 GLN A C 1
ATOM 2931 O O . GLN A 1 385 ? 0.304 11.508 24.891 1.00 97.12 385 GLN A O 1
ATOM 2936 N N . LEU A 1 386 ? 1.579 10.856 23.164 1.00 97.56 386 LEU A N 1
ATOM 2937 C CA . LEU A 1 386 ? 1.200 9.444 23.226 1.00 97.56 386 LEU A CA 1
ATOM 2938 C C . LEU A 1 386 ? 1.787 8.735 24.450 1.00 97.56 386 LEU A C 1
ATOM 2940 O O . LEU A 1 386 ? 1.125 7.889 25.035 1.00 97.56 386 LEU A O 1
ATOM 2944 N N . GLU A 1 387 ? 3.013 9.080 24.843 1.00 97.75 387 GLU A N 1
ATOM 2945 C CA . GLU A 1 387 ? 3.705 8.478 25.990 1.00 97.75 387 GLU A CA 1
ATOM 2946 C C . GLU A 1 387 ? 2.960 8.676 27.313 1.00 97.75 387 GLU A C 1
ATOM 2948 O O . GLU A 1 387 ? 3.023 7.807 28.176 1.00 97.75 387 GLU A O 1
ATOM 2953 N N . VAL A 1 388 ? 2.232 9.786 27.462 1.00 96.44 388 VAL A N 1
ATOM 2954 C CA . VAL A 1 388 ? 1.437 10.063 28.668 1.00 96.44 388 VAL A CA 1
ATOM 2955 C C . VAL A 1 388 ? 0.281 9.072 28.828 1.00 96.44 388 VAL A C 1
ATOM 2957 O O . VAL A 1 388 ? -0.018 8.678 29.951 1.00 96.44 388 VAL A O 1
ATOM 2960 N N . GLU A 1 389 ? -0.340 8.662 27.721 1.00 94.38 389 GLU A N 1
ATOM 2961 C CA . GLU A 1 389 ? -1.567 7.856 27.727 1.00 94.38 389 GLU A CA 1
ATOM 2962 C C . GLU A 1 389 ? -1.307 6.362 27.465 1.00 94.38 389 GLU A C 1
ATOM 2964 O O . GLU A 1 389 ? -2.144 5.515 27.771 1.00 94.38 389 GLU A O 1
ATOM 2969 N N . ALA A 1 390 ? -0.158 6.005 26.885 1.00 97.06 390 ALA A N 1
ATOM 2970 C CA . ALA A 1 390 ? 0.163 4.631 26.506 1.00 97.06 390 ALA A CA 1
ATOM 2971 C C . ALA A 1 390 ? 0.480 3.739 27.717 1.00 97.06 390 ALA A C 1
ATOM 2973 O O . ALA A 1 390 ? 1.171 4.147 28.648 1.00 97.06 390 ALA A O 1
ATOM 2974 N N . ALA A 1 391 ? 0.100 2.458 27.653 1.00 97.62 391 ALA A N 1
ATOM 2975 C CA . ALA A 1 391 ? 0.602 1.469 28.615 1.00 97.62 391 ALA A CA 1
ATOM 2976 C C . ALA A 1 391 ? 2.099 1.192 28.410 1.00 97.62 391 ALA A C 1
ATOM 2978 O O . ALA A 1 391 ? 2.859 1.062 29.368 1.00 97.62 391 ALA A O 1
ATOM 2979 N N . THR A 1 392 ? 2.523 1.101 27.150 1.00 98.00 392 THR A N 1
ATOM 2980 C CA . THR A 1 392 ? 3.932 1.032 26.748 1.00 98.00 392 THR A CA 1
ATOM 2981 C C . THR A 1 392 ? 4.094 1.738 25.415 1.00 98.00 392 THR A C 1
ATOM 2983 O O . THR A 1 392 ? 3.260 1.544 24.529 1.00 98.00 392 THR A O 1
ATOM 2986 N N . ILE A 1 393 ? 5.182 2.482 25.234 1.00 98.25 393 ILE A N 1
ATOM 2987 C CA . ILE A 1 393 ? 5.497 3.132 23.963 1.00 98.25 393 ILE A CA 1
ATOM 2988 C C . ILE A 1 393 ? 6.957 2.900 23.567 1.00 98.25 393 ILE A C 1
ATOM 2990 O O . ILE A 1 393 ? 7.858 2.983 24.401 1.00 98.25 393 ILE A O 1
ATOM 2994 N N . ASN A 1 394 ? 7.198 2.623 22.288 1.00 97.75 394 ASN A N 1
ATOM 2995 C CA . ASN A 1 394 ? 8.531 2.658 21.692 1.00 97.75 394 ASN A CA 1
ATOM 2996 C C . ASN A 1 394 ? 8.503 3.368 20.330 1.00 97.75 394 ASN A C 1
ATOM 2998 O O . ASN A 1 394 ? 7.452 3.568 19.714 1.00 97.75 394 ASN A O 1
ATOM 3002 N N . ARG A 1 395 ? 9.681 3.781 19.851 1.00 97.19 395 ARG A N 1
ATOM 3003 C CA . ARG A 1 395 ? 9.865 4.294 18.489 1.00 97.19 395 ARG A CA 1
ATOM 3004 C C . ARG A 1 395 ? 10.724 3.324 17.693 1.00 97.19 395 ARG A C 1
ATOM 3006 O O . ARG A 1 395 ? 11.889 3.122 18.025 1.00 97.19 395 ARG A O 1
ATOM 3013 N N . LEU A 1 396 ? 10.175 2.804 16.602 1.00 95.62 396 LEU A N 1
ATOM 3014 C CA . LEU A 1 396 ? 10.872 1.926 15.667 1.00 95.62 396 LEU A CA 1
ATOM 3015 C C . LEU A 1 396 ? 11.180 2.732 14.406 1.00 95.62 396 LEU A C 1
ATOM 3017 O O . LEU A 1 396 ? 10.283 3.186 13.695 1.00 95.62 396 LEU A O 1
ATOM 3021 N N . SER A 1 397 ? 12.459 2.997 14.152 1.00 93.19 397 SER A N 1
ATOM 3022 C CA . SER A 1 397 ? 12.861 3.871 13.050 1.00 93.19 397 SER A CA 1
ATOM 3023 C C . SER A 1 397 ? 14.268 3.580 12.561 1.00 93.19 397 SER A C 1
ATOM 3025 O O . SER A 1 397 ? 15.121 3.152 13.334 1.00 93.19 397 SER A O 1
ATOM 3027 N N . GLY A 1 398 ? 14.512 3.890 11.293 1.00 89.94 398 GLY A N 1
ATOM 3028 C CA . GLY A 1 398 ? 15.838 3.892 10.696 1.00 89.94 398 GLY A CA 1
ATOM 3029 C C . GLY A 1 398 ? 16.064 5.098 9.789 1.00 89.94 398 GLY A C 1
ATOM 3030 O O . GLY A 1 398 ? 15.196 5.962 9.636 1.00 89.94 398 GLY A O 1
ATOM 3031 N N . LYS A 1 399 ? 17.238 5.180 9.155 1.00 88.06 399 LYS A N 1
ATOM 3032 C CA . LYS A 1 399 ? 17.549 6.281 8.216 1.00 88.06 399 LYS A CA 1
ATOM 3033 C C . LYS A 1 399 ? 16.716 6.208 6.938 1.00 88.06 399 LYS A C 1
ATOM 3035 O O . LYS A 1 399 ? 16.637 7.181 6.187 1.00 88.06 399 LYS A O 1
ATOM 3040 N N . ASN A 1 400 ? 16.149 5.040 6.657 1.00 86.19 400 ASN A N 1
ATOM 3041 C CA . ASN A 1 400 ? 15.329 4.761 5.497 1.00 86.19 400 ASN A CA 1
ATOM 3042 C C . ASN A 1 400 ? 14.264 3.698 5.848 1.00 86.19 400 ASN A C 1
ATOM 3044 O O . ASN A 1 400 ? 14.318 3.088 6.914 1.00 86.19 400 ASN A O 1
ATOM 3048 N N . ARG A 1 401 ? 13.317 3.455 4.934 1.00 85.69 401 ARG A N 1
ATOM 3049 C CA . ARG A 1 401 ? 12.190 2.525 5.150 1.00 85.69 401 ARG A CA 1
ATOM 3050 C C . ARG A 1 401 ? 12.600 1.065 5.388 1.00 85.69 401 ARG A C 1
ATOM 3052 O O . ARG A 1 401 ? 11.856 0.324 6.014 1.00 85.69 401 ARG A O 1
ATOM 3059 N N . TYR A 1 402 ? 13.762 0.649 4.887 1.00 89.25 402 TYR A N 1
ATOM 3060 C CA . TYR A 1 402 ? 14.295 -0.705 5.055 1.00 89.25 402 TYR A CA 1
ATOM 3061 C C . TYR A 1 402 ? 14.936 -0.882 6.436 1.00 89.25 402 TYR A C 1
ATOM 3063 O O . TYR A 1 402 ? 14.744 -1.909 7.079 1.00 89.25 402 TYR A O 1
ATOM 3071 N N . GLU A 1 403 ? 15.618 0.152 6.935 1.00 91.31 403 GLU A N 1
ATOM 3072 C CA . GLU A 1 403 ? 16.105 0.184 8.318 1.00 91.31 403 GLU A CA 1
ATOM 3073 C C . GLU A 1 403 ? 14.935 0.278 9.318 1.00 91.31 403 GLU A C 1
ATOM 3075 O O . GLU A 1 403 ? 14.956 -0.394 10.345 1.00 91.31 403 GLU A O 1
ATOM 3080 N N . THR A 1 404 ? 13.878 1.047 9.013 1.00 91.69 404 THR A N 1
ATOM 3081 C CA . THR A 1 404 ? 12.647 1.041 9.826 1.00 91.69 404 THR A CA 1
ATOM 3082 C C . THR A 1 404 ? 11.999 -0.344 9.829 1.00 91.69 404 THR A C 1
ATOM 3084 O O . THR A 1 404 ? 11.640 -0.833 10.895 1.00 91.69 404 THR A O 1
ATOM 3087 N N . LEU A 1 405 ? 11.906 -1.012 8.672 1.00 91.44 405 LEU A N 1
ATOM 3088 C CA . LEU A 1 405 ? 11.446 -2.401 8.593 1.00 91.44 405 LEU A CA 1
ATOM 3089 C C . LEU A 1 405 ? 12.295 -3.321 9.475 1.00 91.44 405 LEU A C 1
ATOM 3091 O O . LEU A 1 405 ? 11.733 -4.054 10.275 1.00 91.44 405 LEU A O 1
ATOM 3095 N N . SER A 1 406 ? 13.625 -3.242 9.396 1.00 91.69 406 SER A N 1
ATOM 3096 C CA . SER A 1 406 ? 14.513 -4.016 10.271 1.00 91.69 406 SER A CA 1
ATOM 3097 C C . SER A 1 406 ? 14.197 -3.804 11.756 1.00 91.69 406 SER A C 1
ATOM 3099 O O . SER A 1 406 ? 14.142 -4.782 12.494 1.00 91.69 406 SER A O 1
ATOM 3101 N N . ALA A 1 407 ? 13.943 -2.566 12.194 1.00 93.00 407 ALA A N 1
ATOM 3102 C CA . ALA A 1 407 ? 13.557 -2.297 13.579 1.00 93.00 407 ALA A CA 1
ATOM 3103 C C . ALA A 1 407 ? 12.221 -2.964 13.957 1.00 93.00 407 ALA A C 1
ATOM 3105 O O . ALA A 1 407 ? 12.085 -3.466 15.069 1.00 93.00 407 ALA A O 1
ATOM 3106 N N . VAL A 1 408 ? 11.258 -3.016 13.031 1.00 93.25 408 VAL A N 1
ATOM 3107 C CA . VAL A 1 408 ? 9.977 -3.710 13.240 1.00 93.25 408 VAL A CA 1
ATOM 3108 C C . VAL A 1 408 ? 10.159 -5.231 13.295 1.00 93.25 408 VAL A C 1
ATOM 3110 O O . VAL A 1 408 ? 9.629 -5.857 14.205 1.00 93.25 408 VAL A O 1
ATOM 3113 N N . LEU A 1 409 ? 10.940 -5.834 12.391 1.00 91.62 409 LEU A N 1
ATOM 3114 C CA . LEU A 1 409 ? 11.204 -7.284 12.424 1.00 91.62 409 LEU A CA 1
ATOM 3115 C C . LEU A 1 409 ? 11.901 -7.706 13.722 1.00 91.62 409 LEU A C 1
ATOM 3117 O O . LEU A 1 409 ? 11.632 -8.784 14.240 1.00 91.62 409 LEU A O 1
ATOM 3121 N N . ASN A 1 410 ? 12.785 -6.853 14.252 1.00 90.62 410 ASN A N 1
ATOM 3122 C CA . ASN A 1 410 ? 13.458 -7.105 15.522 1.00 90.62 410 ASN A CA 1
ATOM 3123 C C . ASN A 1 410 ? 12.494 -7.162 16.711 1.00 90.62 410 ASN A C 1
ATOM 3125 O O . ASN A 1 410 ? 12.703 -7.952 17.620 1.00 90.62 410 ASN A O 1
ATOM 3129 N N . GLU A 1 411 ? 11.497 -6.277 16.731 1.00 92.69 411 GLU A N 1
ATOM 3130 C CA . GLU A 1 411 ? 10.573 -6.131 17.859 1.00 92.69 411 GLU A CA 1
ATOM 3131 C C . GLU A 1 411 ? 9.514 -7.242 17.892 1.00 92.69 411 GLU A C 1
ATOM 3133 O O . GLU A 1 411 ? 9.128 -7.687 18.967 1.00 92.69 411 GLU A O 1
ATOM 3138 N N . PHE A 1 412 ? 9.043 -7.690 16.725 1.00 90.31 412 PHE A N 1
ATOM 3139 C CA . PHE A 1 412 ? 7.883 -8.587 16.614 1.00 90.31 412 PHE A CA 1
ATOM 3140 C C . PHE A 1 412 ? 8.234 -10.047 16.290 1.00 90.31 412 PHE A C 1
ATOM 3142 O O . PHE A 1 412 ? 7.323 -10.825 16.024 1.00 90.31 412 PHE A O 1
ATOM 3149 N N . GLU A 1 413 ? 9.523 -10.414 16.297 1.00 78.19 413 GLU A N 1
ATOM 3150 C CA . GLU A 1 413 ? 10.018 -11.795 16.115 1.00 78.19 413 GLU A CA 1
ATOM 3151 C C . GLU A 1 413 ? 9.323 -12.553 14.964 1.00 78.19 413 GLU A C 1
ATOM 3153 O O . GLU A 1 413 ? 8.790 -13.650 15.121 1.00 78.19 413 GLU A O 1
ATOM 3158 N N . THR A 1 414 ? 9.284 -11.938 13.783 1.00 77.44 414 THR A N 1
ATOM 3159 C CA . THR A 1 414 ? 8.467 -12.417 12.661 1.00 77.44 414 THR A CA 1
ATOM 3160 C C . THR A 1 414 ? 8.951 -13.747 12.079 1.00 77.44 414 THR A C 1
ATOM 3162 O O . THR A 1 414 ? 10.154 -13.950 11.907 1.00 77.44 414 THR A O 1
ATOM 3165 N N . ASN A 1 415 ? 8.015 -14.609 11.667 1.00 83.44 415 ASN A N 1
ATOM 3166 C CA . ASN A 1 415 ? 8.315 -15.849 10.955 1.00 83.44 415 ASN A CA 1
ATOM 3167 C C . ASN A 1 415 ? 8.888 -15.561 9.556 1.00 83.44 415 ASN A C 1
ATOM 3169 O O . ASN A 1 415 ? 8.230 -14.970 8.693 1.00 83.44 415 ASN A O 1
ATOM 3173 N N . MET A 1 416 ? 10.125 -15.991 9.326 1.00 87.19 416 MET A N 1
ATOM 3174 C CA . MET A 1 416 ? 10.854 -15.743 8.085 1.00 87.19 416 MET A CA 1
ATOM 3175 C C . MET A 1 416 ? 10.895 -16.962 7.145 1.00 87.19 416 MET A C 1
ATOM 3177 O O . MET A 1 416 ? 11.559 -16.895 6.115 1.00 87.19 416 MET A O 1
ATOM 3181 N N . ASP A 1 417 ? 10.160 -18.043 7.435 1.00 89.06 417 ASP A N 1
ATOM 3182 C CA . ASP A 1 417 ? 10.111 -19.246 6.585 1.00 89.06 417 ASP A CA 1
ATOM 3183 C C . ASP A 1 417 ? 9.523 -18.954 5.195 1.00 89.06 417 ASP A C 1
ATOM 3185 O O . ASP A 1 417 ? 9.952 -19.521 4.183 1.00 89.06 417 ASP A O 1
ATOM 3189 N N . LYS A 1 418 ? 8.521 -18.065 5.143 1.00 92.62 418 LYS A N 1
ATOM 3190 C CA . LYS A 1 418 ? 7.871 -17.594 3.913 1.00 92.62 418 LYS A CA 1
ATOM 3191 C C . LYS A 1 418 ? 8.065 -16.098 3.770 1.00 92.62 418 LYS A C 1
ATOM 3193 O O . LYS A 1 418 ? 7.508 -15.309 4.534 1.00 92.62 418 LYS A O 1
ATOM 3198 N N . ILE A 1 419 ? 8.807 -15.703 2.745 1.00 94.06 419 ILE A N 1
ATOM 3199 C CA . ILE A 1 419 ? 9.123 -14.300 2.500 1.00 94.06 419 ILE A CA 1
ATOM 3200 C C . ILE A 1 419 ? 8.363 -13.797 1.282 1.00 94.06 419 ILE A C 1
ATOM 3202 O O . ILE A 1 419 ? 8.447 -14.351 0.190 1.00 94.06 419 ILE A O 1
ATOM 3206 N N . TYR A 1 420 ? 7.657 -12.692 1.471 1.00 93.81 420 TYR A N 1
ATOM 3207 C CA . TYR A 1 420 ? 6.964 -11.945 0.436 1.00 93.81 420 TYR A CA 1
ATOM 3208 C C . TYR A 1 420 ? 7.781 -10.710 0.100 1.00 93.81 420 TYR A C 1
ATOM 3210 O O . TYR A 1 420 ? 7.920 -9.797 0.904 1.00 93.81 420 TYR A O 1
ATOM 3218 N N . MET A 1 421 ? 8.343 -10.671 -1.096 1.00 92.56 421 MET A N 1
ATOM 3219 C CA . MET A 1 421 ? 9.181 -9.584 -1.568 1.00 92.56 421 MET A CA 1
ATOM 3220 C C . MET A 1 421 ? 8.368 -8.626 -2.431 1.00 92.56 421 MET A C 1
ATOM 3222 O O . MET A 1 421 ? 7.880 -9.002 -3.495 1.00 92.56 421 MET A O 1
ATOM 3226 N N . ALA A 1 422 ? 8.287 -7.362 -2.019 1.00 89.31 422 ALA A N 1
ATOM 3227 C CA . ALA A 1 422 ? 7.637 -6.309 -2.792 1.00 89.31 422 ALA A CA 1
ATOM 3228 C C . ALA A 1 422 ? 8.526 -5.065 -2.902 1.00 89.31 422 ALA A C 1
ATOM 3230 O O . ALA A 1 422 ? 9.397 -4.808 -2.070 1.00 89.31 422 ALA A O 1
ATOM 3231 N N . THR A 1 423 ? 8.315 -4.251 -3.939 1.00 82.00 423 THR A N 1
ATOM 3232 C CA . THR A 1 423 ? 9.077 -3.003 -4.089 1.00 82.00 423 THR A CA 1
ATOM 3233 C C . THR A 1 423 ? 8.725 -2.005 -2.987 1.00 82.00 423 THR A C 1
ATOM 3235 O O . THR A 1 423 ? 7.565 -1.649 -2.783 1.00 82.00 423 THR A O 1
ATOM 3238 N N . GLY A 1 424 ? 9.747 -1.470 -2.321 1.00 72.19 424 GLY A N 1
ATOM 3239 C CA . GLY A 1 424 ? 9.579 -0.395 -1.351 1.00 72.19 424 GLY A CA 1
ATOM 3240 C C . GLY A 1 424 ? 9.284 0.966 -1.987 1.00 72.19 424 GLY A C 1
ATOM 3241 O O . GLY A 1 424 ? 9.012 1.906 -1.253 1.00 72.19 424 GLY A O 1
ATOM 3242 N N . LYS A 1 425 ? 9.358 1.129 -3.321 1.00 67.00 425 LYS A N 1
ATOM 3243 C CA . LYS A 1 425 ? 9.318 2.449 -3.995 1.00 67.00 425 LYS A CA 1
ATOM 3244 C C . LYS A 1 425 ? 7.909 2.953 -4.338 1.00 67.00 425 LYS A C 1
ATOM 3246 O O . LYS A 1 425 ? 7.648 4.144 -4.208 1.00 67.00 425 LYS A O 1
ATOM 3251 N N . ASN A 1 426 ? 7.026 2.071 -4.803 1.00 64.75 426 ASN A N 1
ATOM 3252 C CA . ASN A 1 426 ? 5.620 2.345 -5.122 1.00 64.75 426 ASN A CA 1
ATOM 3253 C C . ASN A 1 426 ? 4.851 1.048 -4.881 1.00 64.75 426 ASN A C 1
ATOM 3255 O O . ASN A 1 426 ? 5.099 0.071 -5.580 1.00 64.75 426 ASN A O 1
ATOM 3259 N N . PHE A 1 427 ? 3.964 1.035 -3.894 1.00 70.25 427 PHE A N 1
ATOM 3260 C CA . PHE A 1 427 ? 3.639 -0.187 -3.158 1.00 70.25 427 PHE A CA 1
ATOM 3261 C C . PHE A 1 427 ? 2.149 -0.607 -3.118 1.00 70.25 427 PHE A C 1
ATOM 3263 O O . PHE A 1 427 ? 1.695 -1.136 -2.103 1.00 70.25 427 PHE A O 1
ATOM 3270 N N . PRO A 1 428 ? 1.369 -0.448 -4.205 1.00 73.50 428 PRO A N 1
ATOM 3271 C CA . PRO A 1 428 ? 0.027 -1.030 -4.262 1.00 73.50 428 PRO A CA 1
ATOM 3272 C C . PRO A 1 428 ? 0.059 -2.559 -4.119 1.00 73.50 428 PRO A C 1
ATOM 3274 O O . PRO A 1 428 ? -0.806 -3.136 -3.474 1.00 73.50 428 PRO A O 1
ATOM 3277 N N . ASP A 1 429 ? 1.080 -3.205 -4.687 1.00 80.81 429 ASP A N 1
ATOM 3278 C CA . ASP A 1 429 ? 1.188 -4.664 -4.710 1.00 80.81 429 ASP A CA 1
ATOM 3279 C C . ASP A 1 429 ? 1.466 -5.222 -3.299 1.00 80.81 429 ASP A C 1
ATOM 3281 O O . ASP A 1 429 ? 0.834 -6.185 -2.864 1.00 80.81 429 ASP A O 1
ATOM 3285 N N . ALA A 1 430 ? 2.348 -4.554 -2.546 1.00 83.69 430 ALA A N 1
ATOM 3286 C CA . ALA A 1 430 ? 2.653 -4.871 -1.150 1.00 83.69 430 ALA A CA 1
ATOM 3287 C C . ALA A 1 430 ? 1.426 -4.722 -0.236 1.00 83.69 430 ALA A C 1
ATOM 3289 O O . ALA A 1 430 ? 1.210 -5.536 0.656 1.00 83.69 430 ALA A O 1
ATOM 3290 N N . LEU A 1 431 ? 0.602 -3.703 -0.494 1.00 85.19 431 LEU A N 1
ATOM 3291 C CA . LEU A 1 431 ? -0.646 -3.477 0.223 1.00 85.19 431 LEU A CA 1
ATOM 3292 C C . LEU A 1 431 ? -1.629 -4.638 0.010 1.00 85.19 431 LEU A C 1
ATOM 3294 O O . LEU A 1 431 ? -2.138 -5.186 0.984 1.00 85.19 431 LEU A O 1
ATOM 3298 N N . SER A 1 432 ? -1.877 -5.042 -1.241 1.00 88.94 432 SER A N 1
ATOM 3299 C CA . SER A 1 432 ? -2.755 -6.191 -1.513 1.00 88.94 432 SER A CA 1
ATOM 3300 C C . SER A 1 432 ? -2.205 -7.491 -0.919 1.00 88.94 432 SER A C 1
ATOM 3302 O O . SER A 1 432 ? -2.966 -8.307 -0.398 1.00 88.94 432 SER A O 1
ATOM 3304 N N . ALA A 1 433 ? -0.877 -7.653 -0.924 1.00 92.19 433 ALA A N 1
ATOM 3305 C CA . ALA A 1 433 ? -0.211 -8.836 -0.394 1.00 92.19 433 ALA A CA 1
ATOM 3306 C C . ALA A 1 433 ? -0.318 -8.966 1.125 1.00 92.19 433 ALA A C 1
ATOM 3308 O O . ALA A 1 433 ? -0.151 -10.070 1.629 1.00 92.19 433 ALA A O 1
ATOM 3309 N N . ALA A 1 434 ? -0.638 -7.898 1.862 1.00 91.12 434 ALA A N 1
ATOM 3310 C CA . ALA A 1 434 ? -0.699 -7.964 3.317 1.00 91.12 434 ALA A CA 1
ATOM 3311 C C . ALA A 1 434 ? -1.708 -9.001 3.839 1.00 91.12 434 ALA A C 1
ATOM 3313 O O . ALA A 1 434 ? -1.432 -9.678 4.826 1.00 91.12 434 ALA A O 1
ATOM 3314 N N . SER A 1 435 ? -2.831 -9.182 3.132 1.00 92.19 435 SER A N 1
ATOM 3315 C CA . SER A 1 435 ? -3.813 -10.235 3.438 1.00 92.19 435 SER A CA 1
ATOM 3316 C C . SER A 1 435 ? -3.246 -11.650 3.251 1.00 92.19 435 SER A C 1
ATOM 3318 O O . SER A 1 435 ? -3.453 -12.508 4.102 1.00 92.19 435 SER A O 1
ATOM 3320 N N . LEU A 1 436 ? -2.462 -11.879 2.193 1.00 94.69 436 LEU A N 1
ATOM 3321 C CA . LEU A 1 436 ? -1.799 -13.159 1.926 1.00 94.69 436 LEU A CA 1
ATOM 3322 C C . LEU A 1 436 ? -0.670 -13.444 2.923 1.00 94.69 436 LEU A C 1
ATOM 3324 O O . LEU A 1 436 ? -0.531 -14.568 3.402 1.00 94.69 436 LEU A O 1
ATOM 3328 N N . VAL A 1 437 ? 0.114 -12.420 3.262 1.00 94.62 437 VAL A N 1
ATOM 3329 C CA . VAL A 1 437 ? 1.191 -12.515 4.256 1.00 94.62 437 VAL A CA 1
ATOM 3330 C C . VAL A 1 437 ? 0.613 -12.949 5.607 1.00 94.62 437 VAL A C 1
ATOM 3332 O O . VAL A 1 437 ? 1.121 -13.896 6.200 1.00 94.62 437 VAL A O 1
ATOM 3335 N N . ASN A 1 438 ? -0.503 -12.342 6.035 1.00 93.00 438 ASN A N 1
ATOM 3336 C CA . ASN A 1 438 ? -1.212 -12.750 7.250 1.00 93.00 438 ASN A CA 1
ATOM 3337 C C . ASN A 1 438 ? -1.788 -14.173 7.139 1.00 93.00 438 ASN A C 1
ATOM 3339 O O . ASN A 1 438 ? -1.582 -14.992 8.028 1.00 93.00 438 ASN A O 1
ATOM 3343 N N . ALA A 1 439 ? -2.455 -14.500 6.026 1.00 92.56 439 ALA A N 1
ATOM 3344 C CA . ALA A 1 439 ? -3.092 -15.805 5.814 1.00 92.56 439 ALA A CA 1
ATOM 3345 C C . ALA A 1 439 ? -2.118 -16.994 5.809 1.00 92.56 439 ALA A C 1
ATOM 3347 O O . ALA A 1 439 ? -2.532 -18.136 5.998 1.00 92.56 439 ALA A O 1
ATOM 3348 N N . THR A 1 440 ? -0.834 -16.743 5.560 1.00 92.38 440 THR A N 1
ATOM 3349 C CA . THR A 1 440 ? 0.185 -17.789 5.406 1.00 92.38 440 THR A CA 1
ATOM 3350 C C . THR A 1 440 ? 1.253 -17.779 6.490 1.00 92.38 440 THR A C 1
ATOM 3352 O O . THR A 1 440 ? 2.175 -18.593 6.389 1.00 92.38 440 THR A O 1
ATOM 3355 N N . ASP A 1 441 ? 1.109 -16.897 7.487 1.00 91.38 441 ASP A N 1
ATOM 3356 C CA . ASP A 1 441 ? 2.091 -16.646 8.546 1.00 91.38 441 ASP A CA 1
ATOM 3357 C C . ASP A 1 441 ? 3.498 -16.344 7.994 1.00 91.38 441 ASP A C 1
ATOM 3359 O O . ASP A 1 441 ? 4.493 -16.950 8.379 1.00 91.38 441 ASP A O 1
ATOM 3363 N N . GLY A 1 442 ? 3.574 -15.456 6.997 1.00 92.88 442 GLY A N 1
ATOM 3364 C CA . GLY A 1 442 ? 4.841 -15.055 6.380 1.00 92.88 442 GLY A CA 1
ATOM 3365 C C . GLY A 1 442 ? 5.303 -13.654 6.770 1.00 92.88 442 GLY A C 1
ATOM 3366 O O . GLY A 1 442 ? 4.642 -12.944 7.525 1.00 92.88 442 GLY A O 1
ATOM 3367 N N . THR A 1 443 ? 6.405 -13.214 6.160 1.00 93.00 443 THR A N 1
ATOM 3368 C CA . THR A 1 443 ? 6.961 -11.865 6.342 1.00 93.00 443 THR A CA 1
ATOM 3369 C C . THR A 1 443 ? 7.022 -11.088 5.032 1.00 93.00 443 THR A C 1
ATOM 3371 O O . THR A 1 443 ? 7.540 -11.569 4.026 1.00 93.00 443 THR A O 1
ATOM 3374 N N . LEU A 1 444 ? 6.535 -9.842 5.043 1.00 92.56 444 LEU A N 1
ATOM 3375 C CA . LEU A 1 444 ? 6.655 -8.909 3.921 1.00 92.56 444 LEU A CA 1
ATOM 3376 C C . LEU A 1 444 ? 7.967 -8.117 4.004 1.00 92.56 444 LEU A C 1
ATOM 3378 O O . LEU A 1 444 ? 8.118 -7.233 4.847 1.00 92.56 444 LEU A O 1
ATOM 3382 N N . LEU A 1 445 ? 8.882 -8.369 3.068 1.00 91.75 445 LEU A N 1
ATOM 3383 C CA . LEU A 1 445 ? 10.101 -7.590 2.890 1.00 91.75 445 LEU A CA 1
ATOM 3384 C C . LEU A 1 445 ? 9.942 -6.545 1.786 1.00 91.75 445 LEU A C 1
ATOM 3386 O O . LEU A 1 445 ? 9.667 -6.851 0.621 1.00 91.75 445 LEU A O 1
ATOM 3390 N N . LEU A 1 446 ? 10.180 -5.286 2.153 1.00 87.12 446 LEU A N 1
ATOM 3391 C CA . LEU A 1 446 ? 10.276 -4.184 1.202 1.00 87.12 446 LEU A CA 1
ATOM 3392 C C . LEU A 1 446 ? 11.691 -4.109 0.659 1.00 87.12 446 LEU A C 1
ATOM 3394 O O . LEU A 1 446 ? 12.639 -3.981 1.427 1.00 87.12 446 LEU A O 1
ATOM 3398 N N . ILE A 1 447 ? 11.832 -4.128 -0.663 1.00 83.56 447 ILE A N 1
ATOM 3399 C CA . ILE A 1 447 ? 13.142 -4.147 -1.315 1.00 83.56 447 ILE A CA 1
ATOM 3400 C C . ILE A 1 447 ? 13.317 -2.958 -2.265 1.00 83.56 447 ILE A C 1
ATOM 3402 O O . ILE A 1 447 ? 12.374 -2.497 -2.919 1.00 83.56 447 ILE A O 1
ATOM 3406 N N . GLY A 1 448 ? 14.546 -2.438 -2.318 1.00 77.31 448 GLY A N 1
ATOM 3407 C CA . GLY A 1 448 ? 14.982 -1.412 -3.261 1.00 77.31 448 GLY A CA 1
ATOM 3408 C C . GLY A 1 448 ? 15.474 -1.998 -4.589 1.00 77.31 448 GLY A C 1
ATOM 3409 O O . GLY A 1 448 ? 14.945 -2.980 -5.098 1.00 77.31 448 GLY A O 1
ATOM 3410 N N . ASP A 1 449 ? 16.509 -1.388 -5.175 1.00 72.19 449 ASP A N 1
ATOM 3411 C CA . ASP A 1 449 ? 17.194 -1.967 -6.351 1.00 72.19 449 ASP A CA 1
ATOM 3412 C C . ASP A 1 449 ? 18.097 -3.159 -5.977 1.00 72.19 449 ASP A C 1
ATOM 3414 O O . ASP A 1 449 ? 18.524 -3.930 -6.836 1.00 72.19 449 ASP A O 1
ATOM 3418 N N . SER A 1 450 ? 18.394 -3.292 -4.687 1.00 76.56 450 SER A N 1
ATOM 3419 C CA . SER A 1 450 ? 19.022 -4.433 -4.029 1.00 76.56 450 SER A CA 1
ATOM 3420 C C . SER A 1 450 ? 18.435 -4.562 -2.623 1.00 76.56 450 SER A C 1
ATOM 3422 O O . SER A 1 450 ? 17.749 -3.645 -2.155 1.00 76.56 450 SER A O 1
ATOM 3424 N N . VAL A 1 451 ? 18.709 -5.691 -1.967 1.00 85.06 451 VAL A N 1
ATOM 3425 C CA . VAL A 1 451 ? 18.484 -5.846 -0.525 1.00 85.06 451 VAL A CA 1
ATOM 3426 C C . VAL A 1 451 ? 19.290 -4.764 0.206 1.00 85.06 451 VAL A C 1
ATOM 3428 O O . VAL A 1 451 ? 20.416 -4.463 -0.199 1.00 85.06 451 VAL A O 1
ATOM 3431 N N . ASP A 1 452 ? 18.675 -4.117 1.196 1.00 90.25 452 ASP A N 1
ATOM 3432 C CA . ASP A 1 452 ? 19.371 -3.187 2.087 1.00 90.25 452 ASP A CA 1
ATOM 3433 C C . ASP A 1 452 ? 20.113 -3.992 3.155 1.00 90.25 452 ASP A C 1
ATOM 3435 O O . ASP A 1 452 ? 19.539 -4.927 3.714 1.00 90.25 452 ASP A O 1
ATOM 3439 N N . ASN A 1 453 ? 21.359 -3.619 3.451 1.00 90.56 453 ASN A N 1
ATOM 3440 C CA . ASN A 1 453 ? 22.212 -4.348 4.388 1.00 90.56 453 ASN A CA 1
ATOM 3441 C C . ASN A 1 453 ? 21.597 -4.466 5.795 1.00 90.56 453 ASN A C 1
ATOM 3443 O O . ASN A 1 453 ? 21.962 -5.363 6.551 1.00 90.56 453 ASN A O 1
ATOM 3447 N N . SER A 1 454 ? 20.664 -3.581 6.174 1.00 90.38 454 SER A N 1
ATOM 3448 C CA . SER A 1 454 ? 19.943 -3.706 7.449 1.00 90.38 454 SER A CA 1
ATOM 3449 C C . SER A 1 454 ? 19.093 -4.977 7.544 1.00 90.38 454 SER A C 1
ATOM 3451 O O . SER A 1 454 ? 18.716 -5.379 8.640 1.00 90.38 454 SER A O 1
ATOM 3453 N N . LEU A 1 455 ? 18.769 -5.607 6.412 1.00 89.69 455 LEU A N 1
ATOM 3454 C CA . LEU A 1 455 ? 17.971 -6.829 6.349 1.00 89.69 455 LEU A CA 1
ATOM 3455 C C . LEU A 1 455 ? 18.829 -8.105 6.307 1.00 89.69 455 LEU A C 1
ATOM 3457 O O . LEU A 1 455 ? 18.276 -9.192 6.466 1.00 89.69 455 LEU A O 1
ATOM 3461 N N . ASP A 1 456 ? 20.153 -7.990 6.142 1.00 89.69 456 ASP A N 1
ATOM 3462 C CA . ASP A 1 456 ? 21.061 -9.128 5.931 1.00 89.69 456 ASP A CA 1
ATOM 3463 C C . ASP A 1 456 ? 20.935 -10.173 7.045 1.00 89.69 456 ASP A C 1
ATOM 3465 O O . ASP A 1 456 ? 20.762 -11.356 6.764 1.00 89.69 456 ASP A O 1
ATOM 3469 N N . GLN A 1 457 ? 20.932 -9.741 8.313 1.00 85.88 457 GLN A N 1
ATOM 3470 C CA . GLN A 1 457 ? 20.862 -10.665 9.449 1.00 85.88 457 GLN A CA 1
ATOM 3471 C C . GLN A 1 457 ? 19.579 -11.505 9.452 1.00 85.88 457 GLN A C 1
ATOM 3473 O O . GLN A 1 457 ? 19.630 -12.684 9.788 1.00 85.88 457 GLN A O 1
ATOM 3478 N N . TYR A 1 458 ? 18.444 -10.928 9.045 1.00 86.50 458 TYR A N 1
ATOM 3479 C CA . TYR A 1 458 ? 17.166 -11.639 9.002 1.00 86.50 458 TYR A CA 1
ATOM 3480 C C . TYR A 1 458 ? 17.145 -12.641 7.861 1.00 86.50 458 TYR A C 1
ATOM 3482 O O . TYR A 1 458 ? 16.588 -13.718 8.007 1.00 86.50 458 TYR A O 1
ATOM 3490 N N . ILE A 1 459 ? 17.767 -12.312 6.730 1.00 87.44 459 ILE A N 1
ATOM 3491 C CA . ILE A 1 459 ? 17.786 -13.188 5.557 1.00 87.44 459 ILE A CA 1
ATOM 3492 C C . ILE A 1 459 ? 18.753 -14.355 5.782 1.00 87.44 459 ILE A C 1
ATOM 3494 O O . ILE A 1 459 ? 18.395 -15.501 5.543 1.00 87.44 459 ILE A O 1
ATOM 3498 N N . THR A 1 460 ? 19.946 -14.087 6.312 1.00 86.12 460 THR A N 1
ATOM 3499 C CA . THR A 1 460 ? 20.966 -15.120 6.542 1.00 86.12 460 THR A CA 1
ATOM 3500 C C . THR A 1 460 ? 20.623 -16.053 7.703 1.00 86.12 460 THR A C 1
ATOM 3502 O O . THR A 1 460 ? 21.025 -17.211 7.691 1.00 86.12 460 THR A O 1
ATOM 3505 N N . SER A 1 461 ? 19.866 -15.590 8.703 1.00 81.75 461 SER A N 1
ATOM 3506 C CA . SER A 1 461 ? 19.450 -16.442 9.830 1.00 81.75 461 SER A CA 1
ATOM 3507 C C . SER A 1 461 ? 18.160 -17.232 9.591 1.00 81.75 461 SER A C 1
ATOM 3509 O O . SER A 1 461 ? 17.896 -18.165 10.345 1.00 81.75 461 SER A O 1
ATOM 3511 N N . SER A 1 462 ? 17.365 -16.888 8.572 1.00 78.62 462 SER A N 1
ATOM 3512 C CA . SER A 1 462 ? 16.003 -17.420 8.416 1.00 78.62 462 SER A CA 1
ATOM 3513 C C . SER A 1 462 ? 15.872 -18.706 7.610 1.00 78.62 462 SER A C 1
ATOM 3515 O O . SER A 1 462 ? 14.828 -19.336 7.707 1.00 78.62 462 SER A O 1
ATOM 3517 N N . ASN A 1 463 ? 16.890 -19.093 6.830 1.00 80.12 463 ASN A N 1
ATOM 3518 C CA . ASN A 1 463 ? 16.858 -20.246 5.916 1.00 80.12 463 ASN A CA 1
ATOM 3519 C C . ASN A 1 463 ? 15.469 -20.456 5.256 1.00 80.12 463 ASN A C 1
ATOM 3521 O O . ASN A 1 463 ? 14.833 -21.495 5.462 1.00 80.12 463 ASN A O 1
ATOM 3525 N N . PRO A 1 464 ? 14.960 -19.447 4.526 1.00 86.69 464 PRO A N 1
ATOM 3526 C CA . PRO A 1 464 ? 13.575 -19.420 4.071 1.00 86.69 464 PRO A CA 1
ATOM 3527 C C . PRO A 1 464 ? 13.283 -20.552 3.087 1.00 86.69 464 PRO A C 1
ATOM 3529 O O . PRO A 1 464 ? 14.074 -20.823 2.189 1.00 86.69 464 PRO A O 1
ATOM 3532 N N . ASN A 1 465 ? 12.107 -21.167 3.195 1.00 87.06 465 ASN A N 1
ATOM 3533 C CA . ASN A 1 465 ? 11.686 -22.239 2.288 1.00 87.06 465 ASN A CA 1
ATOM 3534 C C . ASN A 1 465 ? 11.051 -21.686 1.007 1.00 87.06 465 ASN A C 1
ATOM 3536 O O . ASN A 1 465 ? 11.197 -22.267 -0.068 1.00 87.06 465 ASN A O 1
ATOM 3540 N N . ASN A 1 466 ? 10.346 -20.554 1.110 1.00 91.94 466 ASN A N 1
ATOM 3541 C CA . ASN A 1 466 ? 9.604 -19.971 -0.003 1.00 91.94 466 ASN A CA 1
ATOM 3542 C C . ASN A 1 466 ? 9.883 -18.474 -0.147 1.00 91.94 466 ASN A C 1
ATOM 3544 O O . ASN A 1 466 ? 9.804 -17.708 0.818 1.00 91.94 466 ASN A O 1
ATOM 3548 N N . LEU A 1 467 ? 10.106 -18.047 -1.389 1.00 93.44 467 LEU A N 1
ATOM 3549 C CA . LEU A 1 467 ? 10.209 -16.645 -1.770 1.00 93.44 467 LEU A CA 1
ATOM 3550 C C . LEU A 1 467 ? 9.110 -16.294 -2.776 1.00 93.44 467 LEU A C 1
ATOM 3552 O O . LEU A 1 467 ? 9.120 -16.744 -3.920 1.00 93.44 467 LEU A O 1
ATOM 3556 N N . TYR A 1 468 ? 8.188 -15.431 -2.362 1.00 94.38 468 TYR A N 1
ATOM 3557 C CA . TYR A 1 468 ? 7.115 -14.902 -3.194 1.00 94.38 468 TYR A CA 1
ATOM 3558 C C . TYR A 1 468 ? 7.484 -13.515 -3.711 1.00 94.38 468 TYR A C 1
ATOM 3560 O O . TYR A 1 468 ? 7.625 -12.569 -2.943 1.00 94.38 468 TYR A O 1
ATOM 3568 N N . ILE A 1 469 ? 7.599 -13.357 -5.024 1.00 93.69 469 ILE A N 1
ATOM 3569 C CA . ILE A 1 469 ? 7.796 -12.062 -5.671 1.00 93.69 469 ILE A CA 1
ATOM 3570 C C . ILE A 1 469 ? 6.435 -11.446 -5.965 1.00 93.69 469 ILE A C 1
ATOM 3572 O O . ILE A 1 469 ? 5.679 -11.945 -6.799 1.00 93.69 469 ILE A O 1
ATOM 3576 N N . ILE A 1 470 ? 6.137 -10.345 -5.285 1.00 91.31 470 ILE A N 1
ATOM 3577 C CA . ILE A 1 470 ? 4.863 -9.646 -5.379 1.00 91.31 470 ILE A CA 1
ATOM 3578 C C . ILE A 1 470 ? 4.995 -8.465 -6.346 1.00 91.31 470 ILE A C 1
ATOM 3580 O O . ILE A 1 470 ? 5.744 -7.508 -6.120 1.00 91.31 470 ILE A O 1
ATOM 3584 N N . GLY A 1 471 ? 4.217 -8.521 -7.426 1.00 81.50 471 GLY A N 1
ATOM 3585 C CA . GLY A 1 471 ? 4.173 -7.490 -8.456 1.00 81.50 471 GLY A CA 1
ATOM 3586 C C . GLY A 1 471 ? 5.290 -7.587 -9.499 1.00 81.50 471 GLY A C 1
ATOM 3587 O O . GLY A 1 471 ? 6.169 -8.445 -9.472 1.00 81.50 471 GLY A O 1
ATOM 3588 N N . GLY A 1 472 ? 5.235 -6.695 -10.491 1.00 67.56 472 GLY A N 1
ATOM 3589 C CA . GLY A 1 472 ? 6.113 -6.738 -11.670 1.00 67.56 472 GLY A CA 1
ATOM 3590 C C . GLY A 1 472 ? 7.397 -5.907 -11.575 1.00 67.56 472 GLY A C 1
ATOM 3591 O O . GLY A 1 472 ? 8.091 -5.766 -12.579 1.00 67.56 472 GLY A O 1
ATOM 3592 N N . VAL A 1 473 ? 7.679 -5.290 -10.423 1.00 72.69 473 VAL A N 1
ATOM 3593 C CA . VAL A 1 473 ? 8.683 -4.209 -10.298 1.00 72.69 473 VAL A CA 1
ATOM 3594 C C . VAL A 1 473 ? 9.915 -4.620 -9.481 1.00 72.69 473 VAL A C 1
ATOM 3596 O O . VAL A 1 473 ? 10.918 -3.907 -9.480 1.00 72.69 473 VAL A O 1
ATOM 3599 N N . VAL A 1 474 ? 9.880 -5.770 -8.806 1.00 78.75 474 VAL A N 1
ATOM 3600 C CA . VAL A 1 474 ? 11.055 -6.312 -8.111 1.00 78.75 474 VAL A CA 1
ATOM 3601 C C . VAL A 1 474 ? 12.090 -6.747 -9.153 1.00 78.75 474 VAL A C 1
ATOM 3603 O O . VAL A 1 474 ? 11.784 -7.509 -10.067 1.00 78.75 474 VAL A O 1
ATOM 3606 N N . SER A 1 475 ? 13.312 -6.221 -9.055 1.00 78.75 475 SER A N 1
ATOM 3607 C CA . SER A 1 475 ? 14.356 -6.487 -10.051 1.00 78.75 475 SER A CA 1
ATOM 3608 C C . SER A 1 475 ? 15.018 -7.852 -9.843 1.00 78.75 475 SER A C 1
ATOM 3610 O O . SER A 1 475 ? 15.247 -8.256 -8.705 1.00 78.75 475 SER A O 1
ATOM 3612 N N . ASN A 1 476 ? 15.443 -8.515 -10.925 1.00 82.88 476 ASN A N 1
ATOM 3613 C CA . ASN A 1 476 ? 16.251 -9.742 -10.829 1.00 82.88 476 ASN A CA 1
ATOM 3614 C C . ASN A 1 476 ? 17.521 -9.530 -9.996 1.00 82.88 476 ASN A C 1
ATOM 3616 O O . ASN A 1 476 ? 17.929 -10.415 -9.256 1.00 82.88 476 ASN A O 1
ATOM 3620 N N . LYS A 1 477 ? 18.113 -8.328 -10.044 1.00 81.62 477 LYS A N 1
ATOM 3621 C CA . LYS A 1 477 ? 19.254 -7.964 -9.198 1.00 81.62 477 LYS A CA 1
ATOM 3622 C C . LYS A 1 477 ? 18.918 -8.074 -7.708 1.00 81.62 477 LYS A C 1
ATOM 3624 O O . LYS A 1 477 ? 19.731 -8.589 -6.945 1.00 81.62 477 LYS A O 1
ATOM 3629 N N . ALA A 1 478 ? 17.750 -7.585 -7.301 1.00 84.94 478 ALA A N 1
ATOM 3630 C CA . ALA A 1 478 ? 17.275 -7.678 -5.927 1.00 84.94 478 ALA A CA 1
ATOM 3631 C C . ALA A 1 478 ? 16.995 -9.132 -5.520 1.00 84.94 478 ALA A C 1
ATOM 3633 O O . ALA A 1 478 ? 17.463 -9.552 -4.466 1.00 84.94 478 ALA A O 1
ATOM 3634 N N . ILE A 1 479 ? 16.334 -9.905 -6.389 1.00 88.31 479 ILE A N 1
ATOM 3635 C CA . ILE A 1 479 ? 16.057 -11.335 -6.172 1.00 88.31 479 ILE A CA 1
ATOM 3636 C C . ILE A 1 479 ? 17.370 -12.108 -6.005 1.00 88.31 479 ILE A C 1
ATOM 3638 O O . ILE A 1 479 ? 17.581 -12.765 -4.994 1.00 88.31 479 ILE A O 1
ATOM 3642 N N . ASN A 1 480 ? 18.313 -11.946 -6.934 1.00 86.81 480 ASN A N 1
ATOM 3643 C CA . ASN A 1 480 ? 19.622 -12.598 -6.874 1.00 86.81 480 ASN A CA 1
ATOM 3644 C C . ASN A 1 480 ? 20.438 -12.147 -5.653 1.00 86.81 480 ASN A C 1
ATOM 3646 O O . ASN A 1 480 ? 21.214 -12.924 -5.107 1.00 86.81 480 ASN A O 1
ATOM 3650 N N . SER A 1 481 ? 20.290 -10.891 -5.219 1.00 87.12 481 SER A N 1
ATOM 3651 C CA . SER A 1 481 ? 20.919 -10.406 -3.987 1.00 87.12 481 SER A CA 1
ATOM 3652 C C . SER A 1 481 ? 20.364 -11.109 -2.755 1.00 87.12 481 SER A C 1
ATOM 3654 O O . SER A 1 481 ? 21.143 -11.464 -1.882 1.00 87.12 481 SER A O 1
ATOM 3656 N N . PHE A 1 482 ? 19.051 -11.321 -2.703 1.00 90.75 482 PHE A N 1
ATOM 3657 C CA . PHE A 1 482 ? 18.398 -12.054 -1.628 1.00 90.75 482 PHE A CA 1
ATOM 3658 C C . PHE A 1 482 ? 18.815 -13.527 -1.618 1.00 90.75 482 PHE A C 1
ATOM 3660 O O . PHE A 1 482 ? 19.271 -14.019 -0.594 1.00 90.75 482 PHE A O 1
ATOM 3667 N N . LEU A 1 483 ? 18.751 -14.208 -2.767 1.00 89.50 483 LEU A N 1
ATOM 3668 C CA . LEU A 1 483 ? 19.109 -15.628 -2.877 1.00 89.50 483 LEU A CA 1
ATOM 3669 C C . LEU A 1 483 ? 20.568 -15.898 -2.472 1.00 89.50 483 LEU A C 1
ATOM 3671 O O . LEU A 1 483 ? 20.870 -16.955 -1.939 1.00 89.50 483 LEU A O 1
ATOM 3675 N N . ARG A 1 484 ? 21.478 -14.937 -2.684 1.00 87.75 484 ARG A N 1
ATOM 3676 C CA . ARG A 1 484 ? 22.867 -15.032 -2.201 1.00 87.75 484 ARG A CA 1
ATOM 3677 C C . ARG A 1 484 ? 23.029 -14.867 -0.692 1.00 87.75 484 ARG A C 1
ATOM 3679 O O . ARG A 1 484 ? 24.048 -15.297 -0.180 1.00 87.75 484 ARG A O 1
ATOM 3686 N N . LEU A 1 485 ? 22.116 -14.160 -0.030 1.00 87.62 485 LEU A N 1
ATOM 3687 C CA . LEU A 1 485 ? 22.153 -13.941 1.420 1.00 87.62 485 LEU A CA 1
ATOM 3688 C C . LEU A 1 485 ? 21.452 -15.064 2.189 1.00 87.62 485 LEU A C 1
ATOM 3690 O O . LEU A 1 485 ? 21.742 -15.248 3.367 1.00 87.62 485 LEU A O 1
ATOM 3694 N N . ALA A 1 486 ? 20.499 -15.736 1.539 1.00 86.19 486 ALA A N 1
ATOM 3695 C CA . ALA A 1 486 ? 19.678 -16.800 2.109 1.00 86.19 486 ALA A CA 1
ATOM 3696 C C . ALA A 1 486 ? 20.293 -18.206 1.956 1.00 86.19 486 ALA A C 1
ATOM 3698 O O . ALA A 1 486 ? 19.820 -19.137 2.602 1.00 86.19 486 ALA A O 1
ATOM 3699 N N . ASN A 1 487 ? 21.318 -18.346 1.108 1.00 73.56 487 ASN A N 1
ATOM 3700 C CA . ASN A 1 487 ? 22.188 -19.524 0.997 1.00 73.56 487 ASN A CA 1
ATOM 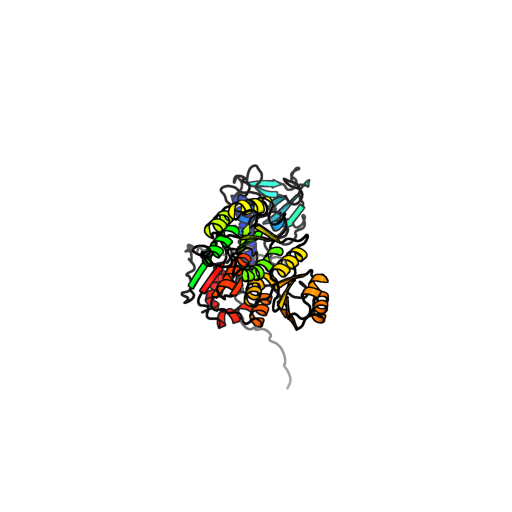3701 C C . ASN A 1 487 ? 23.488 -19.286 1.765 1.00 73.56 487 ASN A C 1
ATOM 3703 O O . ASN A 1 487 ? 24.079 -20.285 2.231 1.00 73.56 487 ASN A O 1
#

Organism: NCBI:txid2822140

InterPro domains:
  IPR000064 Endopeptidase, NLPC/P60 domain [PF00877] (43-147)
  IPR000064 Endopeptidase, NLPC/P60 domain [PS51935] (28-149)
  IPR007253 Cell wall binding repeat 2 [PF04122] (192-284)
  IPR007253 Cell wall binding repeat 2 [PF04122] (300-382)
  IPR007253 Cell wall binding repeat 2 [PF04122] (395-473)
  IPR038765 Papain-like cysteine peptidase superfamily [SSF54001] (22-150)
  IPR051202 Peptidase C40 [PTHR47053] (26-150)

Radius of gyration: 27.29 Å; chains: 1; bounding box: 116×56×65 Å